Protein AF-A0A7S4WDK1-F1 (afdb_monomer)

Solvent-accessible surface area (backbone atoms only — not comparable to full-atom values): 28781 Å² total; per-residue (Å²): 135,86,87,83,86,87,83,84,79,85,83,79,90,79,88,78,83,82,81,79,88,83,85,75,53,19,49,78,69,32,72,6,46,63,54,26,29,35,65,50,86,79,34,41,11,24,28,34,54,90,85,44,14,33,13,32,74,74,69,70,66,40,63,47,84,86,40,58,83,96,60,51,53,58,24,63,39,46,67,35,30,96,88,45,71,84,42,18,46,76,73,30,66,8,68,52,44,14,32,34,66,46,87,76,32,42,11,27,28,36,54,100,89,43,18,28,17,34,75,75,74,59,64,73,39,67,48,84,88,43,56,84,96,62,52,52,54,22,63,40,48,73,40,66,45,87,68,78,88,77,80,83,81,83,89,78,88,84,88,80,89,82,94,84,74,97,76,69,68,76,79,61,61,83,78,65,88,78,73,89,72,64,88,67,70,82,91,55,80,70,42,73,70,38,39,33,40,47,30,34,37,36,42,42,36,48,8,50,59,79,47,30,58,73,81,47,72,37,38,51,38,48,39,49,60,44,23,30,37,54,27,73,83,50,88,44,49,69,85,70,30,60,35,38,34,26,21,20,32,3,44,63,36,15,69,74,55,34,62,46,32,95,58,26,37,43,27,86,89,48,63,27,12,10,49,29,24,31,41,33,33,29,79,55,26,78,43,46,84,47,32,30,38,38,29,27,34,25,67,27,52,55,90,43,91,72,15,73,40,56,20,39,34,32,35,29,47,22,26,16,32,73,93,76,53,88,61,64,44,26,59,38,84,73,38,53,92,52,75,46,37,57,68,44,19,34,72,26,32,90,41,32,36,51,72,46,67,46,84,72,41,60,57,91,45,69,50,20,36,41,29,27,49,7,22,47,54,55,28,68,43,17,30,69,42,60,64,42,53,28,36,34,29,83,43,85,62,49,65,57,57,46,64,47,54,15,58,78,50,19,33,37,43,84,19,59,50,66,66,70,66,66,52,59,64,55,62,76,68,58,73,79,79,80,81,79,78,82,82,84,79,85,84,78,82,87,84,91,86,79,92,88,82,88,87,84,89,85,84,88,85,89,86,87,88,79,92,81,91,88,87,86,89,91,82,90,86,86,89,89,82,88,86,88,84,82,89,86,92,134

Structure (mmCIF, N/CA/C/O backbone):
data_AF-A0A7S4WDK1-F1
#
_entry.id   AF-A0A7S4WDK1-F1
#
loop_
_atom_site.group_PDB
_atom_site.id
_atom_site.type_symbol
_atom_site.label_atom_id
_atom_site.label_alt_id
_atom_site.label_comp_id
_atom_site.label_asym_id
_atom_site.label_entity_id
_atom_site.label_seq_id
_atom_site.pdbx_PDB_ins_code
_atom_site.Cartn_x
_atom_site.Cartn_y
_atom_site.Cartn_z
_atom_site.occupancy
_atom_site.B_iso_or_equiv
_atom_site.auth_seq_id
_atom_site.auth_comp_id
_atom_site.auth_asym_id
_atom_site.auth_atom_id
_atom_site.pdbx_PDB_model_num
ATOM 1 N N . MET A 1 1 ? -26.449 -73.215 -19.155 1.00 40.06 1 MET A N 1
ATOM 2 C CA . MET A 1 1 ? -25.768 -73.475 -17.869 1.00 40.06 1 MET A CA 1
ATOM 3 C C . MET A 1 1 ? -24.553 -72.562 -17.774 1.00 40.06 1 MET A C 1
ATOM 5 O O . MET A 1 1 ? -23.873 -72.422 -18.779 1.00 40.06 1 MET A O 1
ATOM 9 N N . MET A 1 2 ? -24.332 -71.989 -16.582 1.00 35.25 2 MET A N 1
ATOM 10 C CA . MET A 1 2 ? -23.177 -71.181 -16.127 1.00 35.25 2 MET A CA 1
ATOM 11 C C . MET A 1 2 ? -23.101 -69.751 -16.711 1.00 35.25 2 MET A C 1
ATOM 13 O O . MET A 1 2 ? -22.690 -69.553 -17.844 1.00 35.25 2 MET A O 1
ATOM 17 N N . ALA A 1 3 ? -23.730 -68.743 -16.091 1.00 33.25 3 ALA A N 1
ATOM 18 C CA . ALA A 1 3 ? -23.362 -68.014 -14.859 1.00 33.25 3 ALA A CA 1
ATOM 19 C C . ALA A 1 3 ? -22.088 -67.152 -15.014 1.00 33.25 3 ALA A C 1
ATOM 21 O O . ALA A 1 3 ? -20.973 -67.661 -14.999 1.00 33.25 3 ALA A O 1
ATOM 22 N N . ARG A 1 4 ? -22.283 -65.830 -15.146 1.00 41.75 4 ARG A N 1
ATOM 23 C CA . ARG A 1 4 ? -21.254 -64.785 -14.993 1.00 41.75 4 ARG A CA 1
ATOM 24 C C . ARG A 1 4 ? -21.288 -64.258 -13.547 1.00 41.75 4 ARG A C 1
ATOM 26 O O . ARG A 1 4 ? -22.394 -64.115 -13.024 1.00 41.75 4 ARG A O 1
ATOM 33 N N . PRO A 1 5 ? -20.141 -63.965 -12.909 1.00 41.84 5 PRO A N 1
ATOM 34 C CA . PRO A 1 5 ? -20.104 -63.495 -11.530 1.00 41.84 5 PRO A CA 1
ATOM 35 C C . PRO A 1 5 ? -20.346 -61.984 -11.410 1.00 41.84 5 PRO A C 1
ATOM 37 O O . PRO A 1 5 ? -20.024 -61.199 -12.303 1.00 41.84 5 PRO A O 1
ATOM 40 N N . SER A 1 6 ? -20.918 -61.631 -10.261 1.00 43.69 6 SER A N 1
ATOM 41 C CA . SER A 1 6 ? -21.259 -60.305 -9.755 1.00 43.69 6 SER A CA 1
ATOM 42 C C . SER A 1 6 ? -20.077 -59.340 -9.639 1.00 43.69 6 SER A C 1
ATOM 44 O O . SER A 1 6 ? -19.020 -59.704 -9.131 1.00 43.69 6 SER A O 1
ATOM 46 N N . GLN A 1 7 ? -20.334 -58.063 -9.929 1.00 44.56 7 GLN A N 1
ATOM 47 C CA . GLN A 1 7 ? -19.783 -56.957 -9.145 1.00 44.56 7 GLN A CA 1
ATOM 48 C C . GLN A 1 7 ? -20.948 -56.073 -8.700 1.00 44.56 7 GLN A C 1
ATOM 50 O O . GLN A 1 7 ? -21.610 -55.422 -9.506 1.00 44.56 7 GLN A O 1
ATOM 55 N N . ALA A 1 8 ? -21.241 -56.150 -7.403 1.00 40.56 8 ALA A N 1
ATOM 56 C CA . ALA A 1 8 ? -22.179 -55.286 -6.714 1.00 40.56 8 ALA A CA 1
ATOM 57 C C . ALA A 1 8 ? -21.570 -53.881 -6.620 1.00 40.56 8 ALA A C 1
ATOM 59 O O . ALA A 1 8 ? -20.449 -53.717 -6.141 1.00 40.56 8 ALA A O 1
ATOM 60 N N . PHE A 1 9 ? -22.309 -52.882 -7.095 1.00 45.41 9 PHE A N 1
ATOM 61 C CA . PHE A 1 9 ? -21.997 -51.477 -6.869 1.00 45.41 9 PHE A CA 1
ATOM 62 C C . PHE A 1 9 ? -22.238 -51.137 -5.394 1.00 45.41 9 PHE A C 1
ATOM 64 O O . PHE A 1 9 ? -23.335 -51.344 -4.873 1.00 45.41 9 PHE A O 1
ATOM 71 N N . CYS A 1 10 ? -21.197 -50.610 -4.747 1.00 37.06 10 CYS A N 1
ATOM 72 C CA . CYS A 1 10 ? -21.245 -49.978 -3.436 1.00 37.06 10 CYS A CA 1
ATOM 73 C C . CYS A 1 10 ? -22.292 -48.859 -3.410 1.00 37.06 10 CYS A C 1
ATOM 75 O O . CYS A 1 10 ? -22.116 -47.820 -4.045 1.00 37.06 10 CYS A O 1
ATOM 77 N N . ALA A 1 11 ? -23.329 -49.040 -2.600 1.00 45.06 11 ALA A N 1
ATOM 78 C CA . ALA A 1 11 ? -23.905 -47.943 -1.846 1.00 45.06 11 ALA A CA 1
ATOM 79 C C . ALA A 1 11 ? -23.098 -47.819 -0.550 1.00 45.06 11 ALA A C 1
ATOM 81 O O . ALA A 1 11 ? -22.889 -48.834 0.106 1.00 45.06 11 ALA A O 1
ATOM 82 N N . LEU A 1 12 ? -22.652 -46.611 -0.202 1.00 39.41 12 LEU A N 1
ATOM 83 C CA . LEU A 1 12 ? -22.577 -46.112 1.174 1.00 39.41 12 LEU A CA 1
ATOM 84 C C . LEU A 1 12 ? -22.229 -44.619 1.145 1.00 39.41 12 LEU A C 1
ATOM 86 O O . LEU A 1 12 ? -21.342 -44.176 0.418 1.00 39.41 12 LEU A O 1
ATOM 90 N N . LEU A 1 13 ? -23.013 -43.863 1.911 1.00 49.88 13 LEU A N 1
ATOM 91 C CA . LEU A 1 13 ? -22.916 -42.429 2.121 1.00 49.88 13 LEU A CA 1
ATOM 92 C C . LEU A 1 13 ? -21.530 -42.036 2.649 1.00 49.88 13 LEU A C 1
ATOM 94 O O . LEU A 1 13 ? -21.031 -42.655 3.585 1.00 49.88 13 LEU A O 1
ATOM 98 N N . ALA A 1 14 ? -20.983 -40.935 2.139 1.00 41.62 14 ALA A N 1
ATOM 99 C CA . ALA A 1 14 ? -19.961 -40.163 2.834 1.00 41.62 14 ALA A CA 1
ATOM 100 C C . ALA A 1 14 ? -20.509 -38.750 3.067 1.00 41.62 14 ALA A C 1
ATOM 102 O O . ALA A 1 14 ? -20.503 -37.909 2.169 1.00 41.62 14 ALA A O 1
ATOM 103 N N . LEU A 1 15 ? -21.035 -38.517 4.274 1.00 48.38 15 LEU A N 1
ATOM 104 C CA . LEU A 1 15 ? -21.152 -37.172 4.827 1.00 48.38 15 LEU A CA 1
ATOM 105 C C . LEU A 1 15 ? -19.729 -36.633 5.017 1.00 48.38 15 LEU A C 1
ATOM 107 O O . LEU A 1 15 ? -18.954 -37.217 5.769 1.00 48.38 15 LEU A O 1
ATOM 111 N N . THR A 1 16 ? -19.385 -35.525 4.366 1.00 36.19 16 THR A N 1
ATOM 112 C CA . THR A 1 16 ? -18.160 -34.777 4.675 1.00 36.19 16 THR A CA 1
ATOM 113 C C . THR A 1 16 ? -18.517 -33.516 5.447 1.00 36.19 16 THR A C 1
ATOM 115 O O . THR A 1 16 ? -19.218 -32.638 4.944 1.00 36.19 16 THR A O 1
ATOM 118 N N . LEU A 1 17 ? -18.034 -33.485 6.687 1.00 35.56 17 LEU A N 1
ATOM 119 C CA . LEU A 1 17 ? -18.148 -32.430 7.687 1.00 35.56 17 LEU A CA 1
ATOM 120 C C . LEU A 1 17 ? -17.641 -31.080 7.156 1.00 35.56 17 LEU A C 1
ATOM 122 O O . LEU A 1 17 ? -16.508 -30.968 6.693 1.00 35.56 17 LEU A O 1
ATOM 126 N N . ALA A 1 18 ? -18.464 -30.040 7.288 1.00 36.91 18 ALA A N 1
ATOM 127 C CA . ALA A 1 18 ? -18.007 -28.658 7.223 1.00 36.91 18 ALA A CA 1
ATOM 128 C C . ALA A 1 18 ? -17.291 -28.299 8.543 1.00 36.91 18 ALA A C 1
ATOM 130 O O . ALA A 1 18 ? -17.872 -28.423 9.625 1.00 36.91 18 ALA A O 1
ATOM 131 N N . ALA A 1 19 ? -16.030 -27.862 8.477 1.00 34.28 19 ALA A N 1
ATOM 132 C CA . ALA A 1 19 ? -15.312 -27.285 9.619 1.00 34.28 19 ALA A CA 1
ATOM 133 C C . ALA A 1 19 ? -15.800 -25.840 9.902 1.00 34.28 19 ALA A C 1
ATOM 135 O O . ALA A 1 19 ? -16.203 -25.155 8.958 1.00 34.28 19 ALA A O 1
ATOM 136 N N . PRO A 1 20 ? -15.814 -25.362 11.164 1.00 36.09 20 PRO A N 1
ATOM 137 C CA . PRO A 1 20 ? -16.318 -24.044 11.539 1.00 36.09 20 PRO A CA 1
ATOM 138 C C . PRO A 1 20 ? -15.171 -23.012 11.535 1.00 36.09 20 PRO A C 1
ATOM 140 O O . PRO A 1 20 ? -13.999 -23.366 11.616 1.00 36.09 20 PRO A O 1
ATOM 143 N N . ALA A 1 21 ? -15.496 -21.723 11.458 1.00 37.31 21 ALA A N 1
ATOM 144 C CA . ALA A 1 21 ? -14.522 -20.644 11.620 1.00 37.31 21 ALA A CA 1
ATOM 145 C C . ALA A 1 21 ? -14.297 -20.348 13.117 1.00 37.31 21 ALA A C 1
ATOM 147 O O . ALA A 1 21 ? -15.228 -19.925 13.801 1.00 37.31 21 ALA A O 1
ATOM 148 N N . GLU A 1 22 ? -13.080 -20.549 13.625 1.00 44.81 22 GLU A N 1
ATOM 149 C CA . GLU A 1 22 ? -12.705 -20.224 15.010 1.00 44.81 22 GLU A CA 1
ATOM 150 C C . GLU A 1 22 ? -12.328 -18.736 15.156 1.00 44.81 22 GLU A C 1
ATOM 152 O O . GLU A 1 22 ? -11.539 -18.187 14.381 1.00 44.81 22 GLU A O 1
ATOM 157 N N . GLY A 1 23 ? -12.932 -18.060 16.140 1.00 53.47 23 GLY A N 1
ATOM 158 C CA . GLY A 1 23 ? -12.741 -16.635 16.429 1.00 53.47 23 GLY A CA 1
ATOM 159 C C . GLY A 1 23 ? -11.448 -16.366 17.199 1.00 53.47 23 GLY A C 1
ATOM 160 O O . GLY A 1 23 ? -11.169 -17.012 18.203 1.00 53.47 23 GLY A O 1
ATOM 161 N N . ARG A 1 24 ? -10.645 -15.396 16.744 1.00 76.94 24 ARG A N 1
ATOM 162 C CA . ARG A 1 24 ? -9.377 -15.007 17.391 1.00 76.94 24 ARG A CA 1
ATOM 163 C C . ARG A 1 24 ? -9.629 -13.982 18.506 1.00 76.94 24 ARG A C 1
ATO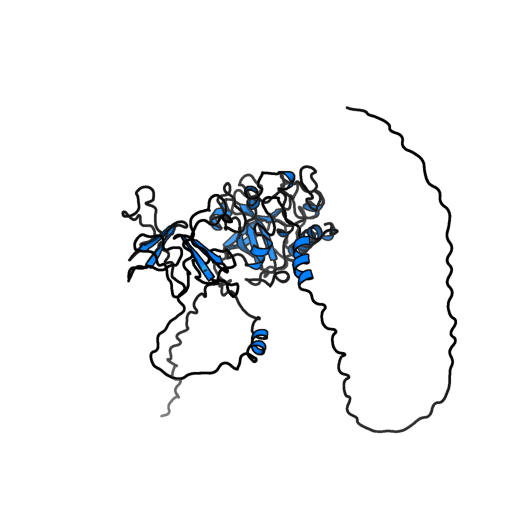M 165 O O . ARG A 1 24 ? -10.326 -13.010 18.253 1.00 76.94 24 ARG A O 1
ATOM 172 N N . CYS A 1 25 ? -9.022 -14.154 19.685 1.00 82.19 25 CYS A N 1
ATOM 173 C CA . CYS A 1 25 ? -9.106 -13.214 20.818 1.00 82.19 25 CYS A CA 1
ATOM 174 C C . CYS A 1 25 ? -8.439 -11.852 20.549 1.00 82.19 25 CYS A C 1
ATOM 176 O O . CYS A 1 25 ? -7.573 -11.746 19.681 1.00 82.19 25 CYS A O 1
ATOM 178 N N . ALA A 1 26 ? -8.831 -10.824 21.309 1.00 83.19 26 ALA A N 1
ATOM 179 C CA . ALA A 1 26 ? -8.330 -9.451 21.167 1.00 83.19 26 ALA A CA 1
ATOM 180 C C . ALA A 1 26 ? -7.037 -9.192 21.971 1.00 83.19 26 ALA A C 1
ATOM 182 O O . ALA A 1 26 ? -6.820 -9.790 23.033 1.00 83.19 26 ALA A O 1
ATOM 183 N N . TRP A 1 27 ? -6.176 -8.285 21.498 1.00 83.88 27 TRP A N 1
ATOM 184 C CA . TRP A 1 27 ? -4.984 -7.834 22.232 1.00 83.88 27 TRP A CA 1
ATOM 185 C C . TRP A 1 27 ? -5.314 -6.807 23.321 1.00 83.88 27 TRP A C 1
ATOM 187 O O . TRP A 1 27 ? -6.445 -6.354 23.472 1.00 83.88 27 TRP A O 1
ATOM 197 N N . GLN A 1 28 ? -4.317 -6.426 24.124 1.00 89.31 28 GLN A N 1
ATOM 198 C CA . GLN A 1 28 ? -4.496 -5.430 25.179 1.00 89.31 28 GLN A CA 1
ATOM 199 C C . GLN A 1 28 ? -5.053 -4.106 24.636 1.00 89.31 28 GLN A C 1
ATOM 201 O O . GLN A 1 28 ? -4.499 -3.532 23.704 1.00 89.31 28 GLN A O 1
ATOM 206 N N . HIS A 1 29 ? -6.101 -3.602 25.288 1.00 81.25 29 HIS A N 1
ATOM 207 C CA . HIS A 1 29 ? -6.847 -2.388 24.940 1.00 81.25 29 HIS A CA 1
ATOM 208 C C . HIS A 1 29 ? -7.580 -2.420 23.588 1.00 81.25 29 HIS A C 1
ATOM 210 O O . HIS A 1 29 ? -8.257 -1.443 23.268 1.00 81.25 29 HIS A O 1
ATOM 216 N N . GLU A 1 30 ? -7.509 -3.515 22.826 1.00 83.88 30 GLU A N 1
ATOM 217 C CA . GLU A 1 30 ? -8.370 -3.709 21.658 1.00 83.88 30 GLU A CA 1
ATOM 218 C C . GLU A 1 30 ? -9.809 -3.996 22.083 1.00 83.88 30 GLU A C 1
ATOM 220 O O . GLU A 1 30 ? -10.062 -4.439 23.216 1.00 83.88 30 GLU A O 1
ATOM 225 N N . ASP A 1 31 ? -10.740 -3.752 21.153 1.00 82.19 31 ASP A N 1
ATOM 226 C CA . ASP A 1 31 ? -12.129 -4.132 21.353 1.00 82.19 31 ASP A CA 1
ATOM 227 C C . ASP A 1 31 ? -12.243 -5.654 21.388 1.00 82.19 31 ASP A C 1
ATOM 229 O O . ASP A 1 31 ? -12.066 -6.353 20.392 1.00 82.19 31 ASP A O 1
ATOM 233 N N . CYS A 1 32 ? -12.519 -6.171 22.570 1.00 83.75 32 CYS A N 1
ATOM 234 C CA . CYS A 1 32 ? -12.663 -7.595 22.828 1.00 83.75 32 CYS A CA 1
ATOM 235 C C . CYS A 1 32 ? -14.119 -8.023 22.873 1.00 83.75 32 CYS A C 1
ATOM 237 O O . CYS A 1 32 ? -14.440 -9.153 23.225 1.00 83.75 32 CYS A O 1
ATOM 239 N N . SER A 1 33 ? -15.018 -7.112 22.547 1.00 77.56 33 SER A N 1
ATOM 240 C CA . SER A 1 33 ? -16.441 -7.332 22.616 1.00 77.56 33 SER A CA 1
ATOM 241 C C . SER A 1 33 ? -16.962 -8.486 21.781 1.00 77.56 33 SER A C 1
ATOM 243 O O . SER A 1 33 ? -17.699 -9.316 22.293 1.00 77.56 33 SER A O 1
ATOM 245 N N . HIS A 1 34 ? -16.517 -8.570 20.533 1.00 65.38 34 HIS A N 1
ATOM 246 C CA . HIS A 1 34 ? -16.904 -9.608 19.588 1.00 65.38 34 HIS A CA 1
ATOM 247 C C . HIS A 1 34 ? -16.354 -10.983 19.959 1.00 65.38 34 HIS A C 1
ATOM 249 O O . HIS A 1 34 ? -16.900 -12.004 19.545 1.00 65.38 34 HIS A O 1
ATOM 255 N N . THR A 1 35 ? -15.262 -11.016 20.720 1.00 70.25 35 THR A N 1
ATOM 256 C CA . THR A 1 35 ? -14.494 -12.233 20.994 1.00 70.25 35 THR A CA 1
ATOM 257 C C . THR A 1 35 ? -14.692 -12.719 22.426 1.00 70.25 35 THR A C 1
ATOM 259 O O . THR A 1 35 ? -14.524 -13.902 22.701 1.00 70.25 35 THR A O 1
ATOM 262 N N . GLY A 1 36 ? -15.052 -11.828 23.355 1.00 76.06 36 GLY A N 1
ATOM 263 C CA . GLY A 1 36 ? -15.190 -12.116 24.782 1.00 76.06 36 GLY A CA 1
ATOM 264 C C . GLY A 1 36 ? -13.905 -12.636 25.434 1.00 76.06 36 GLY A C 1
ATOM 265 O O . GLY A 1 36 ? -13.954 -13.158 26.547 1.00 76.06 36 GLY A O 1
ATOM 266 N N . CYS A 1 37 ? -12.761 -12.537 24.755 1.00 82.19 37 CYS A N 1
ATOM 267 C CA . CYS A 1 37 ? -11.514 -13.154 25.182 1.00 82.19 37 CYS A CA 1
ATOM 268 C C . CYS A 1 37 ? -10.301 -12.287 24.843 1.00 82.19 37 CYS A C 1
ATOM 270 O O . CYS A 1 37 ? -10.300 -11.515 23.881 1.00 82.19 37 CYS A O 1
ATOM 272 N N . CYS A 1 38 ? -9.257 -12.427 25.661 1.00 86.69 38 CYS A N 1
ATOM 273 C CA . CYS A 1 38 ? -8.014 -11.676 25.543 1.00 86.69 38 CYS A CA 1
ATOM 274 C C . CYS A 1 38 ? -6.848 -12.602 25.245 1.00 86.69 38 CYS A C 1
ATOM 276 O O . CYS A 1 38 ? -6.720 -13.655 25.859 1.00 86.69 38 CYS A O 1
ATOM 278 N N . GLN A 1 39 ? -5.977 -12.171 24.338 1.00 85.69 39 GLN A N 1
ATOM 279 C CA . GLN A 1 39 ? -4.798 -12.936 23.949 1.00 85.69 39 GLN A CA 1
ATOM 280 C C . GLN A 1 39 ? -3.705 -12.925 25.028 1.00 85.69 39 GLN A C 1
ATOM 282 O O . GLN A 1 39 ? -2.948 -13.883 25.152 1.00 85.69 39 GLN A O 1
ATOM 287 N N . ILE A 1 40 ? -3.614 -11.858 25.830 1.00 81.38 40 ILE A N 1
ATOM 288 C CA . ILE A 1 40 ? -2.627 -11.779 26.913 1.00 81.38 40 ILE A CA 1
ATOM 289 C C . ILE A 1 40 ? -3.141 -12.536 28.140 1.00 81.38 40 ILE A C 1
ATOM 291 O O . ILE A 1 40 ? -4.177 -12.184 28.709 1.00 81.38 40 ILE A O 1
ATOM 295 N N . ALA A 1 41 ? -2.378 -13.532 28.592 1.00 84.25 41 ALA A N 1
ATOM 296 C CA . ALA A 1 41 ? -2.670 -14.274 29.813 1.00 84.25 41 ALA A CA 1
ATOM 297 C C . ALA A 1 41 ? -2.851 -13.333 31.024 1.00 84.25 41 ALA A C 1
ATOM 299 O O . ALA A 1 41 ? -2.068 -12.408 31.260 1.00 84.25 41 ALA A O 1
ATOM 300 N N . GLY A 1 42 ? -3.917 -13.556 31.796 1.00 83.88 42 GLY A N 1
ATOM 301 C CA . GLY A 1 42 ? -4.289 -12.711 32.935 1.00 83.88 42 GLY A CA 1
ATOM 302 C C . GLY A 1 42 ? -5.026 -11.413 32.575 1.00 83.88 42 GLY A C 1
ATOM 303 O O . GLY A 1 42 ? -5.344 -10.641 33.479 1.00 83.88 42 GLY A O 1
ATOM 304 N N . HIS A 1 43 ? -5.317 -11.156 31.296 1.00 91.81 43 HIS A N 1
ATOM 305 C CA . HIS A 1 43 ? -6.241 -10.097 30.882 1.00 91.81 43 HIS A CA 1
ATOM 306 C C . HIS A 1 43 ? -7.663 -10.641 30.766 1.00 91.81 43 HIS A C 1
ATOM 308 O O . HIS A 1 43 ? -7.884 -11.813 30.465 1.00 91.81 43 HIS A O 1
ATOM 314 N N . ARG A 1 44 ? -8.639 -9.767 31.003 1.00 90.81 44 ARG A N 1
ATOM 315 C CA . ARG A 1 44 ? -10.063 -10.043 30.830 1.00 90.81 44 ARG A CA 1
ATOM 316 C C . ARG A 1 44 ? -10.690 -8.963 29.968 1.00 90.81 44 ARG A C 1
ATOM 318 O O . ARG A 1 44 ? -10.243 -7.814 29.967 1.00 90.81 44 ARG A O 1
ATOM 325 N N . CYS A 1 45 ? -11.721 -9.347 29.230 1.00 89.88 45 CYS A N 1
ATOM 326 C CA . CYS A 1 45 ? -12.494 -8.398 28.461 1.00 89.88 45 CYS A CA 1
ATOM 327 C C . CYS A 1 45 ? -13.445 -7.666 29.408 1.00 89.88 45 CYS A C 1
ATOM 329 O O . CYS A 1 45 ? -14.199 -8.311 30.132 1.00 89.88 45 CYS A O 1
ATOM 331 N N . PHE A 1 46 ? -13.391 -6.338 29.450 1.00 90.56 46 PHE A N 1
ATOM 332 C CA . PHE A 1 46 ? -14.231 -5.533 30.336 1.00 90.56 46 PHE A CA 1
ATOM 333 C C . PHE A 1 46 ? -15.089 -4.568 29.535 1.00 90.56 46 PHE A C 1
ATOM 335 O O . PHE A 1 46 ? -14.582 -3.826 28.698 1.00 90.56 46 PHE A O 1
ATOM 342 N N . ARG A 1 47 ? -16.391 -4.535 29.814 1.00 87.00 47 ARG A N 1
ATOM 343 C CA . ARG A 1 47 ? -17.334 -3.661 29.124 1.00 87.00 47 ARG A CA 1
ATOM 344 C C . ARG A 1 47 ? -17.080 -2.208 29.501 1.00 87.00 47 ARG A C 1
ATOM 346 O O . ARG A 1 47 ? -17.078 -1.846 30.679 1.00 87.00 47 ARG A O 1
ATOM 353 N N . LYS A 1 48 ? -16.960 -1.349 28.494 1.00 85.12 48 LYS A N 1
ATOM 354 C CA . LYS A 1 48 ? -17.071 0.096 28.678 1.00 85.12 48 LYS A CA 1
ATOM 355 C C . LYS A 1 48 ? -18.537 0.499 28.645 1.00 85.12 48 LYS A C 1
ATOM 357 O O . LYS A 1 48 ? -19.064 1.007 29.627 1.00 85.12 48 LYS A O 1
ATOM 362 N N . ASN A 1 49 ? -19.190 0.213 27.523 1.00 79.75 49 ASN A N 1
ATOM 363 C CA . ASN A 1 49 ? -20.584 0.537 27.228 1.00 79.75 49 ASN A CA 1
ATOM 364 C C . ASN A 1 49 ? -21.151 -0.459 26.193 1.00 79.75 49 ASN A C 1
ATOM 366 O O . ASN A 1 49 ? -20.464 -1.402 25.812 1.00 79.75 49 ASN A O 1
ATOM 370 N N . ALA A 1 50 ? -22.379 -0.231 25.714 1.00 69.00 50 ALA A N 1
ATOM 371 C CA . ALA A 1 50 ? -23.075 -1.106 24.757 1.00 69.00 50 ALA A CA 1
ATOM 372 C C . ALA A 1 50 ? -22.397 -1.249 23.375 1.00 69.00 50 ALA A C 1
ATOM 374 O O . ALA A 1 50 ? -22.888 -1.987 22.528 1.00 69.00 50 ALA A O 1
ATOM 375 N N . ARG A 1 51 ? -21.318 -0.502 23.107 1.00 73.00 51 ARG A N 1
ATOM 376 C CA . ARG A 1 51 ? -20.597 -0.513 21.826 1.00 73.00 51 ARG A CA 1
ATOM 377 C C . ARG A 1 51 ? -19.120 -0.872 21.958 1.00 73.00 51 ARG A C 1
ATOM 379 O O . ARG A 1 51 ? -18.442 -0.915 20.943 1.00 73.00 51 ARG A O 1
ATOM 386 N N . TRP A 1 52 ? -18.598 -1.066 23.171 1.00 81.12 52 TRP A N 1
ATOM 387 C CA . TRP A 1 52 ? -17.161 -1.269 23.367 1.00 81.12 52 TRP A CA 1
ATOM 388 C C . TRP A 1 52 ? -16.841 -2.086 24.617 1.00 81.12 52 TRP A C 1
ATOM 390 O O . TRP A 1 52 ? -17.391 -1.828 25.696 1.00 81.12 52 TRP A O 1
ATOM 400 N N . ALA A 1 53 ? -15.884 -3.005 24.498 1.00 88.19 53 ALA A N 1
ATOM 401 C CA . ALA A 1 53 ? -15.256 -3.690 25.620 1.00 88.19 53 ALA A CA 1
ATOM 402 C C . ALA A 1 53 ? -13.736 -3.765 25.413 1.00 88.19 53 ALA A C 1
ATOM 404 O O . ALA A 1 53 ? -13.277 -4.042 24.325 1.00 88.19 53 ALA A O 1
ATOM 405 N N . GLY A 1 54 ? -12.925 -3.520 26.440 1.00 89.56 54 GLY A N 1
ATOM 406 C CA . GLY A 1 54 ? -11.462 -3.498 26.312 1.00 89.56 54 GLY A CA 1
ATOM 407 C C . GLY A 1 54 ? -10.783 -4.678 26.996 1.00 89.56 54 GLY A C 1
ATOM 408 O O . GLY A 1 54 ? -11.145 -5.032 28.120 1.00 89.56 54 GLY A O 1
ATOM 409 N N . CYS A 1 55 ? -9.757 -5.246 26.360 1.00 92.94 55 CYS A N 1
ATOM 410 C CA . CYS A 1 55 ? -8.923 -6.281 26.974 1.00 92.94 55 CYS A CA 1
ATOM 411 C C . CYS A 1 55 ? -7.906 -5.686 27.952 1.00 92.94 55 CYS A C 1
ATOM 413 O O . CYS A 1 55 ? -6.895 -5.104 27.554 1.00 92.94 55 CYS A O 1
ATOM 415 N N . MET A 1 56 ? -8.140 -5.842 29.254 1.00 91.25 56 MET A N 1
ATOM 416 C CA . MET A 1 56 ? -7.326 -5.210 30.297 1.00 91.25 56 MET A CA 1
ATOM 417 C C . MET A 1 56 ? -7.040 -6.179 31.440 1.00 91.25 56 MET A C 1
ATOM 419 O O . MET A 1 56 ? -7.797 -7.112 31.694 1.00 91.25 56 MET A O 1
ATOM 423 N N . ARG A 1 57 ? -5.940 -5.953 32.162 1.00 93.12 57 ARG A N 1
ATOM 424 C CA . ARG A 1 57 ? -5.618 -6.729 33.369 1.00 93.12 57 ARG A CA 1
ATOM 425 C C . ARG A 1 57 ? -6.583 -6.414 34.520 1.00 93.12 57 ARG A C 1
ATOM 427 O O . ARG A 1 57 ? -6.918 -7.294 35.304 1.00 93.12 57 ARG A O 1
ATOM 434 N N . SER A 1 58 ? -7.036 -5.168 34.621 1.00 92.50 58 SER A N 1
ATOM 435 C CA . SER A 1 58 ? -7.988 -4.704 35.631 1.00 92.50 58 SER A CA 1
ATOM 436 C C . SER A 1 58 ? -8.863 -3.581 35.070 1.00 92.50 58 SER A C 1
ATOM 438 O O . SER A 1 58 ? -8.471 -2.891 34.132 1.00 92.50 58 SER A O 1
ATOM 440 N N . CYS A 1 59 ? -10.055 -3.403 35.641 1.00 94.25 59 CYS A N 1
ATOM 441 C CA . CYS A 1 59 ? -10.986 -2.335 35.280 1.00 94.25 59 CYS A CA 1
ATOM 442 C C . CYS A 1 59 ? -11.695 -1.833 36.542 1.00 94.25 59 CYS A C 1
ATOM 444 O O . CYS A 1 59 ? -12.056 -2.629 37.413 1.00 94.25 59 CYS A O 1
ATOM 446 N N . HIS A 1 60 ? -11.866 -0.516 36.670 1.00 94.06 60 HIS A N 1
ATOM 447 C CA . HIS A 1 60 ? -12.600 0.117 37.772 1.00 94.06 60 HIS A CA 1
ATOM 448 C C . HIS A 1 60 ? -13.751 0.962 37.214 1.00 94.06 60 HIS A C 1
ATOM 450 O O . HIS A 1 60 ? -13.487 1.777 36.328 1.00 94.06 60 HIS A O 1
ATOM 456 N N . PRO A 1 61 ? -15.007 0.783 37.672 1.00 94.88 61 PRO A N 1
ATOM 457 C CA . PRO A 1 61 ? -16.135 1.541 37.139 1.00 94.88 61 PRO A CA 1
ATOM 458 C C . PRO A 1 61 ? -15.922 3.057 37.219 1.00 94.88 61 PRO A C 1
ATOM 460 O O . PRO A 1 61 ? -15.388 3.564 38.206 1.00 94.88 61 PRO A O 1
ATOM 463 N N . GLY A 1 62 ? -16.374 3.781 36.194 1.00 92.50 62 GLY A N 1
ATOM 464 C CA . GLY A 1 62 ? -16.256 5.240 36.113 1.00 92.50 62 GLY A CA 1
ATOM 465 C C . GLY A 1 62 ? -15.427 5.734 34.928 1.00 92.50 62 GLY A C 1
ATOM 466 O O . GLY A 1 62 ? -15.095 4.984 34.015 1.00 92.50 62 GLY A O 1
ATOM 467 N N . VAL A 1 63 ? -15.148 7.038 34.899 1.00 90.75 63 VAL A N 1
ATOM 468 C CA . VAL A 1 63 ? -14.430 7.676 33.786 1.00 90.75 63 VAL A CA 1
ATOM 469 C C . VAL A 1 63 ? -12.932 7.428 33.921 1.00 90.75 63 VAL A C 1
ATOM 471 O O . VAL A 1 63 ? -12.321 7.793 34.923 1.00 90.75 63 VAL A O 1
ATOM 474 N N . HIS A 1 64 ? -12.325 6.843 32.891 1.00 87.62 64 HIS A N 1
ATOM 475 C CA . HIS A 1 64 ? -10.881 6.624 32.845 1.00 87.62 64 HIS A CA 1
ATOM 476 C C . HIS A 1 64 ? -10.215 7.823 32.170 1.00 87.62 64 HIS A C 1
ATOM 478 O O . HIS A 1 64 ? -10.426 8.082 30.989 1.00 87.62 64 HIS A O 1
ATOM 484 N N . HIS A 1 65 ? -9.389 8.577 32.899 1.00 86.38 65 HIS A N 1
ATOM 485 C CA . HIS A 1 65 ? -8.730 9.779 32.359 1.00 86.38 65 HIS A CA 1
ATOM 486 C C . HIS A 1 65 ? -7.675 9.483 31.280 1.00 86.38 65 HIS A C 1
ATOM 488 O O . HIS A 1 65 ? -7.284 10.390 30.540 1.00 86.38 65 HIS A O 1
ATOM 494 N N . HIS A 1 66 ? -7.230 8.231 31.182 1.00 81.19 66 HIS A N 1
ATOM 495 C CA . HIS A 1 66 ? -6.324 7.766 30.135 1.00 81.19 66 HIS A CA 1
ATOM 496 C C . HIS A 1 66 ? -7.031 7.520 28.798 1.00 81.19 66 HIS A C 1
ATOM 498 O O . HIS A 1 66 ? -6.354 7.445 27.776 1.00 81.19 66 HIS A O 1
ATOM 504 N N . ASP A 1 67 ? -8.367 7.472 28.779 1.00 82.31 67 ASP A N 1
ATOM 505 C CA . ASP A 1 67 ? -9.103 7.460 27.521 1.00 82.31 67 ASP A CA 1
ATOM 506 C C . ASP A 1 67 ? -8.884 8.785 26.770 1.00 82.31 67 ASP A C 1
ATOM 508 O O . ASP A 1 67 ? -8.781 9.852 27.405 1.00 82.31 67 ASP A O 1
ATOM 512 N N . PRO A 1 68 ? -8.863 8.752 25.422 1.00 82.06 68 PRO A N 1
ATOM 513 C CA . PRO A 1 68 ? -8.854 9.960 24.607 1.00 82.06 68 PRO A CA 1
ATOM 514 C C . PRO A 1 68 ? -9.957 10.923 25.063 1.00 82.06 68 PRO A C 1
ATOM 516 O O . PRO A 1 68 ? -11.052 10.451 25.378 1.00 82.06 68 PRO A O 1
ATOM 519 N N . PRO A 1 69 ? -9.725 12.250 25.107 1.00 81.56 69 PRO A N 1
ATOM 520 C CA . PRO A 1 69 ? -10.677 13.211 25.671 1.00 81.56 69 PRO A CA 1
ATOM 521 C C . PRO A 1 69 ? -12.119 13.052 25.170 1.00 81.56 69 PRO A C 1
ATOM 523 O O . PRO A 1 69 ? -13.054 13.116 25.963 1.00 81.56 69 PRO A O 1
ATOM 526 N N . GLN A 1 70 ? -12.291 12.761 23.880 1.00 77.75 70 GLN A N 1
ATOM 527 C CA . GLN A 1 70 ? -13.583 12.534 23.227 1.00 77.75 70 GLN A CA 1
ATOM 528 C C . GLN A 1 70 ? -14.274 11.211 23.616 1.00 77.75 70 GLN A C 1
ATOM 530 O O . GLN A 1 70 ? -15.460 11.025 23.360 1.00 77.75 70 GLN A O 1
ATOM 535 N N . HIS A 1 71 ? -13.545 10.286 24.239 1.00 81.50 71 HIS A N 1
ATOM 536 C CA . HIS A 1 71 ? -14.009 8.961 24.644 1.00 81.50 71 HIS A CA 1
ATOM 537 C C . HIS A 1 71 ? -13.956 8.746 26.157 1.00 81.50 71 HIS A C 1
ATOM 539 O O . HIS A 1 71 ? -14.161 7.617 26.594 1.00 81.50 71 HIS A O 1
ATOM 545 N N . ARG A 1 72 ? -13.728 9.787 26.968 1.00 88.94 72 ARG A N 1
ATOM 546 C CA . ARG A 1 72 ? -13.769 9.729 28.443 1.00 88.94 72 ARG A CA 1
ATOM 547 C C . ARG A 1 72 ? -15.200 9.574 28.973 1.00 88.94 72 ARG A C 1
ATOM 549 O O . ARG A 1 72 ? -15.706 10.413 29.714 1.00 88.94 72 ARG A O 1
ATOM 556 N N . THR A 1 73 ? -15.866 8.501 28.567 1.00 88.06 73 THR A N 1
ATOM 557 C CA . THR A 1 73 ? -17.179 8.086 29.057 1.00 88.06 73 THR A CA 1
ATOM 558 C C . THR A 1 73 ? -17.025 7.031 30.155 1.00 88.06 73 THR A C 1
ATOM 560 O O . THR A 1 73 ? -15.977 6.384 30.239 1.00 88.06 73 THR A O 1
ATOM 563 N N . PRO A 1 74 ? -18.027 6.867 31.038 1.00 91.25 74 PRO A N 1
ATOM 564 C CA . PRO A 1 74 ? -17.942 5.894 32.119 1.00 91.25 74 PRO A CA 1
ATOM 565 C C . PRO A 1 74 ? -17.773 4.464 31.594 1.00 91.25 74 PRO A C 1
ATOM 567 O O . PRO A 1 74 ? -18.494 4.045 30.690 1.00 91.25 74 PRO A O 1
ATOM 570 N N . TRP A 1 75 ? -16.853 3.715 32.197 1.00 92.88 75 TRP A N 1
ATOM 571 C CA . TRP A 1 75 ? -16.744 2.272 32.038 1.00 92.88 75 TRP A CA 1
ATOM 572 C C . TRP A 1 75 ? -17.669 1.562 33.023 1.00 92.88 75 TRP A C 1
ATOM 574 O O . TRP A 1 75 ? -17.660 1.875 34.215 1.00 92.88 75 TRP A O 1
ATOM 584 N N . ALA A 1 76 ? -18.422 0.575 32.537 1.00 89.75 76 ALA A N 1
ATOM 585 C CA . ALA A 1 76 ? -19.162 -0.352 33.393 1.00 89.75 76 ALA A CA 1
ATOM 586 C C . ALA A 1 76 ? -18.219 -1.326 34.126 1.00 89.75 76 ALA A C 1
ATOM 588 O O . ALA A 1 76 ? -18.480 -1.699 35.264 1.00 89.75 76 ALA A O 1
ATOM 589 N N . CYS A 1 77 ? -17.108 -1.711 33.486 1.00 91.62 77 CYS A N 1
ATOM 590 C CA . CYS A 1 77 ? -16.127 -2.683 33.981 1.00 91.62 77 CYS A CA 1
ATOM 591 C C . CYS A 1 77 ? -16.700 -4.063 34.332 1.00 91.62 77 CYS A C 1
ATOM 593 O O . CYS A 1 77 ? -16.092 -4.829 35.078 1.00 91.62 77 CYS A O 1
ATOM 595 N N . GLU A 1 78 ? -17.847 -4.404 33.755 1.00 87.31 78 GLU A N 1
ATOM 596 C CA . GLU A 1 78 ? -18.418 -5.744 33.814 1.00 87.31 78 GLU A CA 1
ATOM 597 C C . GLU A 1 78 ? -17.595 -6.673 32.907 1.00 87.31 78 GLU A C 1
ATOM 599 O O . GLU A 1 78 ? -17.303 -6.295 31.769 1.00 87.31 78 GLU A O 1
ATOM 604 N N . PRO A 1 79 ? -17.175 -7.861 33.370 1.00 84.75 79 PRO A N 1
ATOM 605 C CA . PRO A 1 79 ? -16.454 -8.796 32.522 1.00 84.75 79 PRO A CA 1
ATOM 606 C C . PRO A 1 79 ? -17.354 -9.289 31.380 1.00 84.75 79 PRO A C 1
ATOM 608 O O . PRO A 1 79 ? -18.498 -9.685 31.600 1.00 84.75 79 PRO A O 1
ATOM 611 N N . VAL A 1 80 ? -16.814 -9.288 30.166 1.00 79.81 80 VAL A N 1
ATOM 612 C CA . VAL A 1 80 ? -17.410 -9.898 28.976 1.00 79.81 80 VAL A CA 1
ATOM 613 C C . VAL A 1 80 ? -16.695 -11.222 28.753 1.00 79.81 80 VAL A C 1
ATOM 615 O O . VAL A 1 80 ? -15.468 -11.288 28.771 1.00 79.81 80 VAL A O 1
ATOM 618 N N . GLY A 1 81 ? -17.458 -12.292 28.588 1.00 70.56 81 GLY A N 1
ATOM 619 C CA . GLY A 1 81 ? -16.903 -13.617 28.353 1.00 70.56 81 GLY A CA 1
ATOM 620 C C . GLY A 1 81 ? -17.982 -14.620 27.964 1.00 70.56 81 GLY A C 1
ATOM 621 O O . GLY A 1 81 ? -19.165 -14.264 27.953 1.00 70.56 81 GLY A O 1
ATOM 622 N N . PRO A 1 82 ? -17.603 -15.882 27.702 1.00 58.56 82 PRO A N 1
ATOM 623 C CA . PRO A 1 82 ? -18.513 -16.923 27.208 1.00 58.56 82 PRO A CA 1
ATOM 624 C C . PRO A 1 82 ? -19.778 -17.117 28.066 1.00 58.56 82 PRO A C 1
ATOM 626 O O . PRO A 1 82 ? -20.838 -17.485 27.556 1.00 58.56 82 PRO A O 1
ATOM 629 N N . HIS A 1 83 ? -19.678 -16.818 29.367 1.00 52.88 83 HIS A N 1
ATOM 630 C CA . HIS A 1 83 ? -20.732 -17.022 30.366 1.00 52.88 83 HIS A CA 1
ATOM 631 C C . HIS A 1 83 ? -21.468 -15.743 30.800 1.00 52.88 83 HIS A C 1
ATOM 633 O O . HIS A 1 83 ? -22.447 -15.835 31.535 1.00 52.88 83 HIS A O 1
ATOM 639 N N . HIS A 1 84 ? -21.037 -14.554 30.364 1.00 56.75 84 HIS A N 1
ATOM 640 C CA . HIS A 1 84 ? -21.681 -13.282 30.717 1.00 56.75 84 HIS A CA 1
ATOM 641 C C . HIS A 1 84 ? -21.977 -12.488 29.444 1.00 56.75 84 HIS A C 1
ATOM 643 O O . HIS A 1 84 ? -21.340 -11.482 29.122 1.00 56.75 84 HIS A O 1
ATOM 649 N N . ARG A 1 85 ? -22.919 -13.034 28.672 1.00 58.12 85 ARG A N 1
ATOM 650 C CA . ARG A 1 85 ? -23.307 -12.537 27.355 1.00 58.12 85 ARG A CA 1
ATOM 651 C C . ARG A 1 85 ? -24.249 -11.362 27.544 1.00 58.12 85 ARG A C 1
ATOM 653 O O . ARG A 1 85 ? -25.431 -11.537 27.834 1.00 58.12 85 ARG A O 1
ATOM 660 N N . ASP A 1 86 ? -23.725 -10.159 27.391 1.00 66.50 86 ASP A N 1
ATOM 661 C CA . ASP A 1 86 ? -24.521 -8.936 27.362 1.00 66.50 86 ASP A CA 1
ATOM 662 C C . ASP A 1 86 ? -25.295 -8.823 26.037 1.00 66.50 86 ASP A C 1
ATOM 664 O O . ASP A 1 86 ? -25.098 -7.910 25.242 1.00 66.50 86 ASP A O 1
ATOM 668 N N . CYS A 1 87 ? -26.144 -9.813 25.746 1.00 77.06 87 CYS A N 1
ATOM 669 C CA . CYS A 1 87 ? -26.877 -9.857 24.492 1.00 77.06 87 CYS A CA 1
ATOM 670 C C . CYS A 1 87 ? -27.793 -8.637 24.359 1.00 77.06 87 CYS A C 1
ATOM 672 O O . CYS A 1 87 ? -28.373 -8.145 25.335 1.00 77.06 87 CYS A O 1
ATOM 674 N N . ALA A 1 88 ? -27.957 -8.160 23.132 1.00 84.50 88 ALA A N 1
ATOM 675 C CA . ALA A 1 88 ? -28.808 -7.015 22.855 1.00 84.50 88 ALA A CA 1
ATOM 676 C C . ALA A 1 88 ? -30.286 -7.388 23.044 1.00 84.50 88 ALA A C 1
ATOM 678 O O . ALA A 1 88 ? -30.705 -8.513 22.746 1.00 84.50 88 ALA A O 1
ATOM 679 N N . ALA A 1 89 ? -31.097 -6.462 23.559 1.00 85.81 89 ALA A N 1
ATOM 680 C CA . ALA A 1 89 ? -32.543 -6.626 23.515 1.00 85.81 89 ALA A CA 1
ATOM 681 C C . ALA A 1 89 ? -33.075 -6.406 22.084 1.00 85.81 89 ALA A C 1
ATOM 683 O O . ALA A 1 89 ? -32.366 -5.969 21.178 1.00 85.81 89 ALA A O 1
ATOM 684 N N . LYS A 1 90 ? -34.357 -6.704 21.867 1.00 90.06 90 LYS A N 1
ATOM 685 C CA . LYS A 1 90 ? -35.051 -6.502 20.597 1.00 90.06 90 LYS A CA 1
ATOM 686 C C . LYS A 1 90 ? -34.903 -5.044 20.172 1.00 90.06 90 LYS A C 1
ATOM 688 O O . LYS A 1 90 ? -35.237 -4.149 20.942 1.00 90.06 90 LYS A O 1
ATOM 693 N N . GLY A 1 91 ? -34.461 -4.819 18.939 1.00 83.44 91 GLY A N 1
ATOM 694 C CA . GLY A 1 91 ? -34.280 -3.467 18.407 1.00 83.44 91 GLY A CA 1
ATOM 695 C C . GLY A 1 91 ? -32.994 -2.763 18.860 1.00 83.44 91 GLY A C 1
ATOM 696 O O . GLY A 1 91 ? -32.645 -1.736 18.284 1.00 83.44 91 GLY A O 1
ATOM 697 N N . GLU A 1 92 ? -32.250 -3.307 19.827 1.00 86.25 92 GLU A N 1
ATOM 698 C CA . GLU A 1 92 ? -30.962 -2.745 20.243 1.00 86.25 92 GLU A CA 1
ATOM 699 C C . GLU A 1 92 ? -29.834 -3.163 19.299 1.00 86.25 92 GLU A C 1
ATOM 701 O O . GLU A 1 92 ? -29.979 -4.096 18.499 1.00 86.25 92 GLU A O 1
ATOM 706 N N . PHE A 1 93 ? -28.709 -2.449 19.392 1.00 84.56 93 PHE A N 1
ATOM 707 C CA . PHE A 1 93 ? -27.527 -2.739 18.597 1.00 84.56 93 PHE A CA 1
ATOM 708 C C . PHE A 1 93 ? -26.897 -4.059 19.042 1.00 84.56 93 PHE A C 1
ATOM 710 O O . PHE A 1 93 ? -26.392 -4.162 20.156 1.00 84.56 93 PHE A O 1
ATOM 717 N N . CYS A 1 94 ? -26.916 -5.059 18.167 1.00 85.38 94 CYS A N 1
ATOM 718 C CA . CYS A 1 94 ? -26.413 -6.403 18.463 1.00 85.38 94 CYS A CA 1
ATOM 719 C C . CYS A 1 94 ? -25.102 -6.737 17.747 1.00 85.38 94 CYS A C 1
ATOM 721 O O . CYS A 1 94 ? -24.553 -7.817 17.971 1.00 85.38 94 CYS A O 1
ATOM 723 N N . GLY A 1 95 ? -24.607 -5.829 16.892 1.00 76.88 95 GLY A N 1
ATOM 724 C CA . GLY A 1 95 ? -23.443 -6.073 16.036 1.00 76.88 95 GLY A CA 1
ATOM 725 C C . GLY A 1 95 ? -22.220 -6.520 16.826 1.00 76.88 95 GLY A C 1
ATOM 726 O O . GLY A 1 95 ? -21.492 -7.381 16.362 1.00 76.88 95 GLY A O 1
ATOM 727 N N . HIS A 1 96 ? -22.105 -6.019 18.056 1.00 67.56 96 HIS A N 1
ATOM 728 C CA . HIS A 1 96 ? -21.053 -6.267 19.039 1.00 67.56 96 HIS A CA 1
ATOM 729 C C . HIS A 1 96 ? -20.832 -7.733 19.425 1.00 67.56 96 HIS A C 1
ATOM 731 O O . HIS A 1 96 ? -19.697 -8.162 19.534 1.00 67.56 96 HIS A O 1
ATOM 737 N N . LEU A 1 97 ? -21.901 -8.502 19.652 1.00 68.69 97 LEU A N 1
ATOM 738 C CA . LEU A 1 97 ? -21.820 -9.865 20.207 1.00 68.69 97 LEU A CA 1
ATOM 739 C C . LEU A 1 97 ? -22.501 -10.914 19.326 1.00 68.69 97 LEU A C 1
ATOM 741 O O . LEU A 1 97 ? -22.355 -12.108 19.573 1.00 68.69 97 LEU A O 1
ATOM 745 N N . GLY A 1 98 ? -23.293 -10.495 18.334 1.00 77.19 98 GLY A N 1
ATOM 746 C CA . GLY A 1 98 ? -24.047 -11.417 17.485 1.00 77.19 98 GLY A CA 1
ATOM 747 C C . GLY A 1 98 ? -25.107 -12.239 18.230 1.00 77.19 98 GLY A C 1
ATOM 748 O O . GLY A 1 98 ? -25.565 -13.250 17.704 1.00 77.19 98 GLY A O 1
ATOM 749 N N . CYS A 1 99 ? -25.504 -11.836 19.445 1.00 82.56 99 CYS A N 1
ATOM 750 C CA . CYS A 1 99 ? -26.518 -12.528 20.244 1.00 82.56 99 CYS A CA 1
ATOM 751 C C . CYS A 1 99 ? -27.643 -11.605 20.718 1.00 82.56 99 CYS A C 1
ATOM 753 O O . CYS A 1 99 ? -27.468 -10.395 20.886 1.00 82.56 99 CYS A O 1
ATOM 755 N N . CYS A 1 100 ? -28.807 -12.210 20.960 1.00 86.69 100 CYS A N 1
ATOM 756 C CA . CYS A 1 100 ? -30.045 -11.529 21.323 1.00 86.69 100 CYS A CA 1
ATOM 757 C C . CYS A 1 100 ? -30.637 -12.103 22.611 1.00 86.69 100 CYS A C 1
ATOM 759 O O . CYS A 1 100 ? -30.652 -13.316 22.797 1.00 86.69 100 CYS A O 1
ATOM 761 N N . LYS A 1 101 ? -31.161 -11.235 23.488 1.00 86.12 101 LYS A N 1
ATOM 762 C CA . LYS A 1 101 ? -31.839 -11.640 24.737 1.00 8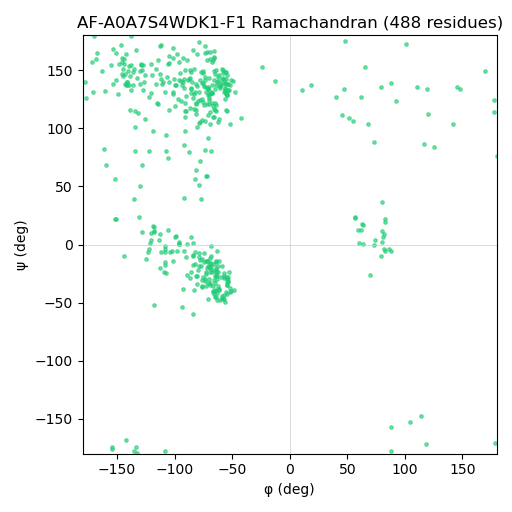6.12 101 LYS A CA 1
ATOM 763 C C . LYS A 1 101 ? -33.132 -12.414 24.468 1.00 86.12 101 LYS A C 1
ATOM 765 O O . LYS A 1 101 ? -33.522 -13.271 25.253 1.00 86.12 101 LYS A O 1
ATOM 770 N N . GLN A 1 102 ? -33.836 -12.076 23.390 1.00 88.50 102 GLN A N 1
ATOM 771 C CA . GLN A 1 102 ? -35.123 -12.668 23.039 1.00 88.50 102 GLN A CA 1
ATOM 772 C C . GLN A 1 102 ? -34.923 -13.980 22.282 1.00 88.50 102 GLN A C 1
ATOM 774 O O . GLN A 1 102 ? -34.295 -14.004 21.223 1.00 88.50 102 GLN A O 1
ATOM 779 N N . ALA A 1 103 ? -35.544 -15.051 22.776 1.00 85.31 103 ALA A N 1
ATOM 780 C CA . ALA A 1 103 ? -35.589 -16.327 22.073 1.00 85.31 103 ALA A CA 1
ATOM 781 C C . ALA A 1 103 ? -36.131 -16.154 20.639 1.00 85.31 103 ALA A C 1
ATOM 783 O O . ALA A 1 103 ? -37.068 -15.387 20.390 1.00 85.31 103 ALA A O 1
ATOM 784 N N . GLY A 1 104 ? -35.505 -16.843 19.683 1.00 85.69 104 GLY A N 1
ATOM 785 C CA . GLY A 1 104 ? -35.856 -16.773 18.262 1.00 85.69 104 GLY A CA 1
ATOM 786 C C . GLY A 1 104 ? -35.460 -15.474 17.547 1.00 85.69 104 GLY A C 1
ATOM 787 O O . GLY A 1 104 ? -35.709 -15.360 16.350 1.00 85.69 104 GLY A O 1
ATOM 788 N N . HIS A 1 105 ? -34.848 -14.500 18.232 1.00 91.25 105 HIS A N 1
ATOM 789 C CA . HIS A 1 105 ? -34.245 -13.346 17.564 1.00 91.25 105 HIS A CA 1
ATOM 790 C C . HIS A 1 105 ? -32.818 -13.670 17.144 1.00 91.25 105 HIS A C 1
ATOM 792 O O . HIS A 1 105 ? -32.079 -14.338 17.866 1.00 91.25 105 HIS A O 1
ATOM 798 N N . LYS A 1 106 ? -32.429 -13.146 15.985 1.00 92.00 106 LYS A N 1
ATOM 799 C CA . LYS A 1 106 ? -31.049 -13.173 15.514 1.00 92.00 106 LYS A CA 1
ATOM 800 C C . LYS A 1 106 ? -30.551 -11.757 15.312 1.00 92.00 106 LYS A C 1
ATOM 802 O O . LYS A 1 106 ? -31.347 -10.835 15.102 1.00 92.00 106 LYS A O 1
ATOM 807 N N . CYS A 1 107 ? -29.238 -11.594 15.379 1.00 90.88 107 CYS A N 1
ATOM 808 C CA . CYS A 1 107 ? -28.626 -10.321 15.075 1.00 90.88 107 CYS A CA 1
ATOM 809 C C . CYS A 1 107 ? -28.500 -10.179 13.560 1.00 90.88 107 CYS A C 1
ATOM 811 O O . CYS A 1 107 ? -27.757 -10.926 12.931 1.00 90.88 107 CYS A O 1
ATOM 813 N N . TYR A 1 108 ? -29.243 -9.248 12.970 1.00 91.81 108 TYR A N 1
ATOM 814 C CA . TYR A 1 108 ? -29.157 -8.969 11.541 1.00 91.81 108 TYR A CA 1
ATOM 815 C C . TYR A 1 108 ? -28.481 -7.628 11.320 1.00 91.81 108 TYR A C 1
ATOM 817 O O . TYR A 1 108 ? -28.846 -6.628 11.936 1.00 91.81 108 TYR A O 1
ATOM 825 N N . GLU A 1 109 ? -27.501 -7.612 10.433 1.00 89.75 109 GLU A N 1
ATOM 826 C CA . GLU A 1 109 ? -26.872 -6.398 9.953 1.00 89.75 109 GLU A CA 1
ATOM 827 C C . GLU A 1 109 ? -27.840 -5.628 9.056 1.00 89.75 109 GLU A C 1
ATOM 829 O O . GLU A 1 109 ? -28.526 -6.193 8.199 1.00 89.75 109 GLU A O 1
ATOM 834 N N . LYS A 1 110 ? -27.888 -4.321 9.271 1.00 83.56 110 LYS A N 1
ATOM 835 C CA . LYS A 1 110 ? -28.514 -3.381 8.355 1.00 83.56 110 LYS A CA 1
ATOM 836 C C . LYS A 1 110 ? -27.477 -2.817 7.403 1.00 83.56 110 LYS A C 1
ATOM 838 O O . LYS A 1 110 ? -27.660 -2.877 6.195 1.00 83.56 110 LYS A O 1
ATOM 843 N N . ASP A 1 111 ? -26.418 -2.271 7.983 1.00 79.88 111 ASP A N 1
ATOM 844 C CA . ASP A 1 111 ? -25.290 -1.629 7.330 1.00 79.88 111 ASP A CA 1
ATOM 845 C C . ASP A 1 111 ? -24.063 -1.719 8.254 1.00 79.88 111 ASP A C 1
ATOM 847 O O . ASP A 1 111 ? -24.112 -2.332 9.321 1.00 79.88 111 ASP A O 1
ATOM 851 N N . VAL A 1 112 ? -22.954 -1.098 7.852 1.00 74.44 112 VAL A N 1
ATOM 852 C CA . VAL A 1 112 ? -21.688 -1.127 8.603 1.00 74.44 112 VAL A CA 1
ATOM 853 C C . VAL A 1 112 ? -21.762 -0.457 9.982 1.00 74.44 112 VAL A C 1
ATOM 855 O O . VAL A 1 112 ? -20.867 -0.649 10.800 1.00 74.44 112 VAL A O 1
ATOM 858 N N . HIS A 1 113 ? -22.799 0.339 10.259 1.00 75.69 113 HIS A N 1
ATOM 859 C CA . HIS A 1 113 ? -22.958 1.087 11.506 1.00 75.69 113 HIS A CA 1
ATOM 860 C C . HIS A 1 113 ? -24.060 0.525 12.407 1.00 75.69 113 HIS A C 1
ATOM 862 O O . HIS A 1 113 ? -24.096 0.845 13.599 1.00 75.69 113 HIS A O 1
ATOM 868 N N . TRP A 1 114 ? -24.967 -0.293 11.867 1.00 84.56 114 TRP A N 1
ATOM 869 C CA . TRP A 1 114 ? -26.107 -0.807 12.609 1.00 84.56 114 TRP A CA 1
ATOM 870 C C . TRP A 1 114 ? -26.386 -2.282 12.332 1.00 84.56 114 TRP A C 1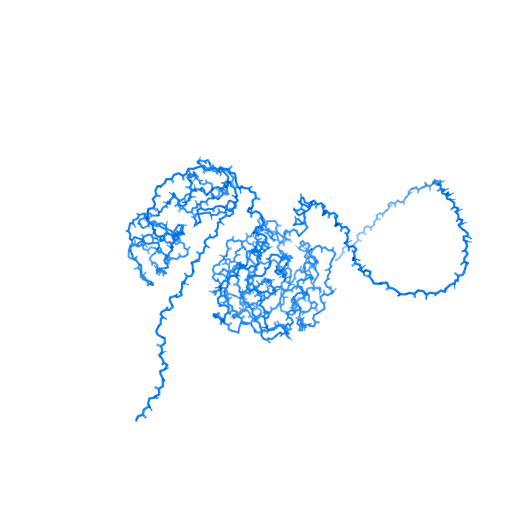
ATOM 872 O O . TRP A 1 114 ? -26.511 -2.731 11.195 1.00 84.56 114 TRP A O 1
ATOM 882 N N . ALA A 1 115 ? -26.595 -3.030 13.409 1.00 90.19 115 ALA A N 1
ATOM 883 C CA . ALA A 1 115 ? -27.167 -4.365 13.385 1.00 90.19 115 ALA A CA 1
ATOM 884 C C . ALA A 1 115 ? -28.146 -4.485 14.544 1.00 90.19 115 ALA A C 1
ATOM 886 O O . ALA A 1 115 ? -27.899 -3.913 15.605 1.00 90.19 115 ALA A O 1
ATOM 887 N N . SER A 1 116 ? -29.247 -5.213 14.373 1.00 90.56 116 SER A N 1
ATOM 888 C CA . SER A 1 116 ? -30.260 -5.312 15.421 1.00 90.56 116 SER A CA 1
ATOM 889 C C . SER A 1 116 ? -30.871 -6.693 15.595 1.00 90.56 116 SER A C 1
ATOM 891 O O . SER A 1 116 ? -31.019 -7.461 14.643 1.00 90.56 116 SER A O 1
ATOM 893 N N . CYS A 1 117 ? -31.258 -6.980 16.838 1.00 92.12 117 CYS A N 1
ATOM 894 C CA . CYS A 1 117 ? -31.968 -8.189 17.214 1.00 92.12 117 CYS A CA 1
ATOM 895 C C . CYS A 1 117 ? -33.400 -8.167 16.696 1.00 92.12 117 CYS A C 1
ATOM 897 O O . CYS A 1 117 ? -34.241 -7.403 17.185 1.00 92.12 117 CYS A O 1
ATOM 899 N N . ARG A 1 118 ? -33.687 -9.041 15.727 1.00 91.12 118 ARG A N 1
ATOM 900 C CA . ARG A 1 118 ? -35.006 -9.170 15.091 1.00 91.12 118 ARG A CA 1
ATOM 901 C C . ARG A 1 118 ? -35.356 -10.648 14.869 1.00 91.12 118 ARG A C 1
ATOM 903 O O . ARG A 1 118 ? -34.453 -11.472 14.736 1.00 91.12 118 ARG A O 1
ATOM 910 N N . PRO A 1 119 ? -36.649 -11.010 14.810 1.00 92.31 119 PRO A N 1
ATOM 911 C CA . PRO A 1 119 ? -37.064 -12.388 14.532 1.00 92.31 119 PRO A CA 1
ATOM 912 C C . PRO A 1 119 ? -36.839 -12.788 13.062 1.00 92.31 119 PRO A C 1
ATOM 914 O O . PRO A 1 119 ? -36.656 -13.960 12.752 1.00 92.31 119 PRO A O 1
ATOM 917 N N . SER A 1 120 ? -36.824 -11.817 12.146 1.00 90.62 120 SER A N 1
ATOM 918 C CA . SER A 1 120 ? -36.634 -12.022 10.707 1.00 90.62 120 SER A CA 1
ATOM 919 C C . SER A 1 120 ? -36.064 -10.765 10.052 1.00 90.62 120 SER A C 1
ATOM 921 O O . SER A 1 120 ? -36.319 -9.659 10.532 1.00 90.62 120 SER A O 1
ATOM 923 N N . CYS A 1 121 ? -35.366 -10.927 8.929 1.00 89.69 121 CYS A N 1
ATOM 924 C CA . CYS A 1 121 ? -34.852 -9.830 8.111 1.00 89.69 121 CYS A CA 1
ATOM 925 C C . CYS A 1 121 ? -35.001 -10.189 6.625 1.00 89.69 121 CYS A C 1
ATOM 927 O O . CYS A 1 121 ? -34.754 -11.338 6.255 1.00 89.69 121 CYS A O 1
ATOM 929 N N . GLN A 1 122 ? -35.437 -9.240 5.792 1.00 88.38 122 GLN A N 1
ATOM 930 C CA . GLN A 1 122 ? -35.504 -9.407 4.336 1.00 88.38 122 GLN A CA 1
ATOM 931 C C . GLN A 1 122 ? -34.535 -8.433 3.650 1.00 88.38 122 GLN A C 1
ATOM 933 O O . GLN A 1 122 ? -34.674 -7.227 3.868 1.00 88.38 122 GLN A O 1
ATOM 938 N N . PRO A 1 123 ? -33.572 -8.927 2.846 1.00 86.50 123 PRO A N 1
ATOM 939 C CA . PRO A 1 123 ? -32.617 -8.069 2.153 1.00 86.50 123 PRO A CA 1
ATOM 940 C C . PRO A 1 123 ? -33.308 -7.021 1.280 1.00 86.50 123 PRO A C 1
ATOM 942 O O . PRO A 1 123 ? -34.383 -7.268 0.729 1.00 86.50 123 PRO A O 1
ATOM 945 N N . ASP A 1 124 ? -32.670 -5.861 1.154 1.00 75.69 124 ASP A N 1
ATOM 946 C CA . ASP A 1 124 ? -33.081 -4.761 0.274 1.00 75.69 124 ASP A CA 1
ATOM 947 C C . ASP A 1 124 ? -34.465 -4.148 0.585 1.00 75.69 124 ASP A C 1
ATOM 949 O O . ASP A 1 124 ? -34.994 -3.353 -0.194 1.00 75.69 124 ASP A O 1
ATOM 953 N N . GLN A 1 125 ? -35.059 -4.471 1.740 1.00 77.44 125 GLN A N 1
ATOM 954 C CA . GLN A 1 125 ? -36.332 -3.904 2.188 1.00 77.44 125 GLN A CA 1
ATOM 955 C C . GLN A 1 125 ? -36.129 -2.721 3.139 1.00 77.44 125 GLN A C 1
ATOM 957 O O . GLN A 1 125 ? -35.267 -2.729 4.021 1.00 77.44 125 GLN A O 1
ATOM 962 N N . LEU A 1 126 ? -36.984 -1.705 2.988 1.00 77.38 126 LEU A N 1
ATOM 963 C CA . LEU A 1 126 ? -37.098 -0.608 3.944 1.00 77.38 126 LEU A CA 1
ATOM 964 C C . LEU A 1 126 ? -37.974 -1.048 5.118 1.00 77.38 126 LEU A C 1
ATOM 966 O O . LEU A 1 126 ? -39.151 -1.373 4.947 1.00 77.38 126 LEU A O 1
ATOM 970 N N . HIS A 1 127 ? -37.428 -1.011 6.328 1.00 70.44 127 HIS A N 1
ATOM 971 C CA . HIS A 1 127 ? -38.188 -1.339 7.527 1.00 70.44 127 HIS A CA 1
ATOM 972 C C . HIS A 1 127 ? -38.924 -0.104 8.057 1.00 70.44 127 HIS A C 1
ATOM 974 O O . HIS A 1 127 ? -38.318 0.878 8.468 1.00 70.44 127 HIS A O 1
ATOM 980 N N . HIS A 1 128 ? -40.256 -0.157 8.080 1.00 76.56 128 HIS A N 1
ATOM 981 C CA . HIS A 1 128 ? -41.109 0.937 8.562 1.00 76.56 128 HIS A CA 1
ATOM 982 C C . HIS A 1 128 ? -40.929 1.246 10.060 1.00 76.56 128 HIS A C 1
ATOM 984 O O . HIS A 1 128 ? -41.232 2.358 10.492 1.00 76.56 128 HIS A O 1
ATOM 990 N N . GLU A 1 129 ? -40.429 0.280 10.835 1.00 74.88 129 GLU A N 1
ATOM 991 C CA . GLU A 1 129 ? -40.072 0.443 12.250 1.00 74.88 129 GLU A CA 1
ATOM 992 C C . GLU A 1 129 ? -38.815 1.304 12.450 1.00 74.88 129 GLU A C 1
ATOM 994 O O . GLU A 1 129 ? -38.607 1.830 13.541 1.00 74.88 129 GLU A O 1
ATOM 999 N N . ASP A 1 130 ? -37.992 1.484 11.412 1.00 79.50 130 ASP A N 1
ATOM 1000 C CA . ASP A 1 130 ? -36.814 2.339 11.501 1.00 79.50 130 ASP A CA 1
ATOM 1001 C C . ASP A 1 130 ? -37.251 3.823 11.499 1.00 79.50 130 ASP A C 1
ATOM 1003 O O . ASP A 1 130 ? -38.209 4.188 10.792 1.00 79.50 130 ASP A O 1
ATOM 1007 N N . PRO A 1 131 ? -36.561 4.706 12.252 1.00 81.69 131 PRO A N 1
ATOM 1008 C CA . PRO A 1 131 ? -36.782 6.149 12.187 1.00 81.69 131 PRO A CA 1
ATOM 1009 C C . PRO A 1 131 ? -36.728 6.650 10.743 1.00 81.69 131 PRO A C 1
ATOM 1011 O O . PRO A 1 131 ? -35.898 6.184 9.967 1.00 81.69 131 PRO A O 1
ATOM 1014 N N . LEU A 1 132 ? -37.597 7.599 10.377 1.00 80.44 132 LEU A N 1
ATOM 1015 C CA . LEU A 1 132 ? -37.736 8.095 8.996 1.00 80.44 132 LEU A CA 1
ATOM 1016 C C . LEU A 1 132 ? -36.396 8.502 8.361 1.00 80.44 132 LEU A C 1
ATOM 1018 O O . LEU A 1 132 ? -36.155 8.183 7.203 1.00 80.44 132 LEU A O 1
ATOM 1022 N N . GLU A 1 133 ? -35.521 9.143 9.134 1.00 80.00 133 GLU A N 1
ATOM 1023 C CA . GLU A 1 133 ? -34.174 9.572 8.725 1.00 80.00 133 GLU A CA 1
ATOM 1024 C C . GLU A 1 133 ? -33.191 8.417 8.473 1.00 80.00 133 GLU A C 1
ATOM 1026 O O . GLU A 1 133 ? -32.179 8.583 7.798 1.00 80.00 133 GLU A O 1
ATOM 1031 N N . HIS A 1 134 ? -33.503 7.231 8.986 1.00 78.12 134 HIS A N 1
ATOM 1032 C CA . HIS A 1 134 ? -32.684 6.036 8.884 1.00 78.12 134 HIS A CA 1
ATOM 1033 C C . HIS A 1 134 ? -33.392 4.917 8.123 1.00 78.12 134 HIS A C 1
ATOM 1035 O O . HIS A 1 134 ? -32.911 3.797 8.153 1.00 78.12 134 HIS A O 1
ATOM 1041 N N . ARG A 1 135 ? -34.514 5.142 7.429 1.00 85.50 135 ARG A N 1
ATOM 1042 C CA . ARG A 1 135 ? -35.152 4.088 6.617 1.00 85.50 135 ARG A CA 1
ATOM 1043 C C . ARG A 1 135 ? -34.348 3.822 5.347 1.00 85.50 135 ARG A C 1
ATOM 1045 O O . ARG A 1 135 ? -34.684 4.309 4.272 1.00 85.50 135 ARG A O 1
ATOM 1052 N N . THR A 1 136 ? -33.293 3.032 5.489 1.00 84.31 136 THR A N 1
ATOM 1053 C CA . THR A 1 136 ? -32.435 2.537 4.412 1.00 84.31 136 THR A CA 1
ATOM 1054 C C . THR A 1 136 ? -32.566 1.016 4.281 1.00 84.31 136 THR A C 1
ATOM 1056 O O . THR A 1 136 ? -33.036 0.359 5.219 1.00 84.31 136 THR A O 1
ATOM 1059 N N . PRO A 1 137 ? -32.210 0.445 3.117 1.00 85.69 137 PRO A N 1
ATOM 1060 C CA . PRO A 1 137 ? -32.273 -0.997 2.909 1.00 85.69 137 PRO A CA 1
ATOM 1061 C C . PRO A 1 137 ? -31.335 -1.747 3.861 1.00 85.69 137 PRO A C 1
ATOM 1063 O O . PRO A 1 137 ? -30.246 -1.265 4.163 1.00 85.69 137 PRO A O 1
ATOM 1066 N N . TRP A 1 138 ? -31.757 -2.924 4.323 1.00 89.69 138 TRP A N 1
ATOM 1067 C CA . TRP A 1 138 ? -30.950 -3.792 5.184 1.00 89.69 138 TRP A CA 1
ATOM 1068 C C . TRP A 1 138 ? -30.159 -4.816 4.359 1.00 89.69 138 TRP A C 1
ATOM 1070 O O . TRP A 1 138 ? -30.712 -5.420 3.438 1.00 89.69 138 TRP A O 1
ATOM 1080 N N . THR A 1 139 ? -28.899 -5.082 4.730 1.00 88.19 139 THR A N 1
ATOM 1081 C CA . THR A 1 139 ? -28.125 -6.213 4.174 1.00 88.19 139 THR A CA 1
ATOM 1082 C C . THR A 1 139 ? -28.661 -7.561 4.655 1.00 88.19 139 THR A C 1
ATOM 1084 O O . THR A 1 139 ? -28.548 -8.564 3.953 1.00 88.19 139 THR A O 1
ATOM 1087 N N . CYS A 1 140 ? -29.248 -7.595 5.855 1.00 91.25 140 CYS A N 1
ATOM 1088 C CA . CYS A 1 140 ? -29.767 -8.787 6.521 1.00 91.25 140 CYS A CA 1
ATOM 1089 C C . CYS A 1 140 ? -28.744 -9.910 6.714 1.00 91.25 140 CYS A C 1
ATOM 1091 O O . CYS A 1 140 ? -29.115 -11.074 6.888 1.00 91.25 140 CYS A O 1
ATOM 1093 N N . ARG A 1 141 ? -27.452 -9.572 6.737 1.00 90.69 141 ARG A N 1
ATOM 1094 C CA . ARG A 1 141 ? -26.399 -10.524 7.085 1.00 90.69 141 ARG A CA 1
ATOM 1095 C C . ARG A 1 141 ? -26.538 -10.907 8.559 1.00 90.69 141 ARG A C 1
ATOM 1097 O O . ARG A 1 141 ? -26.518 -10.046 9.430 1.00 90.69 141 ARG A O 1
ATOM 1104 N N . GLU A 1 142 ? -26.710 -12.194 8.843 1.00 90.50 142 GLU A N 1
ATOM 1105 C CA . GLU A 1 142 ? -26.805 -12.701 10.216 1.00 90.50 142 GLU A CA 1
ATOM 1106 C C . GLU A 1 142 ? -25.423 -12.649 10.889 1.00 90.50 142 GLU A C 1
ATOM 1108 O O . GLU A 1 142 ? -24.474 -13.275 10.416 1.00 90.50 142 GLU A O 1
ATOM 1113 N N . ILE A 1 143 ? -25.315 -11.914 11.993 1.00 81.81 143 ILE A N 1
ATOM 1114 C CA . ILE A 1 143 ? -24.144 -11.882 12.871 1.00 81.81 143 ILE A CA 1
ATOM 1115 C C . ILE A 1 143 ? -24.408 -12.898 13.983 1.00 81.81 143 ILE A C 1
ATOM 1117 O O . ILE A 1 143 ? -25.428 -12.823 14.663 1.00 81.81 143 ILE A O 1
ATOM 1121 N N . ARG A 1 144 ? -23.516 -13.873 14.153 1.00 81.12 144 ARG A N 1
ATOM 1122 C CA . ARG A 1 144 ? -23.654 -14.938 15.156 1.00 81.12 144 ARG A CA 1
ATOM 1123 C C . ARG A 1 144 ? -22.678 -14.712 16.298 1.00 81.12 144 ARG A C 1
ATOM 1125 O O . ARG A 1 144 ? -21.556 -14.277 16.053 1.00 81.12 144 ARG A O 1
ATOM 1132 N N . SER A 1 145 ? -23.085 -15.041 17.521 1.00 64.75 145 SER A N 1
ATOM 1133 C CA . SER A 1 145 ? -22.146 -15.167 18.633 1.00 64.75 145 SER A CA 1
ATOM 1134 C C . SER A 1 145 ? -21.194 -16.332 18.392 1.00 64.75 145 SER A C 1
ATOM 1136 O O . SER A 1 145 ? -21.614 -17.383 17.905 1.00 64.75 145 SER A O 1
ATOM 1138 N N . HIS A 1 146 ? -19.925 -16.160 18.762 1.00 55.56 146 HIS A N 1
ATOM 1139 C CA . HIS A 1 146 ? -18.959 -17.253 18.841 1.00 55.56 146 HIS A CA 1
ATOM 1140 C C . HIS A 1 146 ? -19.337 -18.190 19.999 1.00 55.56 146 HIS A C 1
ATOM 1142 O O . HIS A 1 146 ? -18.799 -18.098 21.097 1.00 55.56 146 HIS A O 1
ATOM 1148 N N . GLU A 1 147 ? -20.295 -19.081 19.763 1.00 51.41 147 GLU A N 1
ATOM 1149 C CA . GLU A 1 147 ? -20.401 -20.322 20.521 1.00 51.41 147 GLU A CA 1
ATOM 1150 C C . GLU A 1 147 ? -19.604 -21.396 19.789 1.00 51.41 147 GLU A C 1
ATOM 1152 O O . GLU A 1 147 ? -19.857 -21.701 18.619 1.00 51.41 147 GLU A O 1
ATOM 1157 N N . ASN A 1 148 ? -18.630 -21.961 20.503 1.00 39.59 148 ASN A N 1
ATOM 1158 C CA . ASN A 1 148 ? -18.161 -23.303 20.219 1.00 39.59 148 ASN A CA 1
ATOM 1159 C C . ASN A 1 148 ? -19.352 -24.260 20.234 1.00 39.59 148 ASN A C 1
ATOM 1161 O O . ASN A 1 148 ? -20.313 -24.095 20.982 1.00 39.59 148 ASN A O 1
ATOM 1165 N N . ARG A 1 149 ? -19.242 -25.250 19.359 1.00 41.06 149 ARG A N 1
ATOM 1166 C CA . ARG A 1 149 ? -20.108 -26.411 19.236 1.00 41.06 149 ARG A CA 1
ATOM 1167 C C . ARG A 1 149 ? -20.253 -27.111 20.589 1.00 41.06 149 ARG A C 1
ATOM 1169 O O . ARG A 1 149 ? -19.355 -27.845 20.978 1.00 41.06 149 ARG A O 1
ATOM 1176 N N . ASP A 1 150 ? -21.389 -26.917 21.241 1.00 39.12 150 ASP A N 1
ATOM 1177 C CA . ASP A 1 150 ? -21.970 -27.933 22.113 1.00 39.12 150 ASP A CA 1
ATOM 1178 C C . ASP A 1 150 ? -22.934 -28.753 21.245 1.00 39.12 150 ASP A C 1
ATOM 1180 O O . ASP A 1 150 ? -24.126 -28.455 21.148 1.00 39.12 150 ASP A O 1
ATOM 1184 N N . ASP A 1 151 ? -22.398 -29.765 20.557 1.00 40.88 151 ASP A N 1
ATOM 1185 C CA . ASP A 1 151 ? -23.198 -30.955 20.278 1.00 40.88 151 ASP A CA 1
ATOM 1186 C C . ASP A 1 151 ? -23.288 -31.686 21.618 1.00 40.88 151 ASP A C 1
ATOM 1188 O O . ASP A 1 151 ? -22.291 -32.177 22.147 1.00 40.88 151 ASP A O 1
ATOM 1192 N N . GLY A 1 152 ? -24.470 -31.618 22.223 1.00 35.69 152 GLY A N 1
ATOM 1193 C CA . GLY A 1 152 ? -24.728 -32.222 23.515 1.00 35.69 152 GLY A CA 1
ATOM 1194 C C . GLY A 1 152 ? -24.598 -33.734 23.451 1.00 35.69 152 GLY A C 1
ATOM 1195 O O . GLY A 1 152 ? -25.146 -34.352 22.547 1.00 35.69 152 GLY A O 1
ATOM 1196 N N . ASP A 1 153 ? -23.960 -34.298 24.469 1.00 34.25 153 ASP A N 1
ATOM 1197 C CA . ASP A 1 153 ? -24.287 -35.621 24.968 1.00 34.25 153 ASP A CA 1
ATOM 1198 C C . ASP A 1 153 ? -24.184 -35.622 26.498 1.00 34.25 153 ASP A C 1
ATOM 1200 O O . ASP A 1 153 ? -23.362 -34.960 27.132 1.00 34.25 153 ASP A O 1
ATOM 1204 N N . GLU A 1 154 ? -25.152 -36.321 27.055 1.00 33.47 154 GLU A N 1
ATOM 1205 C CA . GLU A 1 154 ? -25.612 -36.394 28.429 1.00 33.47 154 GLU A CA 1
ATOM 1206 C C . GLU A 1 154 ? -24.845 -37.491 29.207 1.00 33.47 154 GLU A C 1
ATOM 1208 O O . GLU A 1 154 ? -24.387 -38.458 28.600 1.00 33.47 154 GLU A O 1
ATOM 1213 N N . TRP A 1 155 ? -24.834 -37.385 30.549 1.00 27.25 155 TRP A N 1
ATOM 1214 C CA . TRP A 1 155 ? -24.327 -38.338 31.574 1.00 27.25 155 TRP A CA 1
ATOM 1215 C C . TRP A 1 155 ? -22.800 -38.343 31.808 1.00 27.25 155 TRP A C 1
ATOM 1217 O O . TRP A 1 155 ? -22.018 -38.400 30.875 1.00 27.25 155 TRP A O 1
ATOM 1227 N N . SER A 1 156 ? -22.253 -38.360 33.025 1.00 29.77 156 SER A N 1
ATOM 1228 C CA . SER A 1 156 ? -22.774 -38.334 34.396 1.00 29.77 156 SER A CA 1
ATOM 1229 C C . SER A 1 156 ? -21.587 -38.179 35.361 1.00 29.77 156 SER A C 1
ATOM 1231 O O . SER A 1 156 ? -20.464 -38.531 35.024 1.00 29.77 156 SER A O 1
ATOM 1233 N N . GLU A 1 157 ? -21.898 -37.667 36.546 1.00 32.31 157 GLU A N 1
ATOM 1234 C CA . GLU A 1 157 ? -21.163 -37.620 37.819 1.00 32.31 157 GLU A CA 1
ATOM 1235 C C . GLU A 1 157 ? -19.902 -38.506 38.010 1.00 32.31 157 GLU A C 1
ATOM 1237 O O . GLU A 1 157 ? -19.912 -39.701 37.727 1.00 32.31 157 GLU A O 1
ATOM 1242 N N . ASP A 1 158 ? -18.907 -37.903 38.686 1.00 34.41 158 ASP A N 1
ATOM 1243 C CA . ASP A 1 158 ? -18.194 -38.426 39.878 1.00 34.41 158 ASP A CA 1
ATOM 1244 C C . ASP A 1 158 ? -16.658 -38.659 39.794 1.00 34.41 158 ASP A C 1
ATOM 1246 O O . ASP A 1 158 ? -16.144 -39.286 38.874 1.00 34.41 158 ASP A O 1
ATOM 1250 N N . TYR A 1 159 ? -15.980 -38.174 40.854 1.00 33.72 159 TYR A N 1
ATOM 1251 C CA . TYR A 1 159 ? -14.551 -38.206 41.253 1.00 33.72 159 TYR A CA 1
ATOM 1252 C C . TYR A 1 159 ? -13.523 -37.524 40.312 1.00 33.72 159 TYR A C 1
ATOM 1254 O O . TYR A 1 159 ? -13.444 -37.831 39.137 1.00 33.72 159 TYR A O 1
ATOM 1262 N N . GLY A 1 160 ? -12.636 -36.593 40.693 1.00 31.41 160 GLY A N 1
ATOM 1263 C CA . GLY A 1 160 ? -12.050 -36.218 41.980 1.00 31.41 160 GLY A CA 1
ATOM 1264 C C . GLY A 1 160 ? -10.516 -36.383 41.927 1.00 31.41 160 GLY A C 1
ATOM 1265 O O . GLY A 1 160 ? -10.078 -37.524 41.932 1.00 31.41 160 GLY A O 1
ATOM 1266 N N . ARG A 1 161 ? -9.746 -35.268 41.994 1.00 37.25 161 ARG A N 1
ATOM 1267 C CA . ARG A 1 161 ? -8.277 -35.173 42.276 1.00 37.25 161 ARG A CA 1
ATOM 1268 C C . ARG A 1 161 ? -7.313 -35.799 41.232 1.00 37.25 161 ARG A C 1
ATOM 1270 O O . ARG A 1 161 ? -7.709 -36.708 40.530 1.00 37.25 161 ARG A O 1
ATOM 1277 N N . ASP A 1 162 ? -6.058 -35.390 41.017 1.00 32.03 162 ASP A N 1
ATOM 1278 C CA . ASP A 1 162 ? -5.062 -34.558 41.719 1.00 32.03 162 ASP A CA 1
ATOM 1279 C C . ASP A 1 162 ? -4.178 -33.796 40.692 1.00 32.03 162 ASP A C 1
ATOM 1281 O O . ASP A 1 162 ? -4.296 -33.988 39.483 1.00 32.03 162 ASP A O 1
ATOM 1285 N N . ALA A 1 163 ? -3.349 -32.878 41.192 1.00 44.06 163 ALA A N 1
ATOM 1286 C CA . ALA A 1 163 ? -2.622 -31.842 40.468 1.00 44.06 163 ALA A CA 1
ATOM 1287 C C . ALA A 1 163 ? -1.127 -32.173 40.339 1.00 44.06 163 ALA A C 1
ATOM 1289 O O . ALA A 1 163 ? -0.304 -31.580 41.034 1.00 44.06 163 ALA A O 1
ATOM 1290 N N . ASP A 1 164 ? -0.766 -33.110 39.464 1.00 44.28 164 ASP A N 1
ATOM 1291 C CA . ASP A 1 164 ? 0.640 -33.462 39.266 1.00 44.28 164 ASP A CA 1
ATOM 1292 C C . ASP A 1 164 ? 0.881 -34.163 37.918 1.00 44.28 164 ASP A C 1
ATOM 1294 O O . ASP A 1 164 ? 1.215 -35.332 37.895 1.00 44.28 164 ASP A O 1
ATOM 1298 N N . ASP A 1 165 ? 0.732 -33.446 36.792 1.00 41.06 165 ASP A N 1
ATOM 1299 C CA . ASP A 1 165 ? 1.228 -33.893 35.466 1.00 41.06 165 ASP A CA 1
ATOM 1300 C C . ASP A 1 165 ? 1.602 -32.724 34.512 1.00 41.06 165 ASP A C 1
ATOM 1302 O O . ASP A 1 165 ? 1.706 -32.873 33.294 1.00 41.06 165 ASP A O 1
ATOM 1306 N N . GLU A 1 166 ? 1.886 -31.535 35.057 1.00 51.00 166 GLU A N 1
ATOM 1307 C CA . GLU A 1 166 ? 2.301 -30.340 34.296 1.00 51.00 166 GLU A CA 1
ATOM 1308 C C . GLU A 1 166 ? 3.810 -30.351 33.974 1.00 51.00 166 GLU A C 1
ATOM 1310 O O . GLU A 1 166 ? 4.571 -29.460 34.358 1.00 51.00 166 GLU A O 1
ATOM 1315 N N . ALA A 1 167 ? 4.278 -31.411 33.308 1.00 46.69 167 ALA A N 1
ATOM 1316 C CA . ALA A 1 167 ? 5.671 -31.506 32.855 1.00 46.69 167 ALA A CA 1
ATOM 1317 C C . ALA A 1 167 ? 5.884 -32.209 31.500 1.00 46.69 167 ALA A C 1
ATOM 1319 O O . ALA A 1 167 ? 6.983 -32.106 30.952 1.00 46.69 167 ALA A O 1
ATOM 1320 N N . ASP A 1 168 ? 4.865 -32.854 30.921 1.00 43.06 168 ASP A N 1
ATOM 1321 C CA . ASP A 1 168 ? 5.000 -33.583 29.646 1.00 43.06 168 ASP A CA 1
ATOM 1322 C C . ASP A 1 168 ? 4.319 -32.907 28.435 1.00 43.06 168 ASP A C 1
ATOM 1324 O O . ASP A 1 168 ? 4.467 -33.374 27.302 1.00 43.06 168 ASP A O 1
ATOM 1328 N N . GLU A 1 169 ? 3.658 -31.759 28.621 1.00 48.91 169 GLU A N 1
ATOM 1329 C CA . GLU A 1 169 ? 2.949 -31.038 27.545 1.00 48.91 169 GLU A CA 1
ATOM 1330 C C . GLU A 1 169 ? 3.889 -30.202 26.641 1.00 48.91 169 GLU A C 1
ATOM 1332 O O . GLU A 1 169 ? 3.630 -30.022 25.455 1.00 48.91 169 GLU A O 1
ATOM 1337 N N . ILE A 1 170 ? 5.083 -29.831 27.124 1.00 46.59 170 ILE A N 1
ATOM 1338 C CA . ILE A 1 170 ? 6.033 -28.962 26.390 1.00 46.59 170 ILE A CA 1
ATOM 1339 C C . ILE A 1 170 ? 6.758 -29.689 25.233 1.00 46.59 170 ILE A C 1
ATOM 1341 O O . ILE A 1 170 ? 7.334 -29.057 24.352 1.00 46.59 170 ILE A O 1
ATOM 1345 N N . LYS A 1 171 ? 6.734 -31.028 25.171 1.00 40.91 171 LYS A N 1
ATOM 1346 C CA . LYS A 1 171 ? 7.462 -31.791 24.129 1.00 40.91 171 LYS A CA 1
ATOM 1347 C C . LYS A 1 171 ? 6.627 -32.207 22.919 1.00 40.91 171 LYS A C 1
ATOM 1349 O O . LYS A 1 171 ? 7.169 -32.848 22.018 1.00 40.91 171 LYS A O 1
ATOM 1354 N N . ARG A 1 172 ? 5.337 -31.862 22.870 1.00 41.31 172 ARG A N 1
ATOM 1355 C CA . ARG A 1 172 ? 4.487 -32.100 21.687 1.00 41.31 172 ARG A CA 1
ATOM 1356 C C . ARG A 1 172 ? 4.120 -30.824 20.926 1.00 41.31 172 ARG A C 1
ATOM 1358 O O . ARG A 1 172 ? 3.765 -30.927 19.758 1.00 41.31 172 ARG A O 1
ATOM 1365 N N . GLU A 1 173 ? 4.316 -29.648 21.519 1.00 39.06 173 GLU A N 1
ATOM 1366 C CA . GLU A 1 173 ? 3.981 -28.357 20.897 1.00 39.06 173 GLU A CA 1
ATOM 1367 C C . GLU A 1 173 ? 5.014 -27.861 19.863 1.00 39.06 173 GLU A C 1
ATOM 1369 O O . GLU A 1 173 ? 4.671 -27.083 18.980 1.00 39.06 173 GLU A O 1
ATOM 1374 N N . GLU A 1 174 ? 6.250 -28.375 19.853 1.00 39.47 174 GLU A N 1
ATOM 1375 C CA . GLU A 1 174 ? 7.262 -27.997 18.842 1.00 39.47 174 GLU A CA 1
ATOM 1376 C C . GLU A 1 174 ? 7.163 -28.790 17.517 1.00 39.47 174 GLU A C 1
ATOM 1378 O O . GLU A 1 174 ? 7.958 -28.572 16.601 1.00 39.47 174 GLU A O 1
ATOM 1383 N N . ALA A 1 175 ? 6.197 -29.709 17.377 1.00 36.38 175 ALA A N 1
ATOM 1384 C CA . ALA A 1 175 ? 6.029 -30.527 16.167 1.00 36.38 175 ALA A CA 1
ATOM 1385 C C . ALA A 1 175 ? 4.807 -30.158 15.298 1.00 36.38 175 ALA A C 1
ATOM 1387 O O . ALA A 1 175 ? 4.690 -30.685 14.190 1.00 36.38 175 ALA A O 1
ATOM 1388 N N . GLU A 1 176 ? 3.934 -29.241 15.738 1.00 37.50 176 GLU A N 1
ATOM 1389 C CA . GLU A 1 176 ? 2.706 -28.860 15.009 1.00 37.50 176 GLU A CA 1
ATOM 1390 C C . GLU A 1 176 ? 2.601 -27.367 14.618 1.00 37.50 176 GLU A C 1
ATOM 1392 O O . GLU A 1 176 ? 1.644 -26.980 13.949 1.00 37.50 176 GLU A O 1
ATOM 1397 N N . GLU A 1 177 ? 3.611 -26.522 14.866 1.00 36.00 177 GLU A N 1
ATOM 1398 C CA . GLU A 1 177 ? 3.684 -25.140 14.327 1.00 36.00 177 GLU A CA 1
ATOM 1399 C C . GLU A 1 177 ? 4.112 -25.079 12.840 1.00 36.00 177 GLU A C 1
ATOM 1401 O O . GLU A 1 177 ? 4.882 -24.224 12.402 1.00 36.00 177 GLU A O 1
ATOM 1406 N N . GLY A 1 178 ? 3.627 -26.017 12.024 1.00 34.81 178 GLY A N 1
ATOM 1407 C CA . GLY A 1 178 ? 4.007 -26.135 10.616 1.00 34.81 178 GLY A CA 1
ATOM 1408 C C . GLY A 1 178 ? 2.935 -25.747 9.599 1.00 34.81 178 GLY A C 1
ATOM 1409 O O . GLY A 1 178 ? 3.285 -25.468 8.453 1.00 34.81 178 GLY A O 1
ATOM 1410 N N . GLN A 1 179 ? 1.638 -25.788 9.934 1.00 33.28 179 GLN A N 1
ATOM 1411 C CA . GLN A 1 179 ? 0.583 -25.796 8.902 1.00 33.28 179 GLN A CA 1
ATOM 1412 C C . GLN A 1 179 ? -0.759 -25.184 9.352 1.00 33.28 179 GLN A C 1
ATOM 1414 O O . GLN A 1 179 ? -1.813 -25.797 9.225 1.00 33.28 179 GLN A O 1
ATOM 1419 N N . GLY A 1 180 ? -0.766 -23.932 9.814 1.00 30.12 180 GLY A N 1
ATOM 1420 C CA . GLY A 1 180 ? -2.002 -23.148 9.966 1.00 30.12 180 GLY A CA 1
ATOM 1421 C C . GLY A 1 180 ? -2.459 -22.520 8.642 1.00 30.12 180 GLY A C 1
ATOM 1422 O O . GLY A 1 180 ? -2.422 -21.301 8.491 1.00 30.12 180 GLY A O 1
ATOM 1423 N N . GLY A 1 181 ? -2.823 -23.335 7.647 1.00 37.84 181 GLY A N 1
ATOM 1424 C CA . GLY A 1 181 ? -3.252 -22.855 6.330 1.00 37.84 181 GLY A CA 1
ATOM 1425 C C . GLY A 1 181 ? -4.577 -22.087 6.391 1.00 37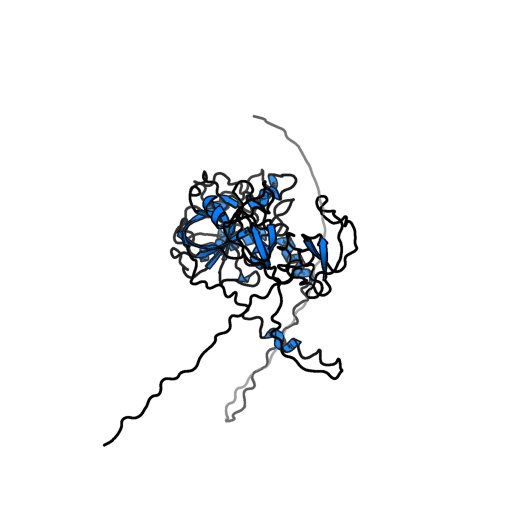.84 181 GLY A C 1
ATOM 1426 O O . GLY A 1 181 ? -5.612 -22.648 6.743 1.00 37.84 181 GLY A O 1
ATOM 1427 N N . HIS A 1 182 ? -4.578 -20.811 5.995 1.00 48.34 182 HIS A N 1
ATOM 1428 C CA . HIS A 1 182 ? -5.814 -20.100 5.665 1.00 48.34 182 HIS A CA 1
ATOM 1429 C C . HIS A 1 182 ? -6.489 -20.812 4.480 1.00 48.34 182 HIS A C 1
ATOM 1431 O O . HIS A 1 182 ? -6.012 -20.735 3.350 1.00 48.34 182 HIS A O 1
ATOM 1437 N N . SER A 1 183 ? -7.603 -21.507 4.730 1.00 52.94 183 SER A N 1
ATOM 1438 C CA . SER A 1 183 ? -8.372 -22.241 3.711 1.00 52.94 183 SER A CA 1
ATOM 1439 C C . SER A 1 183 ? -9.255 -21.306 2.865 1.00 52.94 183 SER A C 1
ATOM 1441 O O . SER A 1 183 ? -10.457 -21.515 2.707 1.00 52.94 183 SER A O 1
ATOM 1443 N N . GLU A 1 184 ? -8.667 -20.242 2.325 1.00 67.31 184 GLU A N 1
ATOM 1444 C CA . GLU A 1 184 ? -9.257 -19.477 1.229 1.00 67.31 184 GLU A CA 1
ATOM 1445 C C . GLU A 1 184 ? -9.060 -20.275 -0.070 1.00 67.31 184 GLU A C 1
ATOM 1447 O O . GLU A 1 184 ? -7.937 -20.635 -0.420 1.00 67.31 184 GLU A O 1
ATOM 1452 N N . ASP A 1 185 ? -10.137 -20.564 -0.806 1.00 82.31 185 ASP A N 1
ATOM 1453 C CA . ASP A 1 185 ? -10.027 -21.210 -2.119 1.00 82.31 185 ASP A CA 1
ATOM 1454 C C . ASP A 1 185 ? -9.432 -20.215 -3.129 1.00 82.31 185 ASP A C 1
ATOM 1456 O O . ASP A 1 185 ? -10.136 -19.430 -3.779 1.00 82.31 185 ASP A O 1
ATOM 1460 N N . LEU A 1 186 ? -8.102 -20.239 -3.250 1.00 86.75 186 LEU A N 1
ATOM 1461 C CA . LEU A 1 186 ? -7.332 -19.377 -4.146 1.00 86.75 186 LEU A CA 1
ATOM 1462 C C . LEU A 1 186 ? -7.554 -19.696 -5.633 1.00 86.75 186 LEU A C 1
ATOM 1464 O O . LEU A 1 186 ? -7.001 -18.998 -6.481 1.00 86.75 186 LEU A O 1
ATOM 1468 N N . SER A 1 187 ? -8.369 -20.695 -5.989 1.00 84.06 187 SER A N 1
ATOM 1469 C CA . SER A 1 187 ? -8.738 -20.954 -7.387 1.00 84.06 187 SER A CA 1
ATOM 1470 C C . SER A 1 187 ? -9.885 -20.063 -7.890 1.00 84.06 187 SER A C 1
ATOM 1472 O O . SER A 1 187 ? -10.055 -19.907 -9.100 1.00 84.06 187 SER A O 1
ATOM 1474 N N . LYS A 1 188 ? -10.650 -19.430 -6.989 1.00 87.25 188 LYS A N 1
ATOM 1475 C CA . LYS A 1 188 ? -11.872 -18.671 -7.314 1.00 87.25 188 LYS A CA 1
ATOM 1476 C C . LYS A 1 188 ? -11.718 -17.160 -7.103 1.00 87.25 188 LYS A C 1
ATOM 1478 O O . LYS A 1 188 ? -10.725 -16.686 -6.558 1.00 87.25 188 LYS A O 1
ATOM 1483 N N . ASN A 1 189 ? -12.732 -16.404 -7.537 1.00 88.50 189 ASN A N 1
ATOM 1484 C CA . ASN A 1 189 ? -12.928 -14.966 -7.277 1.00 88.50 189 ASN A CA 1
ATOM 1485 C C . ASN A 1 189 ? -11.851 -14.011 -7.821 1.00 88.50 189 ASN A C 1
ATOM 1487 O O . ASN A 1 189 ? -11.801 -12.849 -7.418 1.00 88.50 189 ASN A O 1
ATOM 1491 N N . TRP A 1 190 ? -11.029 -14.470 -8.763 1.00 94.25 190 TRP A N 1
ATOM 1492 C CA . TRP A 1 190 ? -10.084 -13.620 -9.481 1.00 94.25 190 TRP A CA 1
ATOM 1493 C C . TRP A 1 190 ? -10.792 -12.749 -10.516 1.00 94.25 190 TRP A C 1
ATOM 1495 O O . TRP A 1 190 ? -11.646 -13.213 -11.272 1.00 94.25 190 TRP A O 1
ATOM 1505 N N . ARG A 1 191 ? -10.392 -11.483 -10.571 1.00 94.94 191 ARG A N 1
ATOM 1506 C CA . ARG A 1 191 ? -10.751 -10.522 -11.613 1.00 94.94 191 ARG A CA 1
ATOM 1507 C C . ARG A 1 191 ? -9.497 -10.222 -12.419 1.00 94.94 191 ARG A C 1
ATOM 1509 O O . ARG A 1 191 ? -8.434 -10.063 -11.833 1.00 94.94 191 ARG A O 1
ATOM 1516 N N . GLY A 1 192 ? -9.612 -10.150 -13.739 1.00 93.06 192 GLY A N 1
ATOM 1517 C CA . GLY A 1 192 ? -8.492 -9.801 -14.611 1.00 93.06 192 GLY A CA 1
ATOM 1518 C C . GLY A 1 192 ? -8.504 -8.333 -15.017 1.00 93.06 192 GLY A C 1
ATOM 1519 O O . GLY A 1 192 ? -9.529 -7.655 -14.932 1.00 93.06 192 GLY A O 1
ATOM 1520 N N . GLY A 1 193 ? -7.368 -7.861 -15.527 1.00 89.56 193 GLY A N 1
ATOM 1521 C CA . GLY A 1 193 ? -7.282 -6.576 -16.221 1.00 89.56 193 GLY A CA 1
ATOM 1522 C C . GLY A 1 193 ? -7.138 -5.350 -15.322 1.00 89.56 193 GLY A C 1
ATOM 1523 O O . GLY A 1 193 ? -7.381 -4.243 -15.799 1.00 89.56 193 GLY A O 1
ATOM 1524 N N . LEU A 1 194 ? -6.718 -5.518 -14.063 1.00 96.19 194 LEU A N 1
ATOM 1525 C CA . LEU A 1 194 ? -6.285 -4.387 -13.243 1.00 96.19 194 LEU A CA 1
ATOM 1526 C C . LEU A 1 194 ? -5.015 -3.795 -13.855 1.00 96.19 194 LEU A C 1
ATOM 1528 O O . LEU A 1 194 ? -3.994 -4.476 -13.935 1.00 96.19 194 LEU A O 1
ATOM 1532 N N . GLN A 1 195 ? -5.080 -2.540 -14.296 1.00 96.50 195 GLN A N 1
ATOM 1533 C CA . GLN A 1 195 ? -3.890 -1.837 -14.757 1.00 96.50 195 GLN A CA 1
ATOM 1534 C C . GLN A 1 195 ? -3.009 -1.523 -13.549 1.00 96.50 195 GLN A C 1
ATOM 1536 O O . GLN A 1 195 ? -3.492 -0.954 -12.569 1.00 96.50 195 GLN A O 1
ATOM 1541 N N . ALA A 1 196 ? -1.729 -1.878 -13.631 1.00 97.00 196 ALA A N 1
ATOM 1542 C CA . ALA A 1 196 ? -0.753 -1.473 -12.635 1.00 97.00 196 ALA A CA 1
ATOM 1543 C C . ALA A 1 196 ? 0.327 -0.568 -13.226 1.00 97.00 196 ALA A C 1
ATOM 1545 O O . ALA A 1 196 ? 0.634 -0.659 -14.417 1.00 97.00 196 ALA A O 1
ATOM 1546 N N . THR A 1 197 ? 0.875 0.298 -12.380 1.00 96.31 197 THR A N 1
ATOM 1547 C CA . THR A 1 197 ? 2.114 1.070 -12.582 1.00 96.31 197 THR A CA 1
ATOM 1548 C C . THR A 1 197 ? 2.962 0.976 -11.316 1.00 96.31 197 THR A C 1
ATOM 1550 O O . THR A 1 197 ? 2.634 0.223 -10.395 1.00 96.31 197 THR A O 1
ATOM 1553 N N . HIS A 1 198 ? 4.062 1.719 -11.275 1.00 96.12 198 HIS A N 1
ATOM 1554 C CA . HIS A 1 198 ? 4.910 1.848 -10.106 1.00 96.12 198 HIS A CA 1
ATOM 1555 C C . HIS A 1 198 ? 5.323 3.308 -9.871 1.00 96.12 198 HIS A C 1
ATOM 1557 O O . HIS A 1 198 ? 5.548 4.060 -10.825 1.00 96.12 198 HIS A O 1
ATOM 1563 N N . PHE A 1 199 ? 5.512 3.675 -8.604 1.00 96.31 199 PHE A N 1
ATOM 1564 C CA . PHE A 1 199 ? 5.989 4.996 -8.197 1.00 96.31 199 PHE A CA 1
ATOM 1565 C C . PHE A 1 199 ? 6.866 4.919 -6.945 1.00 96.31 199 PHE A C 1
ATOM 1567 O O . PHE A 1 199 ? 6.797 3.960 -6.176 1.00 96.31 199 PHE A O 1
ATOM 1574 N N . TRP A 1 200 ? 7.669 5.959 -6.719 1.00 97.12 200 TRP A N 1
ATOM 1575 C CA . TRP A 1 200 ? 8.260 6.252 -5.411 1.00 97.12 200 TRP A CA 1
ATOM 1576 C C . TRP A 1 200 ? 8.726 7.704 -5.379 1.00 97.12 200 TRP A C 1
ATOM 1578 O O . TRP A 1 200 ? 9.894 8.018 -5.601 1.00 97.12 200 TRP A O 1
ATOM 1588 N N . ASP A 1 201 ? 7.794 8.604 -5.117 1.00 94.50 201 ASP A N 1
ATOM 1589 C CA . ASP A 1 201 ? 8.004 10.051 -5.163 1.00 94.50 201 ASP A CA 1
ATOM 1590 C C . ASP A 1 201 ? 8.475 10.630 -3.806 1.00 94.50 201 ASP A C 1
ATOM 1592 O O . ASP A 1 201 ? 8.724 11.829 -3.678 1.00 94.50 201 ASP A O 1
ATOM 1596 N N . CYS A 1 202 ? 8.635 9.769 -2.792 1.00 96.75 202 CYS A N 1
ATOM 1597 C CA . CYS A 1 202 ? 8.933 10.089 -1.390 1.00 96.75 202 CYS A CA 1
ATOM 1598 C C . CYS A 1 202 ? 7.893 10.968 -0.681 1.00 96.75 202 CYS A C 1
ATOM 1600 O O . CYS A 1 202 ? 8.081 11.293 0.497 1.00 96.75 202 CYS A O 1
ATOM 1602 N N . ASN A 1 203 ? 6.804 11.345 -1.346 1.00 93.75 203 ASN A N 1
ATOM 1603 C CA . ASN A 1 203 ? 5.746 12.135 -0.742 1.00 93.75 203 ASN A CA 1
ATOM 1604 C C . ASN A 1 203 ? 4.908 11.248 0.181 1.00 93.75 203 ASN A C 1
ATOM 1606 O O . ASN A 1 203 ? 4.805 10.045 -0.040 1.00 93.75 203 ASN A O 1
ATOM 1610 N N . GLY A 1 204 ? 4.345 11.812 1.250 1.00 90.00 204 GLY A N 1
ATOM 1611 C CA . GLY A 1 204 ? 3.531 11.045 2.193 1.00 90.00 204 GLY A CA 1
ATOM 1612 C C . GLY A 1 204 ? 2.373 10.316 1.506 1.00 90.00 204 GLY A C 1
ATOM 1613 O O . GLY A 1 204 ? 1.830 10.783 0.501 1.00 90.00 204 GLY A O 1
ATOM 1614 N N . GLY A 1 205 ? 2.002 9.153 2.045 1.00 92.25 205 GLY A N 1
ATOM 1615 C CA . GLY A 1 205 ? 0.825 8.426 1.583 1.00 92.25 205 GLY A CA 1
ATOM 1616 C C . GLY A 1 205 ? -0.444 9.125 2.058 1.00 92.25 205 GLY A C 1
ATOM 1617 O O . GLY A 1 205 ? -0.533 9.493 3.226 1.00 92.25 205 GLY A O 1
ATOM 1618 N N . GLY A 1 206 ? -1.438 9.274 1.180 1.00 92.81 206 GLY A N 1
ATOM 1619 C CA . GLY A 1 206 ? -2.703 9.938 1.507 1.00 92.81 206 GLY A CA 1
ATOM 1620 C C . GLY A 1 206 ? -3.396 9.367 2.746 1.00 92.81 206 GLY A C 1
ATOM 1621 O O . GLY A 1 206 ? -3.967 10.131 3.512 1.00 92.81 206 GLY A O 1
ATOM 1622 N N . CYS A 1 207 ? -3.249 8.061 3.006 1.00 95.69 207 CYS A N 1
ATOM 1623 C CA . CYS A 1 207 ? -3.802 7.431 4.207 1.00 95.69 207 CYS A CA 1
ATOM 1624 C C . CYS A 1 207 ? -3.189 7.970 5.511 1.00 95.69 207 CYS A C 1
ATOM 1626 O O . CYS A 1 207 ? -3.836 7.942 6.548 1.00 95.69 207 CYS A O 1
ATOM 1628 N N . ASP A 1 208 ? -1.953 8.467 5.479 1.00 94.62 208 ASP A N 1
ATOM 1629 C CA . ASP A 1 208 ? -1.252 8.982 6.660 1.00 94.62 208 ASP A CA 1
ATOM 1630 C C . ASP A 1 208 ? -1.491 10.481 6.891 1.00 94.62 208 ASP A C 1
ATOM 1632 O O . ASP A 1 208 ? -1.127 11.019 7.938 1.00 94.62 208 ASP A O 1
ATOM 1636 N N . ALA A 1 209 ? -2.096 11.183 5.926 1.00 91.25 209 ALA A N 1
ATOM 1637 C CA . ALA A 1 209 ? -2.240 12.635 5.975 1.00 91.25 209 ALA A CA 1
ATOM 1638 C C . ALA A 1 209 ? -3.061 13.097 7.189 1.00 91.25 209 ALA A C 1
ATOM 1640 O O . ALA A 1 209 ? -2.715 14.094 7.823 1.00 91.25 209 ALA A O 1
ATOM 1641 N N . SER A 1 210 ? -4.114 12.349 7.540 1.00 90.31 210 SER A N 1
ATOM 1642 C CA . SER A 1 210 ? -4.969 12.624 8.700 1.00 90.31 210 SER A CA 1
ATOM 1643 C C . SER A 1 210 ? -4.291 12.373 10.040 1.00 90.31 210 SER A C 1
ATOM 1645 O O . SER A 1 210 ? -4.779 12.877 11.056 1.00 90.31 210 SER A O 1
ATOM 1647 N N . GLU A 1 211 ? -3.214 11.589 10.060 1.00 92.00 211 GLU A N 1
ATOM 1648 C CA . GLU A 1 211 ? -2.526 11.197 11.288 1.00 92.00 211 GLU A CA 1
ATOM 1649 C C . GLU A 1 211 ? -1.590 12.293 11.769 1.00 92.00 211 GLU A C 1
ATOM 1651 O O . GLU A 1 211 ? -1.481 12.515 12.971 1.00 92.00 211 GLU A O 1
ATOM 1656 N N . LEU A 1 212 ? -0.981 13.035 10.844 1.00 92.25 212 LEU A N 1
ATOM 1657 C CA . LEU A 1 212 ? 0.008 14.058 11.154 1.00 92.25 212 LEU A CA 1
ATOM 1658 C C . LEU A 1 212 ? -0.624 15.267 11.860 1.00 92.25 212 LEU A C 1
ATOM 1660 O O . LEU A 1 212 ? -1.300 16.097 11.242 1.00 92.25 212 LEU A O 1
ATOM 1664 N N . ARG A 1 213 ? -0.417 15.364 13.177 1.00 92.50 213 ARG A N 1
ATOM 1665 C CA . ARG A 1 213 ? -1.109 16.322 14.049 1.00 92.50 213 ARG A CA 1
ATOM 1666 C C . ARG A 1 213 ? -0.142 16.940 15.070 1.00 92.50 213 ARG A C 1
ATOM 1668 O O . ARG A 1 213 ? 0.311 16.235 15.969 1.00 92.50 213 ARG A O 1
ATOM 1675 N N . PRO A 1 214 ? 0.111 18.265 15.009 1.00 93.94 214 PRO A N 1
ATOM 1676 C CA . PRO A 1 214 ? -0.369 19.206 13.990 1.00 93.94 214 PRO A CA 1
ATOM 1677 C C . PRO A 1 214 ? 0.226 18.906 12.606 1.00 93.94 214 PRO A C 1
ATOM 1679 O O . PRO A 1 214 ? 1.269 18.266 12.499 1.00 93.94 214 PRO A O 1
ATOM 1682 N N . TRP A 1 215 ? -0.420 19.407 11.548 1.00 93.06 215 TRP A N 1
ATOM 1683 C CA . TRP A 1 215 ? 0.105 19.258 10.191 1.00 93.06 215 TRP A CA 1
ATOM 1684 C C . TRP A 1 215 ? 1.523 19.826 10.094 1.00 93.06 215 TRP A C 1
ATOM 1686 O O . TRP A 1 215 ? 1.760 21.000 10.391 1.00 93.06 215 TRP A O 1
ATOM 1696 N N . ASN A 1 216 ? 2.457 18.997 9.635 1.00 93.12 216 ASN A N 1
ATOM 1697 C CA . ASN A 1 216 ? 3.843 19.379 9.422 1.00 93.12 216 ASN A CA 1
ATOM 1698 C C . ASN A 1 216 ? 4.328 18.858 8.070 1.00 93.12 216 ASN A C 1
ATOM 1700 O O . ASN A 1 216 ? 4.723 17.704 7.936 1.00 93.12 216 ASN A O 1
ATOM 1704 N N . LEU A 1 217 ? 4.378 19.733 7.065 1.00 92.69 217 LEU A N 1
ATOM 1705 C CA . LEU A 1 217 ? 4.810 19.342 5.723 1.00 92.69 217 LEU A CA 1
ATOM 1706 C C . LEU A 1 217 ? 6.191 18.660 5.716 1.00 92.69 217 LEU A C 1
ATOM 1708 O O . LEU A 1 217 ? 6.421 17.781 4.890 1.00 92.69 217 LEU A O 1
ATOM 1712 N N . ARG A 1 218 ? 7.091 18.990 6.655 1.00 95.62 218 ARG A N 1
ATOM 1713 C CA . ARG A 1 218 ? 8.416 18.357 6.711 1.00 95.62 218 ARG A CA 1
ATOM 1714 C C . ARG A 1 218 ? 8.342 16.853 6.958 1.00 95.62 218 ARG A C 1
ATOM 1716 O O . ARG A 1 218 ? 9.141 16.119 6.390 1.00 95.62 218 ARG A O 1
ATOM 1723 N N . GLU A 1 219 ? 7.379 16.409 7.757 1.00 96.25 219 GLU A N 1
ATOM 1724 C CA . GLU A 1 219 ? 7.257 15.015 8.192 1.00 96.25 219 GLU A CA 1
ATOM 1725 C C . GLU A 1 219 ? 6.258 14.200 7.360 1.00 96.25 219 GLU A C 1
ATOM 1727 O O . GLU A 1 219 ? 6.186 12.978 7.491 1.00 96.25 219 GLU A O 1
ATOM 1732 N N . TYR A 1 220 ? 5.536 14.846 6.439 1.00 95.31 220 TYR A N 1
ATOM 1733 C CA . TYR A 1 220 ? 4.656 14.172 5.484 1.00 95.31 220 TYR A CA 1
ATOM 1734 C C . TYR A 1 220 ? 5.446 13.536 4.324 1.00 95.31 220 TYR A C 1
ATOM 1736 O O . TYR A 1 220 ? 5.444 14.022 3.192 1.00 95.31 220 TYR A O 1
ATOM 1744 N N . LYS A 1 221 ? 6.159 12.448 4.609 1.00 95.31 221 LYS A N 1
ATOM 1745 C CA . LYS A 1 221 ? 7.014 11.717 3.659 1.00 95.31 221 LYS A CA 1
ATOM 1746 C C . LYS A 1 221 ? 6.701 10.221 3.674 1.00 95.31 221 LYS A C 1
ATOM 1748 O O . LYS A 1 221 ? 6.195 9.704 4.667 1.00 95.31 221 LYS A O 1
ATOM 1753 N N . TYR A 1 222 ? 6.989 9.524 2.578 1.00 95.12 222 TYR A N 1
ATOM 1754 C CA . TYR A 1 222 ? 6.682 8.096 2.461 1.00 95.12 222 TYR A CA 1
ATOM 1755 C C . TYR A 1 222 ? 7.558 7.258 3.405 1.00 95.12 222 TYR A C 1
ATOM 1757 O O . TYR A 1 222 ? 8.780 7.427 3.447 1.00 95.12 222 TYR A O 1
ATOM 1765 N N . ALA A 1 223 ? 6.950 6.349 4.172 1.00 97.12 223 ALA A N 1
ATOM 1766 C CA . ALA A 1 223 ? 7.673 5.543 5.150 1.00 97.12 223 ALA A CA 1
ATOM 1767 C C . ALA A 1 223 ? 8.482 4.414 4.473 1.00 97.12 223 ALA A C 1
ATOM 1769 O O . ALA A 1 223 ? 7.951 3.715 3.610 1.00 97.12 223 ALA A O 1
ATOM 1770 N N . PRO A 1 224 ? 9.725 4.126 4.910 1.00 97.38 224 PRO A N 1
ATOM 1771 C CA . PRO A 1 224 ? 10.501 2.977 4.427 1.00 97.38 224 PRO A CA 1
ATOM 1772 C C . PRO A 1 224 ? 9.797 1.627 4.617 1.00 97.38 224 PRO A C 1
ATOM 1774 O O . PRO A 1 224 ? 9.998 0.716 3.820 1.00 97.38 224 PRO A O 1
ATOM 1777 N N . HIS A 1 225 ? 8.940 1.509 5.637 1.00 97.31 225 HIS A N 1
ATOM 1778 C CA . HIS A 1 225 ? 8.087 0.341 5.886 1.00 97.31 225 HIS A CA 1
ATOM 1779 C C . HIS A 1 225 ? 7.201 -0.021 4.685 1.00 97.31 225 HIS A C 1
ATOM 1781 O O . HIS A 1 225 ? 6.850 -1.180 4.498 1.00 97.31 225 HIS A O 1
ATOM 1787 N N . TYR A 1 226 ? 6.852 0.960 3.855 1.00 98.06 226 TYR A N 1
ATOM 1788 C CA . TYR A 1 226 ? 5.980 0.775 2.700 1.00 98.06 226 TYR A CA 1
ATOM 1789 C C . TYR A 1 226 ? 6.717 0.238 1.466 1.00 98.06 226 TYR A C 1
ATOM 1791 O O . TYR A 1 226 ? 6.089 -0.090 0.465 1.00 98.06 226 TYR A O 1
ATOM 1799 N N . ALA A 1 227 ? 8.048 0.121 1.517 1.00 98.38 227 ALA A N 1
ATOM 1800 C CA . ALA A 1 227 ? 8.795 -0.560 0.467 1.00 98.38 227 ALA A CA 1
ATOM 1801 C C . ALA A 1 227 ? 8.412 -2.055 0.413 1.00 98.38 227 ALA A C 1
ATOM 1803 O O . ALA A 1 227 ? 8.110 -2.642 1.461 1.00 98.3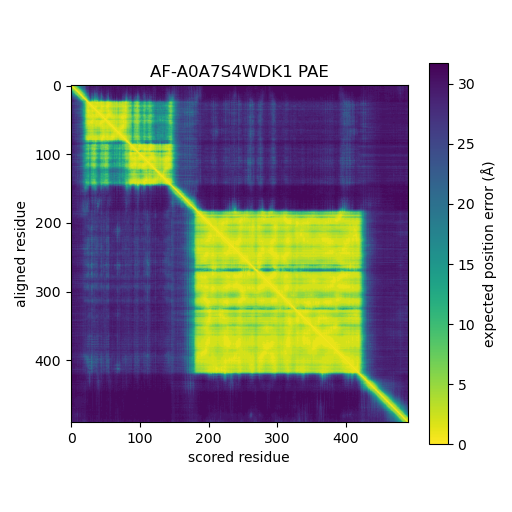8 227 ALA A O 1
ATOM 1804 N N . PRO A 1 228 ? 8.476 -2.696 -0.773 1.00 98.69 228 PRO A N 1
ATOM 1805 C CA . PRO A 1 228 ? 8.210 -4.122 -0.916 1.00 98.69 228 PRO A CA 1
ATOM 1806 C C . PRO A 1 228 ? 8.946 -4.947 0.135 1.00 98.69 228 PRO A C 1
ATOM 1808 O O . PRO A 1 228 ? 10.141 -4.762 0.364 1.00 98.69 228 PRO A O 1
ATOM 1811 N N . THR A 1 229 ? 8.227 -5.845 0.794 1.00 97.88 229 THR A N 1
ATOM 1812 C CA . THR A 1 229 ? 8.736 -6.576 1.953 1.00 97.88 229 THR A CA 1
ATOM 1813 C C . THR A 1 229 ? 8.496 -8.068 1.777 1.00 97.88 229 THR A C 1
ATOM 1815 O O . THR A 1 229 ? 7.444 -8.483 1.300 1.00 97.88 229 THR A O 1
ATOM 1818 N N . ASP A 1 230 ? 9.497 -8.871 2.136 1.00 97.31 230 ASP A N 1
ATOM 1819 C CA . ASP A 1 230 ? 9.443 -10.330 2.054 1.00 97.31 230 ASP A CA 1
ATOM 1820 C C . ASP A 1 230 ? 8.698 -10.882 3.282 1.00 97.31 230 ASP A C 1
ATOM 1822 O O . ASP A 1 230 ? 9.213 -10.737 4.397 1.00 97.31 230 ASP A O 1
ATOM 1826 N N . PRO A 1 231 ? 7.533 -11.535 3.112 1.00 96.50 231 PRO A N 1
ATOM 1827 C CA . PRO A 1 231 ? 6.764 -12.107 4.217 1.00 96.50 231 PRO A CA 1
ATOM 1828 C C . PRO A 1 231 ? 7.583 -13.050 5.109 1.00 96.50 231 PRO A C 1
ATOM 1830 O O . PRO A 1 231 ? 7.350 -13.116 6.316 1.00 96.50 231 PRO A O 1
ATOM 1833 N N . ALA A 1 232 ? 8.589 -13.747 4.563 1.00 92.50 232 ALA A N 1
ATOM 1834 C CA . ALA A 1 232 ? 9.440 -14.660 5.328 1.00 92.50 232 ALA A CA 1
ATOM 1835 C C . ALA A 1 232 ? 10.247 -13.951 6.432 1.00 92.50 232 ALA A C 1
ATOM 1837 O O . ALA A 1 232 ? 10.603 -14.571 7.432 1.00 92.50 232 ALA A O 1
ATOM 1838 N N . LYS A 1 233 ? 10.491 -12.639 6.299 1.00 89.75 233 LYS A N 1
ATOM 1839 C CA . LYS A 1 233 ? 11.139 -11.819 7.338 1.00 89.75 233 LYS A CA 1
ATOM 1840 C C . LYS A 1 233 ? 10.181 -11.409 8.466 1.00 89.75 233 LYS A C 1
ATOM 1842 O O . LYS A 1 233 ? 10.621 -10.830 9.455 1.00 89.75 233 LYS A O 1
ATOM 1847 N N . HIS A 1 234 ? 8.889 -11.701 8.319 1.00 90.75 234 HIS A N 1
ATOM 1848 C CA . HIS A 1 234 ? 7.809 -11.223 9.179 1.00 90.75 234 HIS A CA 1
ATOM 1849 C C . HIS A 1 234 ? 6.834 -12.353 9.545 1.00 90.75 234 HIS A C 1
ATOM 1851 O O . HIS A 1 234 ? 5.625 -12.153 9.576 1.00 90.75 234 HIS A O 1
ATOM 1857 N N . GLY A 1 235 ? 7.344 -13.558 9.809 1.00 87.62 235 GLY A N 1
ATOM 1858 C CA . GLY A 1 235 ? 6.527 -14.692 10.262 1.00 87.62 235 GLY A CA 1
ATOM 1859 C C . GLY A 1 235 ? 5.800 -15.462 9.154 1.00 87.62 235 GLY A C 1
ATOM 1860 O O . GLY A 1 235 ? 4.992 -16.329 9.461 1.00 87.62 235 GLY A O 1
ATOM 1861 N N . GLY A 1 236 ? 6.100 -15.186 7.884 1.00 90.69 236 GLY A N 1
ATOM 1862 C CA . GLY A 1 236 ? 5.633 -15.978 6.749 1.00 90.69 236 GLY A CA 1
ATOM 1863 C C . GLY A 1 236 ? 4.451 -15.376 5.992 1.00 90.69 236 GLY A C 1
ATOM 1864 O O . GLY A 1 236 ? 3.875 -14.354 6.361 1.00 90.69 236 GLY A O 1
ATOM 1865 N N . ALA A 1 237 ? 4.133 -16.023 4.873 1.00 93.44 237 ALA A N 1
ATOM 1866 C CA . ALA A 1 237 ? 3.075 -15.623 3.955 1.00 93.44 237 ALA A CA 1
ATOM 1867 C C . ALA A 1 237 ? 1.724 -16.216 4.367 1.00 93.44 237 ALA A C 1
ATOM 1869 O O . ALA A 1 237 ? 1.661 -17.376 4.772 1.00 93.44 237 ALA A O 1
ATOM 1870 N N . LEU A 1 238 ? 0.641 -15.451 4.202 1.00 93.12 238 LEU A N 1
ATOM 1871 C CA . LEU A 1 238 ? -0.707 -15.912 4.555 1.00 93.12 238 LEU A CA 1
ATOM 1872 C C . LEU A 1 238 ? -1.355 -16.757 3.452 1.00 93.12 238 LEU A C 1
ATOM 1874 O O . LEU A 1 238 ? -2.039 -17.739 3.724 1.00 93.12 238 LEU A O 1
ATOM 1878 N N . TYR A 1 239 ? -1.131 -16.360 2.204 1.00 94.81 239 TYR A N 1
ATOM 1879 C CA . TYR A 1 239 ? -1.690 -16.940 0.983 1.00 94.81 239 TYR A CA 1
ATOM 1880 C C . TYR A 1 239 ? -0.614 -17.615 0.122 1.00 94.81 239 TYR A C 1
ATOM 1882 O O . TYR A 1 239 ? -0.871 -17.973 -1.025 1.00 94.81 239 TYR A O 1
ATOM 1890 N N . GLY A 1 240 ? 0.607 -17.757 0.646 1.00 95.00 240 GLY A N 1
ATOM 1891 C CA . GLY A 1 240 ? 1.777 -18.195 -0.121 1.00 95.00 240 GLY A CA 1
ATOM 1892 C C . GLY A 1 240 ? 2.418 -17.086 -0.965 1.00 95.00 240 GLY A C 1
ATOM 1893 O O . GLY A 1 240 ? 3.271 -17.377 -1.807 1.00 95.00 240 GLY A O 1
ATOM 1894 N N . GLU A 1 241 ? 2.031 -15.826 -0.749 1.00 98.00 241 GLU A N 1
ATOM 1895 C CA . GLU A 1 241 ? 2.630 -14.659 -1.387 1.00 98.00 241 GLU A CA 1
ATOM 1896 C C . GLU A 1 241 ? 4.130 -14.524 -1.119 1.00 98.00 241 GLU A C 1
ATOM 1898 O O . GLU A 1 241 ? 4.654 -14.938 -0.088 1.00 98.00 241 GLU A O 1
ATOM 1903 N N . LYS A 1 242 ? 4.839 -13.939 -2.083 1.00 98.12 242 LYS A N 1
ATOM 1904 C CA . LYS A 1 242 ? 6.284 -13.680 -2.003 1.00 98.12 242 LYS A CA 1
ATOM 1905 C C . LYS A 1 242 ? 6.602 -12.229 -1.670 1.00 98.12 242 LYS A C 1
ATOM 1907 O O . LYS A 1 242 ? 7.737 -11.918 -1.328 1.00 98.12 242 LYS A O 1
ATOM 1912 N N . LEU A 1 243 ? 5.609 -11.347 -1.778 1.00 98.06 243 LEU A N 1
ATOM 1913 C CA . LEU A 1 243 ? 5.762 -9.918 -1.556 1.00 98.06 243 LEU A CA 1
ATOM 1914 C C . LEU A 1 243 ? 4.556 -9.366 -0.808 1.00 98.06 243 LEU A C 1
ATOM 1916 O O . LEU A 1 243 ? 3.406 -9.639 -1.161 1.00 98.06 243 LEU A O 1
ATOM 1920 N N . TRP A 1 244 ? 4.843 -8.503 0.152 1.00 98.75 244 TRP A N 1
ATOM 1921 C CA . TRP A 1 244 ? 3.916 -7.494 0.627 1.00 98.75 244 TRP A CA 1
ATOM 1922 C C . TRP A 1 244 ? 4.286 -6.148 0.023 1.00 98.75 244 TRP A C 1
ATOM 1924 O O . TRP A 1 244 ? 5.450 -5.750 0.024 1.00 98.75 244 TRP A O 1
ATOM 1934 N N . LEU A 1 245 ? 3.290 -5.470 -0.524 1.00 98.75 245 LEU A N 1
ATOM 1935 C CA . LEU A 1 245 ? 3.416 -4.245 -1.297 1.00 98.75 245 LEU A CA 1
ATOM 1936 C C . LEU A 1 245 ? 2.425 -3.219 -0.756 1.00 98.75 245 LEU A C 1
ATOM 1938 O O . LEU A 1 245 ? 1.332 -3.573 -0.320 1.00 98.75 245 LEU A O 1
ATOM 1942 N N . THR A 1 246 ? 2.755 -1.939 -0.837 1.00 98.69 246 THR A N 1
ATOM 1943 C CA . THR A 1 246 ? 1.767 -0.869 -0.681 1.00 98.69 246 THR A CA 1
ATOM 1944 C C . THR A 1 246 ? 1.578 -0.142 -2.008 1.00 98.69 246 THR A C 1
ATOM 1946 O O . THR A 1 246 ? 2.315 -0.359 -2.971 1.00 98.69 246 THR A O 1
ATOM 1949 N N . GLY A 1 247 ? 0.586 0.741 -2.089 1.00 97.69 247 GLY A N 1
ATOM 1950 C CA . GLY A 1 247 ? 0.488 1.644 -3.230 1.00 97.69 247 GLY A CA 1
ATOM 1951 C C . GLY A 1 247 ? -0.716 2.571 -3.202 1.00 97.69 247 GLY A C 1
ATOM 1952 O O . GLY A 1 247 ? -1.431 2.665 -2.196 1.00 97.69 247 GLY A O 1
ATOM 1953 N N . ALA A 1 248 ? -0.915 3.247 -4.330 1.00 97.00 248 ALA A N 1
ATOM 1954 C CA . ALA A 1 248 ? -2.004 4.168 -4.579 1.00 97.00 248 ALA A CA 1
ATOM 1955 C C . ALA A 1 248 ? -3.116 3.499 -5.395 1.00 97.00 248 ALA A C 1
ATOM 1957 O O . ALA A 1 248 ? -2.901 3.075 -6.530 1.00 97.00 248 ALA A O 1
ATOM 1958 N N . ALA A 1 249 ? -4.317 3.417 -4.830 1.00 97.38 249 ALA A N 1
ATOM 1959 C CA . ALA A 1 249 ? -5.474 2.886 -5.545 1.00 97.38 249 ALA A CA 1
ATOM 1960 C C . ALA A 1 249 ? -6.258 4.023 -6.206 1.00 97.38 249 ALA A C 1
ATOM 1962 O O . ALA A 1 249 ? -6.487 5.063 -5.585 1.00 97.38 249 ALA A O 1
ATOM 1963 N N . SER A 1 250 ? -6.693 3.809 -7.447 1.00 95.75 250 SER A N 1
ATOM 1964 C CA . SER A 1 250 ? -7.681 4.682 -8.096 1.00 95.75 250 SER A CA 1
ATOM 1965 C C . SER A 1 250 ? -8.994 4.740 -7.320 1.00 95.75 250 SER A C 1
ATOM 1967 O O . SER A 1 250 ? -9.398 3.739 -6.733 1.00 95.75 250 SER A O 1
ATOM 1969 N N . ASP A 1 251 ? -9.730 5.848 -7.411 1.00 91.81 251 ASP A N 1
ATOM 1970 C CA . ASP A 1 251 ? -11.071 5.966 -6.810 1.00 91.81 251 ASP A CA 1
ATOM 1971 C C . ASP A 1 251 ? -12.011 4.834 -7.280 1.00 91.81 251 ASP A C 1
ATOM 1973 O O . ASP A 1 251 ? -12.836 4.310 -6.528 1.00 91.81 251 ASP A O 1
ATOM 1977 N N . SER A 1 252 ? -11.857 4.401 -8.537 1.00 91.44 252 SER A N 1
ATOM 1978 C CA . SER A 1 252 ? -12.603 3.271 -9.099 1.00 91.44 252 SER A CA 1
ATOM 1979 C C . SER A 1 252 ? -12.248 1.931 -8.458 1.00 91.44 252 SER A C 1
ATOM 1981 O O . SER A 1 252 ? -13.134 1.091 -8.293 1.00 91.44 252 SER A O 1
ATOM 1983 N N . LEU A 1 253 ? -10.983 1.728 -8.086 1.00 94.31 253 LEU A N 1
ATOM 1984 C CA . LEU A 1 253 ? -10.551 0.552 -7.338 1.00 94.31 253 LEU A CA 1
ATOM 1985 C C . LEU A 1 253 ? -10.943 0.650 -5.858 1.00 94.31 253 LEU A C 1
ATOM 1987 O O . LEU A 1 253 ? -11.365 -0.353 -5.290 1.00 94.31 253 LEU A O 1
ATOM 1991 N N . THR A 1 254 ? -10.889 1.837 -5.251 1.00 92.62 254 THR A N 1
ATOM 1992 C CA . THR A 1 254 ? -11.310 2.071 -3.860 1.00 92.62 254 THR A CA 1
ATOM 1993 C C . THR A 1 254 ? -12.750 1.627 -3.616 1.00 92.62 254 THR A C 1
ATOM 1995 O O . THR A 1 254 ? -13.016 0.935 -2.638 1.00 92.62 254 THR A O 1
ATOM 1998 N N . ARG A 1 255 ? -13.672 1.890 -4.555 1.00 88.00 255 ARG A N 1
ATOM 1999 C CA . ARG A 1 255 ? -15.060 1.389 -4.468 1.00 88.00 255 ARG A CA 1
ATOM 2000 C C . ARG A 1 255 ? -15.167 -0.139 -4.363 1.00 88.00 255 ARG A C 1
ATOM 2002 O O . ARG A 1 255 ? -16.174 -0.636 -3.874 1.00 88.00 255 ARG A O 1
ATOM 2009 N N . LEU A 1 256 ? -14.164 -0.882 -4.838 1.00 88.06 256 LEU A N 1
ATOM 2010 C CA . LEU A 1 256 ? -14.087 -2.340 -4.695 1.00 88.06 256 LEU A CA 1
ATOM 2011 C C . LEU A 1 256 ? -13.441 -2.775 -3.376 1.00 88.06 256 LEU A C 1
ATOM 2013 O O . LEU A 1 256 ? -13.737 -3.868 -2.902 1.00 88.06 256 LEU A O 1
ATOM 2017 N N . LEU A 1 257 ? -12.542 -1.954 -2.830 1.00 90.44 257 LEU A N 1
ATOM 2018 C CA . LEU A 1 257 ? -11.861 -2.199 -1.559 1.00 90.44 257 LEU A CA 1
ATOM 2019 C C . LEU A 1 257 ? -12.773 -1.921 -0.358 1.00 90.44 257 LEU A C 1
ATOM 2021 O O . LEU A 1 257 ? -12.646 -2.591 0.661 1.00 90.44 257 LEU A O 1
ATOM 2025 N N . GLY A 1 258 ? -13.713 -0.986 -0.497 1.00 90.31 258 GLY A N 1
ATOM 2026 C CA . GLY A 1 258 ? -14.646 -0.617 0.564 1.00 90.31 258 GLY A CA 1
ATOM 2027 C C . GLY A 1 258 ? -14.086 0.473 1.487 1.00 90.31 258 GLY A C 1
ATOM 2028 O O . GLY A 1 258 ? -13.236 1.253 1.056 1.00 90.31 258 GLY A O 1
ATOM 2029 N N . PRO A 1 259 ? -14.590 0.581 2.729 1.00 91.06 259 PRO A N 1
ATOM 2030 C CA . PRO A 1 259 ? -14.198 1.639 3.655 1.00 91.06 259 PRO A CA 1
ATOM 2031 C C . PRO A 1 259 ? -12.750 1.489 4.140 1.00 91.06 259 PRO A C 1
ATOM 2033 O O . PRO A 1 259 ? -12.108 0.449 3.965 1.00 91.06 259 PRO A O 1
ATOM 2036 N N . ASP A 1 260 ? -12.232 2.555 4.748 1.00 92.69 260 ASP A N 1
ATOM 2037 C CA . ASP A 1 260 ? -10.951 2.511 5.453 1.00 92.69 260 ASP A CA 1
ATOM 2038 C C . ASP A 1 260 ? -10.972 1.453 6.566 1.00 92.69 260 ASP A C 1
ATOM 2040 O O . ASP A 1 260 ? -12.005 1.176 7.174 1.00 92.69 260 ASP A O 1
ATOM 2044 N N . SER A 1 261 ? -9.815 0.848 6.807 1.00 89.81 261 SER A N 1
ATOM 2045 C CA . SER A 1 261 ? -9.544 0.001 7.962 1.00 89.81 261 SER A CA 1
ATOM 2046 C C . SER A 1 261 ? -9.031 0.856 9.118 1.00 89.81 261 SER A C 1
ATOM 2048 O O . SER A 1 261 ? -8.189 1.733 8.918 1.00 89.81 261 SER A O 1
ATOM 2050 N N . ASP A 1 262 ? -9.452 0.542 10.342 1.00 83.50 262 ASP A N 1
ATOM 2051 C CA . ASP A 1 262 ? -9.159 1.339 11.541 1.00 83.50 262 ASP A CA 1
ATOM 2052 C C . ASP A 1 262 ? -7.657 1.448 11.882 1.00 83.50 262 ASP A C 1
ATOM 2054 O O . ASP A 1 262 ? -7.242 2.331 12.629 1.00 83.50 262 ASP A O 1
ATOM 2058 N N . CYS A 1 263 ? -6.811 0.557 11.353 1.00 84.19 263 CYS A N 1
ATOM 2059 C CA . CYS A 1 263 ? -5.391 0.470 11.721 1.00 84.19 263 CYS A CA 1
ATOM 2060 C C . CYS A 1 263 ? -4.459 1.402 10.949 1.00 84.19 263 CYS A C 1
ATOM 2062 O O . CYS A 1 263 ? -3.314 1.623 11.351 1.00 84.19 263 CYS A O 1
ATOM 2064 N N . CYS A 1 264 ? -4.870 1.810 9.755 1.00 91.75 264 CYS A N 1
ATOM 2065 C CA . CYS A 1 264 ? -3.915 2.016 8.672 1.00 91.75 264 CYS A CA 1
ATOM 2066 C C . CYS A 1 264 ? -4.099 3.363 7.970 1.00 91.75 264 CYS A C 1
ATOM 2068 O O . CYS A 1 264 ? -3.629 3.548 6.839 1.00 91.75 264 CYS A O 1
ATOM 2070 N N . GLY A 1 265 ? -4.700 4.306 8.694 1.00 89.31 265 GLY A N 1
ATOM 2071 C CA . GLY A 1 265 ? -4.960 5.664 8.248 1.00 89.31 265 GLY A CA 1
ATOM 2072 C C . GLY A 1 265 ? -6.293 5.800 7.517 1.00 89.31 265 GLY A C 1
ATOM 2073 O O . GLY A 1 265 ? -7.035 4.828 7.385 1.00 89.31 265 GLY A O 1
ATOM 2074 N N . SER A 1 266 ? -6.589 7.005 7.034 1.00 90.06 266 SER A N 1
ATOM 2075 C CA . SER A 1 266 ? -7.875 7.322 6.401 1.00 90.06 266 SER A CA 1
ATOM 2076 C C . SER A 1 266 ? -7.723 8.127 5.114 1.00 90.06 266 SER A C 1
ATOM 2078 O O . SER A 1 266 ? -6.772 8.889 4.954 1.00 90.06 266 SER A O 1
ATOM 2080 N N . ASP A 1 267 ? -8.670 7.965 4.193 1.00 81.69 267 ASP A N 1
ATOM 2081 C CA . ASP A 1 267 ? -8.743 8.717 2.938 1.00 81.69 267 ASP A CA 1
ATOM 2082 C C . ASP A 1 267 ? -10.177 9.196 2.696 1.00 81.69 267 ASP A C 1
ATOM 2084 O O . ASP A 1 267 ? -10.954 8.609 1.933 1.00 81.69 267 ASP A O 1
ATOM 2088 N N . GLY A 1 268 ? -10.516 10.299 3.368 1.00 70.69 268 GLY A N 1
ATOM 2089 C CA . GLY A 1 268 ? -11.834 10.927 3.273 1.00 70.69 268 GLY A CA 1
ATOM 2090 C C . GLY A 1 268 ? -12.164 11.469 1.879 1.00 70.69 268 GLY A C 1
ATOM 2091 O O . GLY A 1 268 ? -13.334 11.499 1.505 1.00 70.69 268 GLY A O 1
ATOM 2092 N N . ASP A 1 269 ? -11.156 11.837 1.082 1.00 69.88 269 ASP A N 1
ATOM 2093 C CA . ASP A 1 269 ? -11.364 12.433 -0.242 1.00 69.88 269 ASP A CA 1
ATOM 2094 C C . ASP A 1 269 ? -11.462 11.379 -1.362 1.00 69.88 269 ASP A C 1
ATOM 2096 O O . ASP A 1 269 ? -12.056 11.647 -2.411 1.00 69.88 269 ASP A O 1
ATOM 2100 N N . GLY A 1 270 ? -10.852 10.202 -1.179 1.00 64.94 270 GLY A N 1
ATOM 2101 C CA . GLY A 1 270 ? -10.828 9.088 -2.140 1.00 64.94 270 GLY A CA 1
ATOM 2102 C C . GLY A 1 270 ? -11.885 8.009 -1.922 1.00 64.94 270 GLY A C 1
ATOM 2103 O O . GLY A 1 270 ? -11.946 7.055 -2.700 1.00 64.94 270 GLY A O 1
ATOM 2104 N N . GLY A 1 271 ? -12.732 8.160 -0.899 1.00 75.62 271 GLY A N 1
ATOM 2105 C CA . GLY A 1 271 ? -13.855 7.259 -0.631 1.00 75.62 271 GLY A CA 1
ATOM 2106 C C . GLY A 1 271 ? -13.490 5.990 0.144 1.00 75.62 271 GLY A C 1
ATOM 2107 O O . GLY A 1 271 ? -14.235 5.014 0.062 1.00 75.62 271 GLY A O 1
ATOM 2108 N N . GLY A 1 272 ? -12.375 5.998 0.882 1.00 90.44 272 GLY A N 1
ATOM 2109 C CA . GLY A 1 272 ? -11.983 4.921 1.791 1.00 90.44 272 GLY A CA 1
ATOM 2110 C C . GLY A 1 272 ? -10.854 4.010 1.288 1.00 90.44 272 GLY A C 1
ATOM 2111 O O . GLY A 1 272 ? -10.005 4.395 0.481 1.00 90.44 272 GLY A O 1
ATOM 2112 N N . GLY A 1 273 ? -10.839 2.765 1.761 1.00 94.19 273 GLY A N 1
ATOM 2113 C CA . GLY A 1 273 ? -9.954 1.690 1.322 1.00 94.19 273 GLY A CA 1
ATOM 2114 C C . GLY A 1 273 ? -8.557 1.674 1.947 1.00 94.19 273 GLY A C 1
ATOM 2115 O O . GLY A 1 273 ? -7.803 0.744 1.669 1.00 94.19 273 GLY A O 1
ATOM 2116 N N . CYS A 1 274 ? -8.160 2.665 2.747 1.00 96.81 274 CYS A N 1
ATOM 2117 C CA . CYS A 1 274 ? -6.881 2.644 3.455 1.00 96.81 274 CYS A CA 1
ATOM 2118 C C . CYS A 1 274 ? -6.764 1.391 4.318 1.00 96.81 274 CYS A C 1
ATOM 2120 O O . CYS A 1 274 ? -7.693 1.020 5.026 1.00 96.81 274 CYS A O 1
ATOM 2122 N N . GLY A 1 275 ? -5.632 0.696 4.227 1.00 96.50 275 GLY A N 1
ATOM 2123 C CA . GLY A 1 275 ? -5.444 -0.561 4.950 1.00 96.50 275 GLY A CA 1
ATOM 2124 C C . GLY A 1 275 ? -6.197 -1.766 4.390 1.00 96.50 275 GLY A C 1
ATOM 2125 O O . GLY A 1 275 ? -6.118 -2.826 4.999 1.00 96.50 275 GLY A O 1
ATOM 2126 N N . GLN A 1 276 ? -6.903 -1.641 3.262 1.00 97.69 276 GLN A N 1
ATOM 2127 C CA . GLN A 1 276 ? -7.499 -2.782 2.561 1.00 97.69 276 GLN A CA 1
ATOM 2128 C C . GLN A 1 276 ? -6.485 -3.425 1.612 1.00 97.69 276 GLN A C 1
ATOM 2130 O O . GLN A 1 276 ? -5.630 -2.730 1.049 1.00 97.69 276 GLN A O 1
ATOM 2135 N N . CYS A 1 277 ? -6.597 -4.743 1.412 1.00 98.12 277 CYS A N 1
ATOM 2136 C CA . CYS A 1 277 ? -5.642 -5.525 0.630 1.00 98.12 277 CYS A CA 1
ATOM 2137 C C . CYS A 1 277 ? -6.249 -6.226 -0.588 1.00 98.12 277 CYS A C 1
ATOM 2139 O O . CYS A 1 277 ? -7.370 -6.740 -0.568 1.00 98.12 277 CYS A O 1
ATOM 2141 N N . LEU A 1 278 ? -5.437 -6.322 -1.640 1.00 98.00 278 LEU A N 1
ATOM 2142 C CA . LEU A 1 278 ? -5.642 -7.234 -2.761 1.00 98.00 278 LEU A CA 1
ATOM 2143 C C . LEU A 1 278 ? -4.566 -8.309 -2.762 1.00 98.00 278 LEU A C 1
ATOM 2145 O O . LEU A 1 278 ? -3.396 -8.009 -2.546 1.00 98.00 278 LEU A O 1
ATOM 2149 N N . LEU A 1 279 ? -4.947 -9.532 -3.109 1.00 98.25 279 LEU A N 1
ATOM 2150 C CA . LEU A 1 279 ? -4.014 -10.542 -3.586 1.00 98.25 279 LEU A CA 1
ATOM 2151 C C . LEU A 1 279 ? -3.920 -10.410 -5.105 1.00 98.25 279 LEU A C 1
ATOM 2153 O O . LEU A 1 279 ? -4.952 -10.401 -5.781 1.00 98.25 279 LEU A O 1
ATOM 2157 N N . VAL A 1 280 ? -2.706 -10.296 -5.635 1.00 98.50 280 VAL A N 1
ATOM 2158 C CA . VAL A 1 280 ? -2.452 -10.059 -7.059 1.00 98.50 280 VAL A CA 1
ATOM 2159 C C . VAL A 1 280 ? -1.448 -11.049 -7.637 1.00 98.50 280 VAL A C 1
ATOM 2161 O O . VAL A 1 280 ? -0.593 -11.577 -6.926 1.00 98.50 280 VAL A O 1
ATOM 2164 N N . LYS A 1 281 ? -1.541 -11.266 -8.949 1.00 97.38 281 LYS A N 1
ATOM 2165 C CA . LYS A 1 281 ? -0.555 -11.982 -9.770 1.00 97.38 281 LYS A CA 1
ATOM 2166 C C . LYS A 1 281 ? -0.574 -11.446 -11.196 1.00 97.38 281 LYS A C 1
ATOM 2168 O O . LYS A 1 281 ? -1.528 -10.784 -11.601 1.00 97.38 281 LYS A O 1
ATOM 2173 N N . THR A 1 282 ? 0.450 -11.748 -11.982 1.00 97.31 282 THR A N 1
ATOM 2174 C CA . THR A 1 282 ? 0.476 -11.390 -13.403 1.00 97.31 282 THR A CA 1
ATOM 2175 C C . THR A 1 282 ? 1.191 -12.451 -14.213 1.00 97.31 282 THR A C 1
ATOM 2177 O O . THR A 1 282 ? 2.127 -13.068 -13.728 1.00 97.31 282 THR A O 1
ATOM 2180 N N . ARG A 1 283 ? 0.754 -12.665 -15.457 1.00 97.00 283 ARG A N 1
ATOM 2181 C CA . ARG A 1 283 ? 1.478 -13.508 -16.421 1.00 97.00 283 ARG A CA 1
ATOM 2182 C C . ARG A 1 283 ? 2.592 -12.746 -17.141 1.00 97.00 283 ARG A C 1
ATOM 2184 O O . ARG A 1 283 ? 3.365 -13.345 -17.879 1.00 97.00 283 ARG A O 1
ATOM 2191 N N . GLU A 1 284 ? 2.651 -11.430 -16.959 1.00 97.50 284 GLU A N 1
ATOM 2192 C CA . GLU A 1 284 ? 3.604 -10.521 -17.597 1.00 97.50 284 GLU A CA 1
ATOM 2193 C C . GLU A 1 284 ? 4.860 -10.344 -16.719 1.00 97.50 284 GLU A C 1
ATOM 2195 O O . GLU A 1 284 ? 5.394 -9.242 -16.575 1.00 97.50 284 GLU A O 1
ATOM 2200 N N . SER A 1 285 ? 5.325 -11.440 -16.112 1.00 97.62 285 SER A N 1
ATOM 2201 C CA . SER A 1 285 ? 6.509 -11.495 -15.256 1.00 97.62 285 SER A CA 1
ATOM 2202 C C . SER A 1 285 ? 7.286 -12.803 -15.418 1.00 97.62 285 SER A C 1
ATOM 2204 O O . SER A 1 285 ? 6.732 -13.817 -15.851 1.00 97.62 285 SER A O 1
ATOM 2206 N N . ASP A 1 286 ? 8.561 -12.784 -15.019 1.00 97.75 286 ASP A N 1
ATOM 2207 C CA . ASP A 1 286 ? 9.430 -13.969 -15.013 1.00 97.75 286 ASP A CA 1
ATOM 2208 C C . ASP A 1 286 ? 8.920 -15.041 -14.020 1.00 97.75 286 ASP A C 1
ATOM 2210 O O . ASP A 1 286 ? 9.168 -16.234 -14.203 1.00 97.75 286 ASP A O 1
ATOM 2214 N N . HIS A 1 287 ? 8.154 -14.624 -13.001 1.00 97.31 287 HIS A N 1
ATOM 2215 C CA . HIS A 1 287 ? 7.509 -15.490 -12.012 1.00 97.31 287 HIS A CA 1
ATOM 2216 C C . HIS A 1 287 ? 5.982 -15.297 -11.989 1.00 97.31 287 HIS A C 1
ATOM 2218 O O . HIS A 1 287 ? 5.454 -14.566 -11.139 1.00 97.31 287 HIS A O 1
ATOM 2224 N N . PRO A 1 288 ? 5.245 -15.921 -12.927 1.00 95.62 288 PRO A N 1
ATOM 2225 C CA . PRO A 1 288 ? 3.801 -15.736 -13.055 1.00 95.62 288 PRO A CA 1
ATOM 2226 C C . PRO A 1 288 ? 2.974 -16.491 -12.001 1.00 95.62 288 PRO A C 1
ATOM 2228 O O . PRO A 1 288 ? 1.771 -16.263 -11.860 1.00 95.62 288 PRO A O 1
ATOM 2231 N N . ASP A 1 289 ? 3.609 -17.409 -11.276 1.00 93.81 289 ASP A N 1
ATOM 2232 C CA . ASP A 1 289 ? 3.064 -18.157 -10.143 1.00 93.81 289 ASP A CA 1
ATOM 2233 C C . ASP A 1 289 ? 3.157 -17.384 -8.819 1.00 93.81 289 ASP A C 1
ATOM 2235 O O . ASP A 1 289 ? 2.452 -17.715 -7.864 1.00 93.81 289 ASP A O 1
ATOM 2239 N N . TRP A 1 290 ? 3.993 -16.343 -8.753 1.00 97.88 290 TRP A N 1
ATOM 2240 C CA . TRP A 1 290 ? 4.129 -15.532 -7.550 1.00 97.88 290 TRP A CA 1
ATOM 2241 C C . TRP A 1 290 ? 2.854 -14.744 -7.269 1.00 97.88 290 TRP A C 1
ATOM 2243 O O . TRP A 1 290 ? 2.326 -14.023 -8.120 1.00 97.88 290 TRP A O 1
ATOM 2253 N N . LEU A 1 291 ? 2.408 -14.851 -6.021 1.00 98.31 291 LEU A N 1
ATOM 2254 C CA . LEU A 1 291 ? 1.369 -14.010 -5.455 1.00 98.31 291 LEU A CA 1
ATOM 2255 C C . LEU A 1 291 ? 2.019 -12.843 -4.706 1.00 98.31 291 LEU A C 1
ATOM 2257 O O . LEU A 1 291 ? 3.083 -12.999 -4.100 1.00 98.31 291 LEU A O 1
ATOM 2261 N N . ALA A 1 292 ? 1.359 -11.692 -4.709 1.00 98.69 292 ALA A N 1
ATOM 2262 C CA . ALA A 1 292 ? 1.715 -10.548 -3.879 1.00 98.69 292 ALA A CA 1
ATOM 2263 C C . ALA A 1 292 ? 0.467 -9.999 -3.188 1.00 98.69 292 ALA A C 1
ATOM 2265 O O . ALA A 1 292 ? -0.608 -9.968 -3.787 1.00 98.69 292 ALA A O 1
ATOM 2266 N N . VAL A 1 293 ? 0.600 -9.550 -1.942 1.00 98.81 293 VAL A N 1
ATOM 2267 C CA . VAL A 1 293 ? -0.458 -8.794 -1.264 1.00 98.81 293 VAL A CA 1
ATOM 2268 C C . VAL A 1 293 ? -0.146 -7.310 -1.390 1.00 98.81 293 VAL A C 1
ATOM 2270 O O . VAL A 1 293 ? 0.938 -6.885 -1.005 1.00 98.81 293 VAL A O 1
ATOM 2273 N N . VAL A 1 294 ? -1.088 -6.522 -1.909 1.00 98.69 294 VAL A N 1
ATOM 2274 C CA . VAL A 1 294 ? -0.953 -5.067 -2.056 1.00 98.69 294 VAL A CA 1
ATOM 2275 C C . VAL A 1 294 ? -1.957 -4.360 -1.155 1.00 98.69 294 VAL A C 1
ATOM 2277 O O . VAL A 1 294 ? -3.158 -4.570 -1.310 1.00 98.69 294 VAL A O 1
ATOM 2280 N N . MET A 1 295 ? -1.475 -3.528 -0.232 1.00 98.50 295 MET A N 1
ATOM 2281 C CA . MET A 1 295 ? -2.295 -2.700 0.655 1.00 98.50 295 MET A CA 1
ATOM 2282 C C . MET A 1 295 ? -2.412 -1.267 0.131 1.00 98.50 295 MET A C 1
ATOM 2284 O O . MET A 1 295 ? -1.427 -0.661 -0.308 1.00 98.50 295 MET A O 1
ATOM 2288 N N . LYS A 1 296 ? -3.609 -0.677 0.180 1.00 97.88 296 LYS A N 1
ATOM 2289 C CA . LYS A 1 296 ? -3.774 0.741 -0.165 1.00 97.88 296 LYS A CA 1
ATOM 2290 C C . LYS A 1 296 ? -3.230 1.606 0.973 1.00 97.88 296 LYS A C 1
ATOM 2292 O O . LYS A 1 296 ? -3.723 1.552 2.099 1.00 97.88 296 LYS A O 1
ATOM 2297 N N . LYS A 1 297 ? -2.230 2.431 0.651 1.00 96.94 297 LYS A N 1
ATOM 2298 C CA . LYS A 1 297 ? -1.660 3.466 1.538 1.00 96.94 297 LYS A CA 1
ATOM 2299 C C . LYS A 1 297 ? -1.701 4.867 0.933 1.00 96.94 297 LYS A C 1
ATOM 2301 O O . LYS A 1 297 ? -1.360 5.838 1.603 1.00 96.94 297 LYS A O 1
ATOM 2306 N N . ASN A 1 298 ? -2.109 4.985 -0.325 1.00 95.81 298 ASN A N 1
ATOM 2307 C CA . ASN A 1 298 ? -2.236 6.260 -1.006 1.00 95.81 298 ASN A CA 1
ATOM 2308 C C . ASN A 1 298 ? -3.469 6.268 -1.925 1.00 95.81 298 ASN A C 1
ATOM 2310 O O . ASN A 1 298 ? -4.026 5.217 -2.259 1.00 95.81 298 ASN A O 1
ATOM 2314 N N . ARG A 1 299 ? -3.888 7.459 -2.340 1.00 93.62 299 ARG A N 1
ATOM 2315 C CA . ARG A 1 299 ? -4.933 7.658 -3.342 1.00 93.62 299 ARG A CA 1
ATOM 2316 C C . ARG A 1 299 ? -4.295 7.947 -4.692 1.00 93.62 299 ARG A C 1
ATOM 2318 O O . ARG A 1 299 ? -3.367 8.747 -4.765 1.00 93.62 299 ARG A O 1
ATOM 2325 N N . CYS A 1 300 ? -4.820 7.348 -5.756 1.00 92.94 300 CYS A N 1
ATOM 2326 C CA . CYS A 1 300 ? -4.520 7.766 -7.118 1.00 92.94 300 CYS A CA 1
ATOM 2327 C C . CYS A 1 300 ? -5.744 8.471 -7.723 1.00 92.94 300 CYS A C 1
ATOM 2329 O O . CYS A 1 300 ? -6.662 7.809 -8.203 1.00 92.94 300 CYS A O 1
ATOM 2331 N N . PRO A 1 301 ? -5.828 9.806 -7.662 1.00 87.44 301 PRO A N 1
ATOM 2332 C CA . PRO A 1 301 ? -7.012 10.512 -8.133 1.00 87.44 301 PRO A CA 1
ATOM 2333 C C . PRO A 1 301 ? -7.147 10.444 -9.667 1.00 87.44 301 PRO A C 1
ATOM 2335 O O . PRO A 1 301 ? -6.155 10.241 -10.366 1.00 87.44 301 PRO A O 1
ATOM 2338 N N . PRO A 1 302 ? -8.349 10.667 -10.227 1.00 86.38 302 PRO A N 1
ATOM 2339 C CA . PRO A 1 302 ? -8.624 10.468 -11.654 1.00 86.38 302 PRO A CA 1
ATOM 2340 C C . PRO A 1 302 ? -7.871 11.411 -12.603 1.00 86.38 302 PRO A C 1
ATOM 2342 O O . PRO A 1 302 ? -7.788 11.131 -13.793 1.00 86.38 302 PRO A O 1
ATOM 2345 N N . TRP A 1 303 ? -7.317 12.519 -12.103 1.00 84.75 303 TRP A N 1
ATOM 2346 C CA . TRP A 1 303 ? -6.447 13.404 -12.887 1.00 84.75 303 TRP A CA 1
ATOM 2347 C C . TRP A 1 303 ? -4.981 12.947 -12.921 1.00 84.75 303 TRP A C 1
ATOM 2349 O O . TRP A 1 303 ? -4.194 13.496 -13.691 1.00 84.75 303 TRP A O 1
ATOM 2359 N N . SER A 1 304 ? -4.600 11.960 -12.105 1.00 86.62 304 SER A N 1
ATOM 2360 C CA . SER A 1 304 ? -3.287 11.320 -12.184 1.00 86.62 304 SER A CA 1
ATOM 2361 C C . SER A 1 304 ? -3.237 10.336 -13.352 1.00 86.62 304 SER A C 1
ATOM 2363 O O . SER A 1 304 ? -4.231 9.703 -13.712 1.00 86.62 304 SER A O 1
ATOM 2365 N N . ASN A 1 305 ? -2.052 10.188 -13.942 1.00 84.25 305 ASN A N 1
ATOM 2366 C CA . ASN A 1 305 ? -1.842 9.356 -15.122 1.00 84.25 305 ASN A CA 1
ATOM 2367 C C . ASN A 1 305 ? -2.311 7.903 -14.902 1.00 84.25 305 ASN A C 1
ATOM 2369 O O . ASN A 1 305 ? -1.740 7.176 -14.095 1.00 84.25 305 ASN A O 1
ATOM 2373 N N . GLY A 1 306 ? -3.324 7.474 -15.662 1.00 85.50 306 GLY A N 1
ATOM 2374 C CA . GLY A 1 306 ? -3.855 6.106 -15.644 1.00 85.50 306 GLY A CA 1
ATOM 2375 C C . GLY A 1 306 ? -4.929 5.821 -14.590 1.00 85.50 306 GLY A C 1
ATOM 2376 O O . GLY A 1 306 ? -5.484 4.723 -14.602 1.00 85.50 306 GLY A O 1
ATOM 2377 N N . CYS A 1 307 ? -5.260 6.783 -13.723 1.00 90.31 307 CYS A N 1
ATOM 2378 C CA . CYS A 1 307 ? -6.144 6.578 -12.570 1.00 90.31 307 CYS A CA 1
ATOM 2379 C C . CYS A 1 307 ? -7.601 7.014 -12.778 1.00 90.31 307 CYS A C 1
ATOM 2381 O O . CYS A 1 307 ? -8.419 6.937 -11.861 1.00 90.31 307 CYS A O 1
ATOM 2383 N N . ASP A 1 308 ? -7.955 7.394 -14.005 1.00 87.50 308 ASP A N 1
ATOM 2384 C CA . ASP A 1 308 ? -9.325 7.616 -14.482 1.00 87.50 308 ASP A CA 1
ATOM 2385 C C . ASP A 1 308 ? -10.150 6.313 -14.586 1.00 87.50 308 ASP A C 1
ATOM 2387 O O . ASP A 1 308 ? -11.372 6.332 -14.739 1.00 87.50 308 ASP A O 1
ATOM 2391 N N . LYS A 1 309 ? -9.486 5.164 -14.446 1.00 90.19 309 LYS A N 1
ATOM 2392 C CA . LYS A 1 309 ? -10.034 3.803 -14.510 1.00 90.19 309 LYS A CA 1
ATOM 2393 C C . LYS A 1 309 ? -9.536 2.958 -13.336 1.00 90.19 309 LYS A C 1
ATOM 2395 O O . LYS A 1 309 ? -8.794 3.436 -12.488 1.00 90.19 309 LYS A O 1
ATOM 2400 N N . VAL A 1 310 ? -9.957 1.693 -13.276 1.00 92.94 310 VAL A N 1
ATOM 2401 C CA . VAL A 1 310 ? -9.483 0.736 -12.263 1.00 92.94 310 VAL A CA 1
ATOM 2402 C C . VAL A 1 310 ? -7.974 0.528 -12.422 1.00 92.94 310 VAL A C 1
ATOM 2404 O O . VAL A 1 310 ? -7.514 -0.134 -13.353 1.00 92.94 310 VAL A O 1
ATOM 2407 N N . HIS A 1 311 ? -7.227 1.128 -11.503 1.00 96.12 311 HIS A N 1
ATOM 2408 C CA . HIS A 1 311 ? -5.773 1.233 -11.533 1.00 96.12 311 HIS A CA 1
ATOM 2409 C C . HIS A 1 311 ? -5.170 1.103 -10.134 1.00 96.12 311 HIS A C 1
ATOM 2411 O O . HIS A 1 311 ? -5.775 1.561 -9.154 1.00 96.12 311 HIS A O 1
ATOM 2417 N N . TYR A 1 312 ? -3.978 0.509 -10.064 1.00 97.62 312 TYR A N 1
ATOM 2418 C CA . TYR A 1 312 ? -3.161 0.410 -8.856 1.00 97.62 312 TYR A CA 1
ATOM 2419 C C . TYR A 1 312 ? -1.718 0.830 -9.153 1.00 97.62 312 TYR A C 1
ATOM 2421 O O . TYR A 1 312 ? -0.993 0.147 -9.872 1.00 97.62 312 TYR A O 1
ATOM 2429 N N . ASP A 1 313 ? -1.283 1.942 -8.575 1.00 97.06 313 ASP A N 1
ATOM 2430 C CA . ASP A 1 313 ? 0.097 2.404 -8.672 1.00 97.06 313 ASP A CA 1
ATOM 2431 C C . ASP A 1 313 ? 0.911 1.844 -7.497 1.00 97.06 313 ASP A C 1
ATOM 2433 O O . ASP A 1 313 ? 0.657 2.194 -6.345 1.00 97.06 313 ASP A O 1
ATOM 2437 N N . ILE A 1 314 ? 1.822 0.903 -7.744 1.00 98.00 314 ILE A N 1
ATOM 2438 C CA . ILE A 1 314 ? 2.539 0.175 -6.686 1.00 98.00 314 ILE A CA 1
ATOM 2439 C C . ILE A 1 314 ? 3.726 1.005 -6.189 1.00 98.00 314 ILE A C 1
ATOM 2441 O O . ILE A 1 314 ? 4.545 1.474 -6.976 1.00 98.00 314 ILE A O 1
ATOM 2445 N N . ALA A 1 315 ? 3.862 1.154 -4.874 1.00 98.00 315 ALA A N 1
ATOM 2446 C CA . ALA A 1 315 ? 4.988 1.871 -4.295 1.00 98.00 315 ALA A CA 1
ATOM 2447 C C . ALA A 1 315 ? 6.254 1.002 -4.345 1.00 98.00 315 ALA A C 1
ATOM 2449 O O . ALA A 1 315 ? 6.395 0.040 -3.588 1.00 98.00 315 ALA A O 1
ATOM 2450 N N . VAL A 1 316 ? 7.189 1.335 -5.236 1.00 98.31 316 VAL A N 1
ATOM 2451 C CA . VAL A 1 316 ? 8.446 0.599 -5.408 1.00 98.31 316 VAL A CA 1
ATOM 2452 C C . VAL A 1 316 ? 9.625 1.568 -5.505 1.00 98.31 316 VAL A C 1
ATOM 2454 O O . VAL A 1 316 ? 9.749 2.304 -6.488 1.00 98.31 316 VAL A O 1
ATOM 2457 N N . PRO A 1 317 ? 10.552 1.560 -4.533 1.00 98.12 317 PRO A N 1
ATOM 2458 C CA . PRO A 1 317 ? 11.716 2.428 -4.579 1.00 98.12 317 PRO A CA 1
ATOM 2459 C C . PRO A 1 317 ? 12.555 2.276 -5.841 1.00 98.12 317 PRO A C 1
ATOM 2461 O O . PRO A 1 317 ? 12.900 1.166 -6.237 1.00 98.12 317 PRO A O 1
ATOM 2464 N N . GLY A 1 318 ? 12.937 3.402 -6.437 1.00 97.06 318 GLY A N 1
ATOM 2465 C CA . GLY A 1 318 ? 13.736 3.428 -7.661 1.00 97.06 318 GLY A CA 1
ATOM 2466 C C . GLY A 1 318 ? 12.918 3.379 -8.950 1.00 97.06 318 GLY A C 1
ATOM 2467 O O . GLY A 1 318 ? 13.493 3.551 -10.020 1.00 97.06 318 GLY A O 1
ATOM 2468 N N . PHE A 1 319 ? 11.600 3.205 -8.873 1.00 95.88 319 PHE A N 1
ATOM 2469 C CA . PHE A 1 319 ? 10.722 3.050 -10.031 1.00 95.88 319 PHE A CA 1
ATOM 2470 C C . PHE A 1 319 ? 9.866 4.281 -10.353 1.00 95.88 319 PHE A C 1
ATOM 2472 O O . PHE A 1 319 ? 8.955 4.214 -11.171 1.00 95.88 319 PHE A O 1
ATOM 2479 N N . ASP A 1 320 ? 10.155 5.431 -9.759 1.00 92.75 320 ASP A N 1
ATOM 2480 C CA . ASP A 1 320 ? 9.435 6.659 -10.070 1.00 92.75 320 ASP A CA 1
ATOM 2481 C C . ASP A 1 320 ? 9.680 7.094 -11.522 1.00 92.75 320 ASP A C 1
ATOM 2483 O O . ASP A 1 320 ? 10.819 7.311 -11.947 1.00 92.75 320 ASP A O 1
ATOM 2487 N N . ASN A 1 321 ? 8.610 7.228 -12.304 1.00 88.62 321 ASN A N 1
ATOM 2488 C CA . ASN A 1 321 ? 8.708 7.730 -13.667 1.00 88.62 321 ASN A CA 1
ATOM 2489 C C . ASN A 1 321 ? 8.530 9.253 -13.671 1.00 88.62 321 ASN A C 1
ATOM 2491 O O . ASN A 1 321 ? 7.411 9.766 -13.679 1.00 88.62 321 ASN A O 1
ATOM 2495 N N . LEU A 1 322 ? 9.651 9.979 -13.704 1.00 87.00 322 LEU A N 1
ATOM 2496 C CA . LEU A 1 322 ? 9.682 11.446 -13.612 1.00 87.00 322 LEU A CA 1
ATOM 2497 C C . LEU A 1 322 ? 8.937 12.177 -14.741 1.00 87.00 322 LEU A C 1
ATOM 2499 O O . LEU A 1 322 ? 8.706 13.376 -14.614 1.00 87.00 322 LEU A O 1
ATOM 2503 N N . GLN A 1 323 ? 8.574 11.498 -15.836 1.00 83.38 323 GLN A N 1
ATOM 2504 C CA . GLN A 1 323 ? 7.719 12.086 -16.870 1.00 83.38 323 GLN A CA 1
ATOM 2505 C C . GLN A 1 323 ? 6.282 12.291 -16.369 1.00 83.38 323 GLN A C 1
ATOM 2507 O O . GLN A 1 323 ? 5.620 13.239 -16.787 1.00 83.38 323 GLN A O 1
ATOM 2512 N N . TYR A 1 324 ? 5.804 11.408 -15.491 1.00 81.81 324 TYR A N 1
ATOM 2513 C CA . TYR A 1 324 ? 4.420 11.389 -15.009 1.00 81.81 324 TYR A CA 1
ATOM 2514 C C . TYR A 1 324 ? 4.299 11.744 -13.521 1.00 81.81 324 TYR A C 1
ATOM 2516 O O . TYR A 1 324 ? 3.230 12.154 -13.076 1.00 81.81 324 TYR A O 1
ATOM 2524 N N . SER A 1 325 ? 5.386 11.617 -12.756 1.00 81.31 325 SER A N 1
ATOM 2525 C CA . SER A 1 325 ? 5.436 11.942 -11.331 1.00 81.31 325 SER A CA 1
ATOM 2526 C C . SER A 1 325 ? 5.559 13.450 -11.106 1.00 81.31 325 SER A C 1
ATOM 2528 O O . SER A 1 325 ? 6.623 14.048 -11.288 1.00 81.31 325 SER A O 1
ATOM 2530 N N . THR A 1 326 ? 4.457 14.085 -10.703 1.00 76.56 326 THR A N 1
ATOM 2531 C CA . THR A 1 326 ? 4.398 15.529 -10.413 1.00 76.56 326 THR A CA 1
ATOM 2532 C C . THR A 1 326 ? 4.671 15.869 -8.948 1.00 76.56 326 THR A C 1
ATOM 2534 O O . THR A 1 326 ? 4.736 17.046 -8.605 1.00 76.56 326 THR A O 1
ATOM 2537 N N . ALA A 1 327 ? 4.807 14.865 -8.077 1.00 84.56 327 ALA A N 1
ATOM 2538 C CA . ALA A 1 327 ? 4.866 15.033 -6.624 1.00 84.56 327 ALA A CA 1
ATOM 2539 C C . ALA A 1 327 ? 6.193 14.570 -5.994 1.00 84.56 327 ALA A C 1
ATOM 2541 O O . ALA A 1 327 ? 6.275 14.427 -4.776 1.00 84.56 327 ALA A O 1
ATOM 2542 N N . ASN A 1 328 ? 7.241 14.358 -6.800 1.00 92.75 328 ASN A N 1
ATOM 2543 C CA . ASN A 1 328 ? 8.538 13.902 -6.301 1.00 92.75 328 ASN A CA 1
ATOM 2544 C C . ASN A 1 328 ? 9.204 14.938 -5.384 1.00 92.75 328 ASN A C 1
ATOM 2546 O O . ASN A 1 328 ? 9.595 16.017 -5.827 1.00 92.75 328 ASN A O 1
ATOM 2550 N N . VAL A 1 329 ? 9.372 14.559 -4.118 1.00 95.88 329 VAL A N 1
ATOM 2551 C CA . VAL A 1 329 ? 10.038 15.333 -3.060 1.00 95.88 329 VAL A CA 1
AT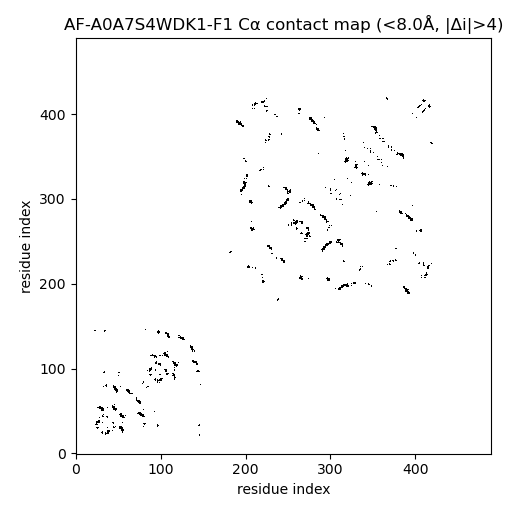OM 2552 C C . VAL A 1 329 ? 11.267 14.608 -2.503 1.00 95.88 329 VAL A C 1
ATOM 2554 O O . VAL A 1 329 ? 11.761 14.945 -1.427 1.00 95.88 329 VAL A O 1
ATOM 2557 N N . CYS A 1 330 ? 11.780 13.595 -3.206 1.00 97.12 330 CYS A N 1
ATOM 2558 C CA . CYS A 1 330 ? 12.950 12.842 -2.768 1.00 97.12 330 CYS A CA 1
ATOM 2559 C C . CYS A 1 330 ? 14.196 13.742 -2.727 1.00 97.12 330 CYS A C 1
ATOM 2561 O O . CYS A 1 330 ? 14.699 14.184 -3.763 1.00 97.12 330 CYS A O 1
ATOM 2563 N N . GLY A 1 331 ? 14.734 13.966 -1.530 1.00 96.25 331 GLY A N 1
ATOM 2564 C CA . GLY A 1 331 ? 15.888 14.827 -1.284 1.00 96.25 331 GLY A CA 1
ATOM 2565 C C . GLY A 1 331 ? 15.551 16.314 -1.215 1.00 96.25 331 GLY A C 1
ATOM 2566 O O . GLY A 1 331 ? 16.459 17.141 -1.146 1.00 96.25 331 GLY A O 1
ATOM 2567 N N . ASP A 1 332 ? 14.264 16.661 -1.244 1.00 94.69 332 ASP A N 1
ATOM 2568 C CA . ASP A 1 332 ? 13.815 18.041 -1.146 1.00 94.69 332 ASP A CA 1
ATOM 2569 C C . ASP A 1 332 ? 14.027 18.588 0.277 1.00 94.69 332 ASP A C 1
ATOM 2571 O O . ASP A 1 332 ? 13.693 17.949 1.276 1.00 94.69 332 ASP A O 1
ATOM 2575 N N . HIS A 1 333 ? 14.571 19.800 0.377 1.00 93.50 333 HIS A N 1
ATOM 2576 C CA . HIS A 1 333 ? 14.908 20.457 1.643 1.00 93.50 333 HIS A CA 1
ATOM 2577 C C . HIS A 1 333 ? 13.677 20.875 2.468 1.00 93.50 333 HIS A C 1
ATOM 2579 O O . HIS A 1 333 ? 13.798 21.134 3.669 1.00 93.50 333 HIS A O 1
ATOM 2585 N N . SER A 1 334 ? 12.494 20.931 1.846 1.00 91.31 334 SER A N 1
ATOM 2586 C CA . SER A 1 334 ? 11.213 21.132 2.527 1.00 91.31 334 SER A CA 1
ATOM 2587 C C . SER A 1 334 ? 10.771 19.910 3.330 1.00 91.31 334 SER A C 1
ATOM 2589 O O . SER A 1 334 ? 9.880 20.035 4.168 1.00 91.31 334 SER A O 1
ATOM 2591 N N . ARG A 1 335 ? 11.390 18.741 3.121 1.00 94.25 335 ARG A N 1
ATOM 2592 C CA . ARG A 1 335 ? 11.113 17.508 3.863 1.00 94.25 335 ARG A CA 1
ATOM 2593 C C . ARG A 1 335 ? 12.222 17.211 4.871 1.00 94.25 335 ARG A C 1
ATOM 2595 O O . ARG A 1 335 ? 13.345 17.707 4.774 1.00 94.25 335 ARG A O 1
ATOM 2602 N N . SER A 1 336 ? 11.892 16.448 5.906 1.00 92.38 336 SER A N 1
ATOM 2603 C CA . SER A 1 336 ? 12.894 15.745 6.706 1.00 92.38 336 SER A CA 1
ATOM 2604 C C . SER A 1 336 ? 13.424 14.550 5.899 1.00 92.38 336 SER A C 1
ATOM 2606 O O . SER A 1 336 ? 12.821 14.176 4.896 1.00 92.38 336 SER A O 1
ATOM 2608 N N . ASP A 1 337 ? 14.552 13.957 6.309 1.00 93.62 337 ASP A N 1
ATOM 2609 C CA . ASP A 1 337 ? 15.296 12.955 5.520 1.00 93.62 337 ASP A CA 1
ATOM 2610 C C . ASP A 1 337 ? 14.385 11.925 4.818 1.00 93.62 337 ASP A C 1
ATOM 2612 O O . ASP A 1 337 ? 13.762 11.088 5.474 1.00 93.62 337 ASP A O 1
ATOM 2616 N N . THR A 1 338 ? 14.288 12.016 3.487 1.00 96.19 338 THR A N 1
ATOM 2617 C CA . THR A 1 338 ? 13.514 11.105 2.626 1.00 96.19 338 THR A CA 1
ATOM 2618 C C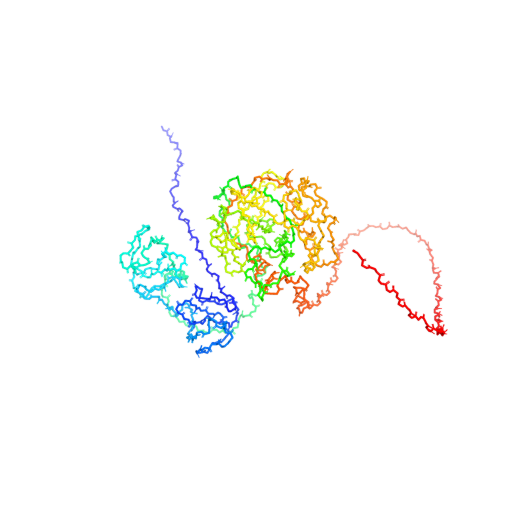 . THR A 1 338 ? 14.312 9.864 2.232 1.00 96.19 338 THR A C 1
ATOM 2620 O O . THR A 1 338 ? 13.861 9.079 1.397 1.00 96.19 338 THR A O 1
ATOM 2623 N N . TYR A 1 339 ? 15.513 9.694 2.799 1.00 97.19 339 TYR A N 1
ATOM 2624 C CA . TYR A 1 339 ? 16.421 8.550 2.683 1.00 97.19 339 TYR A CA 1
ATOM 2625 C C . TYR A 1 339 ? 17.076 8.367 1.309 1.00 97.19 339 TYR A C 1
ATOM 2627 O O . TYR A 1 339 ? 18.178 7.820 1.217 1.00 97.19 339 TYR A O 1
ATOM 2635 N N . ILE A 1 340 ? 16.439 8.843 0.241 1.00 97.88 340 ILE A N 1
ATOM 2636 C CA . ILE A 1 340 ? 16.942 8.836 -1.131 1.00 97.88 340 ILE A CA 1
ATOM 2637 C C . ILE A 1 340 ? 16.731 10.198 -1.807 1.00 97.88 340 ILE A C 1
ATOM 2639 O O . ILE A 1 340 ? 16.006 11.055 -1.309 1.00 97.88 340 ILE A O 1
ATOM 2643 N N . GLN A 1 341 ? 17.378 10.378 -2.958 1.00 96.88 341 GLN A N 1
ATOM 2644 C CA . GLN A 1 341 ? 17.360 11.605 -3.764 1.00 96.88 341 GLN A CA 1
ATOM 2645 C C . GLN A 1 341 ? 16.480 11.413 -5.004 1.00 96.88 341 GLN A C 1
ATOM 2647 O O . GLN A 1 341 ? 16.272 10.278 -5.431 1.00 96.88 341 GLN A O 1
ATOM 2652 N N . ARG A 1 342 ? 16.059 12.501 -5.655 1.00 95.44 342 ARG A N 1
ATOM 2653 C CA . ARG A 1 342 ? 15.244 12.461 -6.885 1.00 95.44 342 ARG A CA 1
ATOM 2654 C C . ARG A 1 342 ? 15.809 11.573 -8.001 1.00 95.44 342 ARG A C 1
ATOM 2656 O O . ARG A 1 342 ? 15.060 10.910 -8.711 1.00 95.44 342 ARG A O 1
ATOM 2663 N N . HIS A 1 343 ? 17.131 11.539 -8.178 1.00 94.62 343 HIS A N 1
ATOM 2664 C CA . HIS A 1 343 ? 17.743 10.657 -9.180 1.00 94.62 343 HIS A CA 1
ATOM 2665 C C . HIS A 1 343 ? 17.701 9.184 -8.746 1.00 94.62 343 HIS A C 1
ATOM 2667 O O . HIS A 1 343 ? 17.472 8.313 -9.578 1.00 94.62 343 HIS A O 1
ATOM 2673 N N . HIS A 1 344 ? 17.854 8.907 -7.446 1.00 97.88 344 HIS A N 1
ATOM 2674 C CA . HIS A 1 344 ? 17.736 7.564 -6.881 1.00 97.88 344 HIS A CA 1
ATOM 2675 C C . HIS A 1 344 ? 16.313 7.012 -7.018 1.00 97.88 344 HIS A C 1
ATOM 2677 O O . HIS A 1 344 ? 16.166 5.836 -7.325 1.00 97.88 344 HIS A O 1
ATOM 2683 N N . SER A 1 345 ? 15.267 7.829 -6.837 1.00 96.62 345 SER A N 1
ATOM 2684 C CA . SER A 1 345 ? 13.879 7.372 -7.006 1.00 96.62 345 SER A CA 1
ATOM 2685 C C . SER A 1 345 ? 13.539 6.949 -8.431 1.00 96.62 345 SER A C 1
ATOM 2687 O O . SER A 1 345 ? 12.588 6.201 -8.595 1.00 96.62 345 SER A O 1
ATOM 2689 N N . ALA A 1 346 ? 14.300 7.389 -9.437 1.00 94.62 346 ALA A N 1
ATOM 2690 C CA . ALA A 1 346 ? 13.958 7.226 -10.849 1.00 94.62 346 ALA A CA 1
ATOM 2691 C C . ALA A 1 346 ? 14.893 6.296 -11.637 1.00 94.62 346 ALA A C 1
ATOM 2693 O O . ALA A 1 346 ? 14.727 6.148 -12.849 1.00 94.62 346 ALA A O 1
ATOM 2694 N N . ILE A 1 347 ? 15.865 5.654 -10.975 1.00 96.31 347 ILE A N 1
ATOM 2695 C CA . ILE A 1 347 ? 16.875 4.786 -11.613 1.00 96.31 347 ILE A CA 1
ATOM 2696 C C . ILE A 1 347 ? 16.276 3.685 -12.504 1.00 96.31 347 ILE A C 1
ATOM 2698 O O . ILE A 1 347 ? 16.954 3.182 -13.398 1.00 96.31 347 ILE A O 1
ATOM 2702 N N . CYS A 1 348 ? 15.021 3.312 -12.257 1.00 94.12 348 CYS A N 1
ATOM 2703 C CA . CYS A 1 348 ? 14.286 2.257 -12.935 1.00 94.12 348 CYS A CA 1
ATOM 2704 C C . CYS A 1 348 ? 12.908 2.696 -13.460 1.00 94.12 348 CYS A C 1
ATOM 2706 O O . CYS A 1 348 ? 12.147 1.857 -13.928 1.00 94.12 348 CYS A O 1
ATOM 2708 N N . GLY A 1 349 ? 12.591 3.997 -13.457 1.00 89.25 349 GLY A N 1
ATOM 2709 C CA . GLY A 1 349 ? 11.276 4.505 -13.882 1.00 89.25 349 GLY A CA 1
ATOM 2710 C C . GLY A 1 349 ? 10.931 4.269 -15.360 1.00 89.25 349 GLY A C 1
ATOM 2711 O O . GLY A 1 349 ? 9.754 4.221 -15.718 1.00 89.25 349 GLY A O 1
ATOM 2712 N N . SER A 1 350 ? 11.948 4.086 -16.211 1.00 89.19 350 SER A N 1
ATOM 2713 C CA . SER A 1 350 ? 11.802 3.875 -17.665 1.00 89.19 350 SER A CA 1
ATOM 2714 C C . SER A 1 350 ? 12.379 2.543 -18.154 1.00 89.19 350 SER A C 1
ATOM 2716 O O . SER A 1 350 ? 12.517 2.338 -19.360 1.00 89.19 350 SER A O 1
ATOM 2718 N N . VAL A 1 351 ? 12.747 1.639 -17.243 1.00 90.62 351 VAL A N 1
ATOM 2719 C CA . VAL A 1 351 ? 13.270 0.310 -17.590 1.00 90.62 351 VAL A CA 1
ATOM 2720 C C . VAL A 1 351 ? 12.272 -0.755 -17.164 1.00 90.62 351 VAL A C 1
ATOM 2722 O O . VAL A 1 351 ? 11.588 -0.615 -16.155 1.00 90.62 351 VAL A O 1
ATOM 2725 N N . ALA A 1 352 ? 12.194 -1.849 -17.918 1.00 93.38 352 ALA A N 1
ATOM 2726 C CA . ALA A 1 352 ? 11.422 -3.004 -17.476 1.00 93.38 352 ALA A CA 1
ATOM 2727 C C . ALA A 1 352 ? 11.947 -3.489 -16.109 1.00 93.38 352 ALA A C 1
ATOM 2729 O O . ALA A 1 352 ? 13.167 -3.668 -15.988 1.00 93.38 352 ALA A O 1
ATOM 2730 N N . PRO A 1 353 ? 11.081 -3.735 -15.105 1.00 96.06 353 PRO A N 1
ATOM 2731 C CA . PRO A 1 353 ? 11.542 -3.995 -13.744 1.00 96.06 353 PRO A CA 1
ATOM 2732 C C . PRO A 1 353 ? 12.551 -5.122 -13.574 1.00 96.06 353 PRO A C 1
ATOM 2734 O O . PRO A 1 353 ? 13.503 -4.957 -12.811 1.00 96.06 353 PRO A O 1
ATOM 2737 N N . ARG A 1 354 ? 12.450 -6.195 -14.363 1.00 94.75 354 ARG A N 1
ATOM 2738 C CA . ARG A 1 354 ? 13.449 -7.279 -14.366 1.00 94.75 354 ARG A CA 1
ATOM 2739 C C . ARG A 1 354 ? 14.890 -6.825 -14.664 1.00 94.75 354 ARG A C 1
ATOM 2741 O O . ARG A 1 354 ? 15.846 -7.432 -14.187 1.00 94.75 354 ARG A O 1
ATOM 2748 N N . HIS A 1 355 ? 15.077 -5.730 -15.405 1.00 95.31 355 HIS A N 1
ATOM 2749 C CA . HIS A 1 355 ? 16.399 -5.193 -15.763 1.00 95.31 355 HIS A CA 1
ATOM 2750 C C . HIS A 1 355 ? 16.880 -4.066 -14.838 1.00 95.31 355 HIS A C 1
ATOM 2752 O O . HIS A 1 355 ? 17.954 -3.509 -15.058 1.00 95.31 355 HIS A O 1
ATOM 2758 N N . CYS A 1 356 ? 16.109 -3.717 -13.807 1.00 95.62 356 CYS A N 1
ATOM 2759 C CA . CYS A 1 356 ? 16.458 -2.646 -12.883 1.00 95.62 356 CYS A CA 1
ATOM 2760 C C . CYS A 1 356 ? 17.812 -2.898 -12.185 1.00 95.62 356 CYS A C 1
ATOM 2762 O O . CYS A 1 356 ? 18.145 -4.027 -11.805 1.00 95.62 356 CYS A O 1
ATOM 2764 N N . ASN A 1 357 ? 18.599 -1.840 -11.965 1.00 95.44 357 ASN A N 1
ATOM 2765 C CA . ASN A 1 357 ? 19.821 -1.902 -11.159 1.00 95.44 357 ASN A CA 1
ATOM 2766 C C . ASN A 1 357 ? 19.625 -1.208 -9.802 1.00 95.44 357 ASN A C 1
ATOM 2768 O O . ASN A 1 357 ? 20.076 -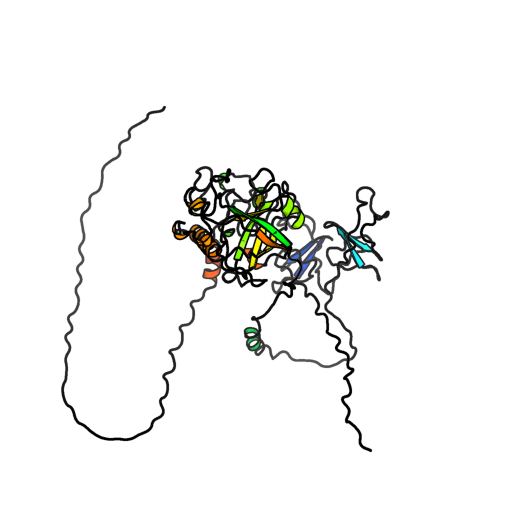0.080 -9.596 1.00 95.44 357 ASN A O 1
ATOM 2772 N N . CYS A 1 358 ? 18.996 -1.922 -8.867 1.00 97.06 358 CYS A N 1
ATOM 2773 C CA . CYS A 1 358 ? 18.718 -1.452 -7.507 1.00 97.06 358 CYS A CA 1
ATOM 2774 C C . CYS A 1 358 ? 19.967 -1.168 -6.655 1.00 97.06 358 CYS A C 1
ATOM 2776 O O . CYS A 1 358 ? 19.851 -0.524 -5.617 1.00 97.06 358 CYS A O 1
ATOM 2778 N N . HIS A 1 359 ? 21.168 -1.608 -7.057 1.00 95.44 359 HIS A N 1
ATOM 2779 C CA . HIS A 1 359 ? 22.399 -1.320 -6.304 1.00 95.44 359 HIS A CA 1
ATOM 2780 C C . HIS A 1 359 ? 22.804 0.158 -6.350 1.00 95.44 359 HIS A C 1
ATOM 2782 O O . HIS A 1 359 ? 23.655 0.573 -5.570 1.00 95.44 359 HIS A O 1
ATOM 2788 N N . GLN A 1 360 ? 22.176 0.950 -7.225 1.00 95.75 360 GLN A N 1
ATOM 2789 C CA . GLN A 1 360 ? 22.304 2.407 -7.235 1.00 95.75 360 GLN A CA 1
ATOM 2790 C C . GLN A 1 360 ? 21.561 3.080 -6.072 1.00 95.75 360 GLN A C 1
ATOM 2792 O O . GLN A 1 360 ? 21.801 4.253 -5.809 1.00 95.75 360 GLN A O 1
ATOM 2797 N N . LEU A 1 361 ? 20.671 2.371 -5.366 1.00 97.50 361 LEU A N 1
ATOM 2798 C CA . LEU A 1 361 ? 20.059 2.895 -4.148 1.00 97.50 361 LEU A CA 1
ATOM 2799 C C . LEU A 1 361 ? 21.064 2.842 -2.985 1.00 97.50 361 LEU A C 1
ATOM 2801 O O . LEU A 1 361 ? 21.776 1.841 -2.827 1.00 97.50 361 LEU A O 1
ATOM 2805 N N . PRO A 1 362 ? 21.109 3.888 -2.141 1.00 97.19 362 PRO A N 1
ATOM 2806 C CA . PRO A 1 362 ? 22.001 3.922 -0.992 1.00 97.19 362 PRO A CA 1
ATOM 2807 C C . PRO A 1 362 ? 21.621 2.855 0.044 1.00 97.19 362 PRO A C 1
ATOM 2809 O O . PRO A 1 362 ? 20.548 2.256 -0.000 1.00 97.19 362 PRO A O 1
ATOM 2812 N N . SER A 1 363 ? 22.518 2.601 0.999 1.00 96.31 363 SER A N 1
ATOM 2813 C CA . SER A 1 363 ? 22.305 1.579 2.036 1.00 96.31 363 SER A CA 1
ATOM 2814 C C . SER A 1 363 ? 23.017 1.848 3.358 1.00 96.31 363 SER A C 1
ATOM 2816 O O . SER A 1 363 ? 23.304 0.911 4.112 1.00 96.31 363 SER A O 1
ATOM 2818 N N . GLY A 1 364 ? 23.360 3.109 3.620 1.00 95.44 364 GLY A N 1
ATOM 2819 C CA . GLY A 1 364 ? 24.072 3.512 4.830 1.00 95.44 364 GLY A CA 1
ATOM 2820 C C . GLY A 1 364 ? 23.215 3.324 6.081 1.00 95.44 364 GLY A C 1
ATOM 2821 O O . GLY A 1 364 ? 23.688 2.795 7.087 1.00 95.44 364 GLY A O 1
ATOM 2822 N N . THR A 1 365 ? 21.925 3.649 5.998 1.00 95.56 365 THR A N 1
ATOM 2823 C CA . THR A 1 365 ? 20.983 3.546 7.124 1.00 95.56 365 THR A CA 1
ATOM 2824 C C . THR A 1 365 ? 20.097 2.293 7.042 1.00 95.56 365 THR A C 1
ATOM 2826 O O . THR A 1 365 ? 19.979 1.685 5.970 1.00 95.56 365 THR A O 1
ATOM 2829 N N . PRO A 1 366 ? 19.481 1.850 8.158 1.00 96.12 366 PRO A N 1
ATOM 2830 C CA . PRO A 1 366 ? 18.446 0.813 8.133 1.00 96.12 366 PRO A CA 1
ATOM 2831 C C . PRO A 1 366 ? 17.313 1.118 7.144 1.00 96.12 366 PRO A C 1
ATOM 2833 O O . PRO A 1 366 ? 16.897 0.233 6.403 1.00 96.12 366 PRO A O 1
ATOM 2836 N N . GLU A 1 367 ? 16.877 2.373 7.085 1.00 97.12 367 GLU A N 1
ATOM 2837 C CA . GLU A 1 367 ? 15.834 2.880 6.193 1.00 97.12 367 GLU A CA 1
ATOM 2838 C C . GLU A 1 367 ? 16.238 2.749 4.723 1.00 97.12 367 GLU A C 1
ATOM 2840 O O . GLU A 1 367 ? 15.498 2.184 3.921 1.00 97.12 367 GLU A O 1
ATOM 2845 N N . GLN A 1 368 ? 17.457 3.166 4.378 1.00 97.50 368 GLN A N 1
ATOM 2846 C CA . GLN A 1 368 ? 17.999 3.005 3.029 1.00 97.50 368 GLN A CA 1
ATOM 2847 C C . GLN A 1 368 ? 18.134 1.532 2.624 1.00 97.50 368 GLN A C 1
ATOM 2849 O O . GLN A 1 368 ? 17.849 1.174 1.483 1.00 97.50 368 GLN A O 1
ATOM 2854 N N . ARG A 1 369 ? 18.525 0.653 3.558 1.00 97.12 369 ARG A N 1
ATOM 2855 C CA . ARG A 1 369 ? 18.571 -0.794 3.300 1.00 97.12 369 ARG A CA 1
ATOM 2856 C C . ARG A 1 369 ? 17.188 -1.368 3.025 1.00 97.12 369 ARG A C 1
ATOM 2858 O O . ARG A 1 369 ? 17.059 -2.084 2.044 1.00 97.12 369 ARG A O 1
ATOM 2865 N N . GLN A 1 370 ? 16.173 -1.017 3.814 1.00 97.19 370 GLN A N 1
ATOM 2866 C CA . GLN A 1 370 ? 14.797 -1.460 3.570 1.00 97.19 370 GLN A CA 1
ATOM 2867 C C . GLN A 1 370 ? 14.294 -1.012 2.190 1.00 97.19 370 GLN A C 1
ATOM 2869 O O . GLN A 1 370 ? 13.730 -1.805 1.441 1.00 97.19 370 GLN A O 1
ATOM 2874 N N . ILE A 1 371 ? 14.560 0.242 1.822 1.00 97.94 371 ILE A N 1
ATOM 2875 C CA . ILE A 1 371 ? 14.213 0.804 0.510 1.00 97.94 371 ILE A CA 1
ATOM 2876 C C . ILE A 1 371 ? 14.910 0.029 -0.622 1.00 97.94 371 ILE A C 1
ATOM 2878 O O . ILE A 1 371 ? 14.270 -0.371 -1.597 1.00 97.94 371 ILE A O 1
ATOM 2882 N N . ARG A 1 372 ? 16.218 -0.229 -0.498 1.00 98.31 372 ARG A N 1
ATOM 2883 C CA . ARG A 1 372 ? 16.972 -0.998 -1.499 1.00 98.31 372 ARG A CA 1
ATOM 2884 C C . ARG A 1 372 ? 16.511 -2.451 -1.590 1.00 98.31 372 ARG A C 1
ATOM 2886 O O . ARG A 1 372 ? 16.382 -2.973 -2.696 1.00 98.31 372 ARG A O 1
ATOM 2893 N N . ASP A 1 373 ? 16.269 -3.093 -0.454 1.00 98.00 373 ASP A N 1
ATOM 2894 C CA . ASP A 1 373 ? 15.790 -4.472 -0.386 1.00 98.00 373 ASP A CA 1
ATOM 2895 C C . ASP A 1 373 ? 14.420 -4.601 -1.062 1.00 98.00 373 ASP A C 1
ATOM 2897 O O . ASP A 1 373 ? 14.207 -5.547 -1.818 1.00 98.00 373 ASP A O 1
ATOM 2901 N N . GLY A 1 374 ? 13.532 -3.616 -0.887 1.00 98.50 374 GLY A N 1
ATOM 2902 C CA . GLY A 1 374 ? 12.244 -3.592 -1.574 1.00 98.50 374 GLY A CA 1
ATOM 2903 C C . GLY A 1 374 ? 12.361 -3.448 -3.093 1.00 98.50 374 GLY A C 1
ATOM 2904 O O . GLY A 1 374 ? 11.682 -4.160 -3.833 1.00 98.50 374 GLY A O 1
ATOM 2905 N N . CYS A 1 375 ? 13.284 -2.613 -3.581 1.00 98.62 375 CYS A N 1
ATOM 2906 C CA . CYS A 1 375 ? 13.601 -2.558 -5.013 1.00 98.62 375 CYS A CA 1
ATOM 2907 C C . CYS A 1 375 ? 14.067 -3.926 -5.537 1.00 98.62 375 CYS A C 1
ATOM 2909 O O . CYS A 1 375 ? 13.590 -4.396 -6.572 1.00 98.62 375 CYS A O 1
ATOM 2911 N N . LEU A 1 376 ? 14.986 -4.585 -4.818 1.00 98.50 376 LEU A N 1
ATOM 2912 C CA . LEU A 1 376 ? 15.527 -5.892 -5.205 1.00 98.50 376 LEU A CA 1
ATOM 2913 C C . LEU A 1 376 ? 14.449 -6.981 -5.218 1.00 98.50 376 LEU A C 1
ATOM 2915 O O . LEU A 1 376 ? 14.416 -7.782 -6.150 1.00 98.50 376 LEU A O 1
ATOM 2919 N N . LEU A 1 377 ? 13.559 -6.988 -4.224 1.00 98.56 377 LEU A N 1
ATOM 2920 C CA . LEU A 1 377 ? 12.462 -7.947 -4.138 1.00 98.56 377 LEU A CA 1
ATOM 2921 C C . LEU A 1 377 ? 11.464 -7.766 -5.289 1.00 98.56 377 LEU A C 1
ATOM 2923 O O . LEU A 1 377 ? 11.084 -8.740 -5.936 1.00 98.56 377 LEU A O 1
ATOM 2927 N N . PHE A 1 378 ? 11.083 -6.525 -5.602 1.00 98.50 378 PHE A N 1
ATOM 2928 C CA . PHE A 1 378 ? 10.188 -6.255 -6.728 1.00 98.50 378 PHE A CA 1
ATOM 2929 C C . PHE A 1 378 ? 10.833 -6.583 -8.078 1.00 98.50 378 PHE A C 1
ATOM 2931 O O . PHE A 1 378 ? 10.201 -7.204 -8.932 1.00 98.50 378 PHE A O 1
ATOM 2938 N N . LYS A 1 379 ? 12.119 -6.249 -8.259 1.00 97.88 379 LYS A N 1
ATOM 2939 C CA . LYS A 1 379 ? 12.900 -6.694 -9.420 1.00 97.88 379 LYS A CA 1
ATOM 2940 C C . LYS A 1 379 ? 12.861 -8.216 -9.561 1.00 97.88 379 LYS A C 1
ATOM 2942 O O . LYS A 1 379 ? 12.720 -8.697 -10.681 1.00 97.88 379 LYS A O 1
ATOM 2947 N N . ALA A 1 380 ? 12.995 -8.953 -8.457 1.00 97.62 380 ALA A N 1
ATOM 2948 C CA . ALA A 1 380 ? 12.991 -10.412 -8.467 1.00 97.62 380 ALA A CA 1
ATOM 2949 C C . ALA A 1 380 ? 11.645 -10.999 -8.905 1.00 97.62 380 ALA A C 1
ATOM 2951 O O . ALA A 1 380 ? 11.644 -12.071 -9.486 1.00 97.62 380 ALA A O 1
ATOM 2952 N N . TRP A 1 381 ? 10.523 -10.295 -8.710 1.00 98.25 381 TRP A N 1
ATOM 2953 C CA . TRP A 1 381 ? 9.242 -10.714 -9.293 1.00 98.25 381 TRP A CA 1
ATOM 2954 C C . TRP A 1 381 ? 9.279 -10.694 -10.830 1.00 98.25 381 TRP A C 1
ATOM 2956 O O . TRP A 1 381 ? 8.630 -11.508 -11.484 1.00 98.25 381 TRP A O 1
ATOM 2966 N N . GLY A 1 382 ? 10.091 -9.804 -11.409 1.00 96.69 382 GLY A N 1
ATOM 2967 C CA . GLY A 1 382 ? 10.515 -9.907 -12.802 1.00 96.69 382 GLY A CA 1
ATOM 2968 C C . GLY A 1 382 ? 9.492 -9.406 -13.814 1.00 96.69 382 GLY A C 1
ATOM 2969 O O . GLY A 1 382 ? 9.361 -9.991 -14.883 1.00 96.69 382 GLY A O 1
ATOM 2970 N N . TRP A 1 383 ? 8.747 -8.337 -13.512 1.00 97.62 383 TRP A N 1
ATOM 2971 C CA . TRP A 1 383 ? 7.822 -7.746 -14.488 1.00 97.62 383 TRP A CA 1
ATOM 2972 C C . TRP A 1 383 ? 8.528 -7.423 -15.816 1.00 97.62 383 TRP A C 1
ATOM 2974 O O . TRP A 1 383 ? 9.608 -6.817 -15.848 1.00 97.62 383 TRP A O 1
ATOM 2984 N N . HIS A 1 384 ? 7.893 -7.814 -16.924 1.00 97.44 384 HIS A N 1
ATOM 2985 C CA . HIS A 1 384 ? 8.435 -7.666 -18.276 1.00 97.44 384 HIS A CA 1
ATOM 2986 C C . HIS A 1 384 ? 8.424 -6.213 -18.777 1.00 97.44 384 HIS A C 1
ATOM 2988 O O . HIS A 1 384 ? 9.208 -5.862 -19.659 1.00 97.44 384 HIS A O 1
ATOM 2994 N N . HIS A 1 385 ? 7.550 -5.374 -18.221 1.00 94.69 385 HIS A N 1
ATOM 2995 C CA . HIS A 1 385 ? 7.455 -3.930 -18.446 1.00 94.69 385 HIS A CA 1
ATOM 2996 C C . HIS A 1 385 ? 6.829 -3.249 -17.219 1.00 94.69 385 HIS A C 1
ATOM 2998 O O . HIS A 1 385 ? 6.310 -3.919 -16.332 1.00 94.69 385 HIS A O 1
ATOM 3004 N N . GLY A 1 386 ? 6.891 -1.916 -17.148 1.00 93.44 386 GLY A N 1
ATOM 3005 C CA . GLY A 1 386 ? 6.432 -1.149 -15.978 1.00 93.44 386 GLY A CA 1
ATOM 3006 C C . GLY A 1 386 ? 4.911 -1.037 -15.815 1.00 93.44 386 GLY A C 1
ATOM 3007 O O . GLY A 1 386 ? 4.441 -0.518 -14.809 1.00 93.44 386 GLY A O 1
ATOM 3008 N N . THR A 1 387 ? 4.138 -1.503 -16.799 1.00 95.06 387 THR A N 1
ATOM 3009 C CA . THR A 1 387 ? 2.677 -1.317 -16.870 1.00 95.06 387 THR A CA 1
ATOM 3010 C C . THR A 1 387 ? 1.886 -2.609 -17.131 1.00 95.06 387 THR A C 1
ATOM 3012 O O . THR A 1 387 ? 1.082 -2.651 -18.070 1.00 95.06 387 THR A O 1
ATOM 3015 N N . PRO A 1 388 ? 2.108 -3.698 -16.377 1.00 96.50 388 PRO A N 1
ATOM 3016 C CA . PRO A 1 388 ? 1.434 -4.960 -16.643 1.00 96.50 388 PRO A CA 1
ATOM 3017 C C . PRO A 1 388 ? -0.048 -4.913 -16.279 1.00 96.50 388 PRO A C 1
ATOM 3019 O O . PRO A 1 388 ? -0.515 -4.036 -15.540 1.00 96.50 388 PRO A O 1
ATOM 3022 N N . LYS A 1 389 ? -0.784 -5.916 -16.757 1.00 97.12 389 LYS A N 1
ATOM 3023 C CA . LYS A 1 389 ? -2.111 -6.233 -16.227 1.00 97.12 389 LYS A CA 1
ATOM 3024 C C . LYS A 1 389 ? -2.003 -7.262 -15.111 1.00 97.12 389 LYS A C 1
ATOM 3026 O O . LYS A 1 389 ? -1.303 -8.270 -15.238 1.00 97.12 389 LYS A O 1
ATOM 3031 N N . LEU A 1 390 ? -2.722 -7.015 -14.022 1.00 97.88 390 LEU A N 1
ATOM 3032 C CA . LEU A 1 390 ? -2.804 -7.919 -12.883 1.00 97.88 390 LEU A CA 1
ATOM 3033 C C . LEU A 1 390 ? -4.148 -8.650 -12.876 1.00 97.88 390 LEU A C 1
ATOM 3035 O O . LEU A 1 390 ? -5.205 -8.056 -13.126 1.00 97.88 390 LEU A O 1
ATOM 3039 N N . ASP A 1 391 ? -4.093 -9.930 -12.529 1.00 97.44 391 ASP A N 1
ATOM 3040 C CA . ASP A 1 391 ? -5.228 -10.616 -11.930 1.00 97.44 391 ASP A CA 1
ATOM 3041 C C . ASP A 1 391 ? -5.243 -10.266 -10.440 1.00 97.44 391 ASP A C 1
ATOM 3043 O O . ASP A 1 391 ? -4.193 -10.240 -9.795 1.00 97.44 391 ASP A O 1
ATOM 3047 N N . TYR A 1 392 ? -6.420 -9.995 -9.884 1.00 97.50 392 TYR A N 1
ATOM 3048 C CA . TYR A 1 392 ? -6.564 -9.534 -8.510 1.00 97.50 392 TYR A CA 1
ATOM 3049 C C . TYR A 1 392 ? -7.832 -10.054 -7.838 1.00 97.50 392 TYR A C 1
ATOM 3051 O O . TYR A 1 392 ? -8.830 -10.363 -8.493 1.00 97.50 392 TYR A O 1
ATOM 3059 N N . ARG A 1 393 ? -7.812 -10.095 -6.507 1.00 94.31 393 ARG A N 1
ATOM 3060 C CA . ARG A 1 393 ? -9.000 -10.303 -5.676 1.00 94.31 393 ARG A CA 1
ATOM 3061 C C . ARG A 1 393 ? -8.845 -9.617 -4.315 1.00 94.31 393 ARG A C 1
ATOM 3063 O O . ARG A 1 393 ? -7.742 -9.645 -3.772 1.00 94.31 393 ARG A O 1
ATOM 3070 N N . PRO A 1 394 ? -9.908 -9.016 -3.752 1.00 94.44 394 PRO A N 1
ATOM 3071 C CA . PRO A 1 394 ? -9.889 -8.555 -2.368 1.00 94.44 394 PRO A CA 1
ATOM 3072 C C . PRO A 1 394 ? -9.639 -9.718 -1.410 1.00 94.44 394 PRO A C 1
ATOM 3074 O O . PRO A 1 394 ? -10.200 -10.802 -1.598 1.00 94.44 394 PRO A O 1
ATOM 3077 N N . VAL A 1 395 ? -8.790 -9.490 -0.412 1.00 93.69 395 VAL A N 1
ATOM 3078 C CA . VAL A 1 395 ? -8.467 -10.458 0.643 1.00 93.69 395 VAL A CA 1
ATOM 3079 C C . VAL A 1 395 ? -8.259 -9.735 1.974 1.00 93.69 395 VAL A C 1
ATOM 3081 O O . VAL A 1 395 ? -7.858 -8.569 1.977 1.00 93.69 395 VAL A O 1
ATOM 3084 N N . PRO A 1 396 ? -8.450 -10.416 3.115 1.00 92.44 396 PRO A N 1
ATOM 3085 C CA . PRO A 1 396 ? -7.949 -9.920 4.390 1.00 92.44 396 PRO A CA 1
ATOM 3086 C C . PRO A 1 396 ? -6.443 -9.632 4.322 1.00 92.44 396 PRO A C 1
ATOM 3088 O O . PRO A 1 396 ? -5.669 -10.422 3.774 1.00 92.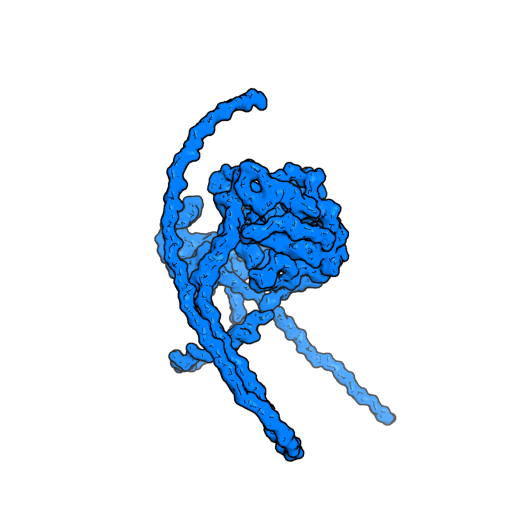44 396 PRO A O 1
ATOM 3091 N N . CYS A 1 397 ? -6.001 -8.521 4.902 1.00 95.50 397 CYS A N 1
ATOM 3092 C CA . CYS A 1 397 ? -4.572 -8.249 5.005 1.00 95.50 397 CYS A CA 1
ATOM 3093 C C . CYS A 1 397 ? -3.891 -9.243 5.968 1.00 95.50 397 CYS A C 1
ATOM 3095 O O . CYS A 1 397 ? -4.422 -9.488 7.057 1.00 95.50 397 CYS A O 1
ATOM 3097 N N . PRO A 1 398 ? -2.705 -9.786 5.629 1.00 95.94 398 PRO A N 1
ATOM 3098 C CA . PRO A 1 398 ? -1.889 -10.543 6.570 1.00 95.94 398 PRO A CA 1
ATOM 3099 C C . PRO A 1 398 ? -1.610 -9.728 7.834 1.00 95.94 398 PRO A C 1
ATOM 3101 O O . PRO A 1 398 ? -1.198 -8.573 7.750 1.00 95.94 398 PRO A O 1
ATOM 3104 N N . ARG A 1 399 ? -1.814 -10.323 9.016 1.00 92.25 399 ARG A N 1
ATOM 3105 C CA . ARG A 1 399 ? -1.665 -9.613 10.302 1.00 92.25 399 ARG A CA 1
ATOM 3106 C C . ARG A 1 399 ? -0.279 -9.005 10.471 1.00 92.25 399 ARG A C 1
ATOM 3108 O O . ARG A 1 399 ? -0.163 -7.823 10.754 1.00 92.25 399 ARG A O 1
ATOM 3115 N N . ASN A 1 400 ? 0.758 -9.783 10.181 1.00 93.81 400 ASN A N 1
ATOM 3116 C CA . ASN A 1 400 ? 2.137 -9.319 10.290 1.00 93.81 400 ASN A CA 1
ATOM 3117 C C . ASN A 1 400 ? 2.474 -8.238 9.247 1.00 93.81 400 ASN A C 1
ATOM 3119 O O . ASN A 1 400 ? 3.359 -7.417 9.485 1.00 93.81 400 ASN A O 1
ATOM 3123 N N . PHE A 1 401 ? 1.746 -8.195 8.122 1.00 97.19 401 PHE A N 1
ATOM 3124 C CA . PHE A 1 401 ? 1.852 -7.084 7.183 1.00 97.19 401 PHE A CA 1
ATOM 3125 C C . PHE A 1 401 ? 1.218 -5.820 7.763 1.00 97.19 401 PHE A C 1
ATOM 3127 O O . PHE A 1 401 ? 1.846 -4.765 7.754 1.00 97.19 401 PHE A O 1
ATOM 3134 N N . VAL A 1 402 ? 0.011 -5.931 8.328 1.00 96.00 402 VAL A N 1
ATOM 3135 C CA . VAL A 1 402 ? -0.658 -4.826 9.032 1.00 96.00 402 VAL A CA 1
ATOM 3136 C C . VAL A 1 402 ? 0.222 -4.295 10.160 1.00 96.00 402 VAL A C 1
ATOM 3138 O O . VAL A 1 402 ? 0.480 -3.097 10.210 1.00 96.00 402 VAL A O 1
ATOM 3141 N N . ASP A 1 403 ? 0.759 -5.163 11.014 1.00 93.56 403 ASP A N 1
ATOM 3142 C CA . ASP A 1 403 ? 1.622 -4.767 12.129 1.00 93.56 403 ASP A CA 1
ATOM 3143 C C . ASP A 1 403 ? 2.887 -4.036 11.681 1.00 93.56 403 ASP A C 1
ATOM 3145 O O . ASP A 1 403 ? 3.402 -3.205 12.427 1.00 93.56 403 ASP A O 1
ATOM 3149 N N . TRP A 1 404 ? 3.371 -4.316 10.470 1.00 94.50 404 TRP A N 1
ATOM 3150 C CA . TRP A 1 404 ? 4.519 -3.648 9.867 1.00 94.50 404 TRP A CA 1
ATOM 3151 C C . TRP A 1 404 ? 4.196 -2.240 9.340 1.00 94.50 404 TRP A C 1
ATOM 3153 O O . TRP A 1 404 ? 5.038 -1.350 9.449 1.00 94.50 404 TRP A O 1
ATOM 3163 N N . VAL A 1 405 ? 2.992 -2.018 8.799 1.00 95.81 405 VAL A N 1
ATOM 3164 C CA . VAL A 1 405 ? 2.627 -0.776 8.079 1.00 95.81 405 VAL A CA 1
ATOM 3165 C C . VAL A 1 405 ? 1.593 0.109 8.782 1.00 95.81 405 VAL A C 1
ATOM 3167 O O . VAL A 1 405 ? 1.309 1.209 8.305 1.00 95.81 405 VAL A O 1
ATOM 3170 N N . ARG A 1 406 ? 1.005 -0.352 9.889 1.00 93.62 406 ARG A N 1
ATOM 3171 C CA . ARG A 1 406 ? -0.045 0.374 10.615 1.00 93.62 406 ARG A CA 1
ATOM 3172 C C . ARG A 1 406 ? 0.443 1.682 11.236 1.00 93.62 406 ARG A C 1
ATOM 3174 O O . ARG A 1 406 ? 1.640 1.884 11.492 1.00 93.62 406 ARG A O 1
ATOM 3181 N N . VAL A 1 407 ? -0.525 2.537 11.552 1.00 90.38 407 VAL A N 1
ATOM 3182 C CA . VAL A 1 407 ? -0.309 3.739 12.359 1.00 90.38 407 VAL A CA 1
ATOM 3183 C C . VAL A 1 407 ? 0.234 3.335 13.734 1.00 90.38 407 VAL A C 1
ATOM 3185 O O . VAL A 1 407 ? -0.154 2.316 14.305 1.00 90.38 407 VAL A O 1
ATOM 3188 N N . GLY A 1 408 ? 1.206 4.092 14.240 1.00 91.25 408 GLY A N 1
ATOM 3189 C CA . GLY A 1 408 ? 1.957 3.775 15.455 1.00 91.25 408 GLY A CA 1
ATOM 3190 C C . GLY A 1 408 ? 3.105 2.777 15.255 1.00 91.25 408 GLY A C 1
ATOM 3191 O O . GLY A 1 408 ? 3.854 2.531 16.201 1.00 91.25 408 GLY A O 1
ATOM 3192 N N . LYS A 1 409 ? 3.288 2.218 14.045 1.00 92.94 409 LYS A N 1
ATOM 3193 C CA . LYS A 1 409 ? 4.486 1.436 13.689 1.00 92.94 409 LYS A CA 1
ATOM 3194 C C . LYS A 1 409 ? 5.287 2.042 12.545 1.00 92.94 409 LYS A C 1
ATOM 3196 O O . LYS A 1 409 ? 6.489 2.227 12.703 1.00 92.94 409 LYS A O 1
ATOM 3201 N N . ALA A 1 410 ? 4.635 2.348 11.426 1.00 95.31 410 ALA A N 1
ATOM 3202 C CA . ALA A 1 410 ? 5.297 2.938 10.266 1.00 95.31 410 ALA A CA 1
ATOM 3203 C C . ALA A 1 410 ? 5.239 4.469 10.273 1.00 95.31 410 ALA A C 1
ATOM 3205 O O . ALA A 1 410 ? 6.209 5.132 9.897 1.00 95.31 410 ALA A O 1
ATOM 3206 N N . PHE A 1 411 ? 4.103 5.007 10.715 1.00 95.12 411 PHE A N 1
ATOM 3207 C CA . PHE A 1 411 ? 3.786 6.428 10.714 1.00 95.12 411 PHE A CA 1
ATOM 3208 C C . PHE A 1 411 ? 2.944 6.770 11.948 1.00 95.12 411 PHE A C 1
ATOM 3210 O O . PHE A 1 411 ? 2.138 5.947 12.380 1.00 95.12 411 PHE A O 1
ATOM 3217 N N . ASP A 1 412 ? 3.119 7.949 12.530 1.00 94.62 412 ASP A N 1
ATOM 3218 C CA . ASP A 1 412 ? 2.301 8.449 13.635 1.00 94.62 412 ASP A CA 1
ATOM 3219 C C . ASP A 1 412 ? 2.043 9.961 13.517 1.00 94.62 412 ASP A C 1
ATOM 3221 O O . ASP A 1 412 ? 2.317 10.588 12.492 1.00 94.62 412 ASP A O 1
ATOM 3225 N N . GLN A 1 413 ? 1.526 10.565 14.588 1.00 95.62 413 GLN A N 1
ATOM 3226 C CA . GLN A 1 413 ? 1.233 11.998 14.642 1.00 95.62 413 GLN A CA 1
ATOM 3227 C C . GLN A 1 413 ? 2.434 12.924 14.406 1.00 95.62 413 GLN A C 1
ATOM 3229 O O . GLN A 1 413 ? 2.234 14.094 14.084 1.00 95.62 413 GLN A O 1
ATOM 3234 N N . ASN A 1 414 ? 3.658 12.413 14.548 1.00 95.31 414 ASN A N 1
ATOM 3235 C CA . ASN A 1 414 ? 4.908 13.129 14.318 1.00 95.31 414 ASN A CA 1
ATOM 3236 C C . ASN A 1 414 ? 5.561 12.771 12.974 1.00 95.31 414 ASN A C 1
ATOM 3238 O O . ASN A 1 414 ? 6.569 13.382 12.626 1.00 95.31 414 ASN A O 1
ATOM 3242 N N . GLY A 1 415 ? 5.016 11.809 12.225 1.00 94.94 415 GLY A N 1
ATOM 3243 C CA . GLY A 1 415 ? 5.529 11.384 10.927 1.00 94.94 415 GLY A CA 1
ATOM 3244 C C . GLY A 1 415 ? 6.061 9.958 10.910 1.00 94.94 415 GLY A C 1
ATOM 3245 O O . GLY A 1 415 ? 5.563 9.067 11.594 1.00 94.94 415 GLY A O 1
ATOM 3246 N N . VAL A 1 416 ? 7.078 9.724 10.082 1.00 95.75 416 VAL A N 1
ATOM 3247 C CA . VAL A 1 416 ? 7.668 8.392 9.886 1.00 95.75 416 VAL A CA 1
ATOM 3248 C C . VAL A 1 416 ? 8.433 7.935 11.128 1.00 95.75 416 VAL A C 1
ATOM 3250 O O . VAL A 1 416 ? 9.339 8.618 11.607 1.00 95.75 416 VAL A O 1
ATOM 3253 N N . LEU A 1 417 ? 8.142 6.718 11.585 1.00 94.31 417 LEU A N 1
ATOM 3254 C CA . LEU A 1 417 ? 8.864 6.068 12.677 1.00 94.31 417 LEU A CA 1
ATOM 3255 C C . LEU A 1 417 ? 10.128 5.357 12.160 1.00 94.31 417 LEU A C 1
ATOM 3257 O O . LEU A 1 417 ? 10.124 4.737 11.095 1.00 94.31 417 LEU A O 1
ATOM 3261 N N . SER A 1 418 ? 11.235 5.445 12.909 1.00 88.31 418 SER A N 1
ATOM 3262 C CA . SER A 1 418 ? 12.521 4.855 12.498 1.00 88.31 418 SER A CA 1
ATOM 3263 C C . SER A 1 418 ? 12.536 3.331 12.625 1.00 88.31 418 SER A C 1
ATOM 3265 O O . SER A 1 418 ? 12.100 2.757 13.626 1.00 88.31 418 SER A O 1
ATOM 3267 N N . LEU A 1 419 ? 13.181 2.677 11.655 1.00 87.69 419 LEU A N 1
ATOM 3268 C CA . LEU A 1 419 ? 13.427 1.234 11.677 1.00 87.69 419 LEU A CA 1
ATOM 3269 C C . LEU A 1 419 ? 14.434 0.812 12.756 1.00 87.69 419 LEU A C 1
ATOM 3271 O O . LEU A 1 419 ? 14.456 -0.352 13.162 1.00 87.69 419 LEU A O 1
ATOM 3275 N N . ALA A 1 420 ? 15.265 1.734 13.250 1.00 66.94 420 ALA A N 1
ATOM 3276 C CA . ALA A 1 420 ? 16.246 1.446 14.296 1.00 66.94 420 ALA A CA 1
ATOM 3277 C C . ALA A 1 420 ? 15.587 1.083 15.643 1.00 66.94 420 ALA A C 1
ATOM 3279 O O . ALA A 1 420 ? 16.121 0.254 16.383 1.00 66.94 420 ALA A O 1
ATOM 3280 N N . GLY A 1 421 ? 14.399 1.627 15.933 1.00 51.56 421 GLY A N 1
ATOM 3281 C CA . GLY A 1 421 ? 13.651 1.343 17.165 1.00 51.56 421 GLY A CA 1
ATOM 3282 C C . GLY A 1 421 ? 13.120 -0.092 17.258 1.00 51.56 421 GLY A C 1
ATOM 3283 O O . GLY A 1 421 ? 12.911 -0.602 18.356 1.00 51.56 421 GLY A O 1
ATOM 3284 N N . VAL A 1 422 ? 12.968 -0.783 16.123 1.00 50.28 422 VAL A N 1
ATOM 3285 C CA . VAL A 1 422 ? 12.440 -2.157 16.065 1.00 50.28 422 VAL A CA 1
ATOM 3286 C C . VAL A 1 422 ? 13.479 -3.188 16.533 1.00 50.28 422 VAL A C 1
ATOM 3288 O O . VAL A 1 422 ? 13.111 -4.215 17.095 1.00 50.28 422 VAL A O 1
ATOM 3291 N N . ARG A 1 423 ? 14.785 -2.907 16.386 1.00 43.12 423 ARG A N 1
ATOM 3292 C CA . ARG A 1 423 ? 15.864 -3.829 16.801 1.00 43.12 423 ARG A CA 1
ATOM 3293 C C . ARG A 1 423 ? 16.199 -3.777 18.294 1.00 43.12 423 ARG A C 1
ATOM 3295 O O . ARG A 1 423 ? 16.640 -4.787 18.841 1.00 43.12 423 ARG A O 1
ATOM 3302 N N . ASN A 1 424 ? 15.972 -2.650 18.971 1.00 31.86 424 ASN A N 1
ATOM 3303 C CA . ASN A 1 424 ? 16.283 -2.529 20.403 1.00 31.86 424 ASN A CA 1
ATOM 3304 C C . ASN A 1 424 ? 15.321 -3.317 21.307 1.00 31.86 424 ASN A C 1
ATOM 3306 O O . ASN A 1 424 ? 15.701 -3.666 22.420 1.00 31.86 424 ASN A O 1
ATOM 3310 N N . ALA A 1 425 ? 14.128 -3.674 20.822 1.00 38.56 425 ALA A N 1
ATOM 3311 C CA . ALA A 1 425 ? 13.239 -4.596 21.529 1.00 38.56 425 ALA A CA 1
ATOM 3312 C C . ALA A 1 425 ? 13.736 -6.056 21.470 1.00 38.56 425 ALA A C 1
ATOM 3314 O O . ALA A 1 425 ? 13.567 -6.800 22.429 1.00 38.56 425 ALA A O 1
ATOM 3315 N N . SER A 1 426 ? 14.414 -6.459 20.388 1.00 36.09 426 SER A N 1
ATOM 3316 C CA . SER A 1 426 ? 14.995 -7.806 20.265 1.00 36.09 426 SER A CA 1
ATOM 3317 C C . SER A 1 426 ? 16.338 -7.953 20.989 1.00 36.09 426 SER A C 1
ATOM 3319 O O . SER A 1 426 ? 16.668 -9.043 21.444 1.00 36.09 426 SER A O 1
ATOM 3321 N N . LEU A 1 427 ? 17.109 -6.870 21.151 1.00 38.00 427 LEU A N 1
ATOM 3322 C CA . LEU A 1 427 ? 18.367 -6.892 21.915 1.00 38.00 427 LEU A CA 1
ATOM 3323 C C . LEU A 1 427 ? 18.164 -6.890 23.438 1.00 38.00 427 LEU A C 1
ATOM 3325 O O . LEU A 1 427 ? 19.068 -7.297 24.160 1.00 38.00 427 LEU A O 1
ATOM 3329 N N . ALA A 1 428 ? 16.987 -6.499 23.933 1.00 36.28 428 ALA A N 1
ATOM 3330 C CA . ALA A 1 428 ? 16.645 -6.612 25.353 1.00 36.28 428 ALA A CA 1
ATOM 3331 C C . ALA A 1 428 ? 16.226 -8.039 25.773 1.00 36.28 428 ALA A C 1
ATOM 3333 O O . ALA A 1 428 ? 16.141 -8.316 26.966 1.00 36.28 428 ALA A O 1
ATOM 3334 N N . LEU A 1 429 ? 15.994 -8.946 24.813 1.00 46.38 429 LEU A N 1
ATOM 3335 C CA . LEU A 1 429 ? 15.598 -10.343 25.057 1.00 46.38 429 LEU A CA 1
ATOM 3336 C C . LEU A 1 429 ? 16.576 -11.378 24.468 1.00 46.38 429 LEU A C 1
ATOM 3338 O O . LEU A 1 429 ? 16.369 -12.580 24.614 1.00 46.38 429 LEU A O 1
ATOM 3342 N N . GLY A 1 430 ? 17.667 -10.941 23.836 1.00 34.16 430 GLY A N 1
ATOM 3343 C CA . GLY A 1 430 ? 18.687 -11.822 23.269 1.00 34.16 430 GLY A CA 1
ATOM 3344 C C . GLY A 1 430 ? 19.758 -12.209 24.286 1.00 34.16 430 GLY A C 1
ATOM 3345 O O . GLY A 1 430 ? 20.853 -11.649 24.270 1.00 34.16 430 GLY A O 1
ATOM 3346 N N . GLY A 1 431 ? 19.469 -13.181 25.153 1.00 40.75 431 GLY A N 1
ATOM 3347 C CA . GLY A 1 431 ? 20.526 -13.948 25.814 1.00 40.75 431 GLY A CA 1
ATOM 3348 C C . GLY A 1 431 ? 21.436 -14.589 24.760 1.00 40.75 431 GLY A C 1
ATOM 3349 O O . GLY A 1 431 ? 20.959 -15.057 23.727 1.00 40.75 431 GLY A O 1
ATOM 3350 N N . ALA A 1 432 ? 22.752 -14.562 24.987 1.00 36.84 432 ALA A N 1
ATOM 3351 C CA . ALA A 1 432 ? 23.729 -15.168 24.086 1.00 36.84 432 ALA A CA 1
ATOM 3352 C C . ALA A 1 432 ? 23.355 -16.635 23.781 1.00 36.84 432 ALA A C 1
ATOM 3354 O O . ALA A 1 432 ? 22.990 -17.359 24.712 1.00 36.84 432 ALA A O 1
ATOM 3355 N N . PRO A 1 433 ? 23.454 -17.099 22.521 1.00 45.25 433 PRO A N 1
ATOM 3356 C CA . PRO A 1 433 ? 23.189 -18.496 22.210 1.00 45.25 433 PRO A CA 1
ATOM 3357 C C . PRO A 1 433 ? 24.176 -19.387 22.984 1.00 45.25 433 PRO A C 1
ATOM 3359 O O . PRO A 1 433 ? 25.370 -19.064 23.029 1.00 45.25 433 PRO A O 1
ATOM 3362 N N . PRO A 1 434 ? 23.724 -20.496 23.599 1.00 42.91 434 PRO A N 1
ATOM 3363 C CA . PRO A 1 434 ? 24.639 -21.439 24.217 1.00 42.91 434 PRO A CA 1
ATOM 3364 C C . PRO A 1 434 ? 25.575 -22.008 23.147 1.00 42.91 434 PRO A C 1
ATOM 3366 O O . PRO A 1 434 ? 25.163 -22.328 22.031 1.00 42.91 434 PRO A O 1
ATOM 3369 N N . ALA A 1 435 ? 26.859 -22.098 23.492 1.00 41.84 435 ALA A N 1
ATOM 3370 C CA . ALA A 1 435 ? 27.878 -22.674 22.630 1.00 41.84 435 ALA A CA 1
ATOM 3371 C C . ALA A 1 435 ? 27.481 -24.101 22.218 1.00 41.84 435 ALA A C 1
ATOM 3373 O O . ALA A 1 435 ? 27.142 -24.928 23.065 1.00 41.84 435 ALA A O 1
ATOM 3374 N N . LEU A 1 436 ? 27.536 -24.378 20.913 1.00 41.38 436 LEU A N 1
ATOM 3375 C CA . LEU A 1 436 ? 27.303 -25.710 20.361 1.00 41.38 436 LEU A CA 1
ATOM 3376 C C . LEU A 1 436 ? 28.268 -26.727 21.005 1.00 41.38 436 LEU A C 1
ATOM 3378 O O . LEU A 1 436 ? 29.468 -26.442 21.093 1.00 41.38 436 LEU A O 1
ATOM 3382 N N . PRO A 1 437 ? 27.795 -27.916 21.423 1.00 48.78 437 PRO A N 1
ATOM 3383 C CA . PRO A 1 437 ? 28.686 -28.986 21.849 1.00 48.78 437 PRO A CA 1
ATOM 3384 C C . PRO A 1 437 ? 29.524 -29.493 20.659 1.00 48.78 437 PRO A C 1
ATOM 3386 O O . PRO A 1 437 ? 29.061 -29.457 19.514 1.00 48.78 437 PRO A O 1
ATOM 3389 N N . PRO A 1 438 ? 30.762 -29.967 20.894 1.00 45.28 438 PRO A N 1
ATOM 3390 C CA . PRO A 1 438 ? 31.620 -30.463 19.826 1.00 45.28 438 PRO A CA 1
ATOM 3391 C C . PRO A 1 438 ? 31.010 -31.700 19.154 1.00 45.28 438 PRO A C 1
ATOM 3393 O O . PRO A 1 438 ? 30.456 -32.578 19.816 1.00 45.28 438 PRO A O 1
ATOM 3396 N N . ALA A 1 439 ? 31.137 -31.762 17.827 1.00 47.09 439 ALA A N 1
ATOM 3397 C CA . ALA A 1 439 ? 30.625 -32.854 17.006 1.00 47.09 439 ALA A CA 1
ATOM 3398 C C . ALA A 1 439 ? 31.181 -34.228 17.446 1.00 47.09 439 ALA A C 1
ATOM 3400 O O . ALA A 1 439 ? 32.370 -34.330 17.771 1.00 47.09 439 ALA A O 1
ATOM 3401 N N . PRO A 1 440 ? 30.366 -35.300 17.423 1.00 39.59 440 PRO A N 1
ATOM 3402 C CA . PRO A 1 440 ? 30.834 -36.641 17.738 1.00 39.59 440 PRO A CA 1
ATOM 3403 C C . PRO A 1 440 ? 31.744 -37.184 16.630 1.00 39.59 440 PRO A C 1
ATOM 3405 O O . PRO A 1 440 ? 31.447 -37.112 15.437 1.00 39.59 440 PRO A O 1
ATOM 3408 N N . VAL A 1 441 ? 32.869 -37.753 17.057 1.00 49.00 441 VAL A N 1
ATOM 3409 C CA . VAL A 1 441 ? 33.853 -38.444 16.217 1.00 49.00 441 VAL A CA 1
ATOM 3410 C C . VAL A 1 441 ? 33.229 -39.733 15.663 1.00 49.00 441 VAL A C 1
ATOM 3412 O O . VAL A 1 441 ? 32.695 -40.516 16.453 1.00 49.00 441 VAL A O 1
ATOM 3415 N N . PRO A 1 442 ? 33.305 -40.024 14.352 1.00 40.22 442 PRO A N 1
ATOM 3416 C CA . PRO A 1 442 ? 32.821 -41.294 13.833 1.00 40.22 442 PRO A CA 1
ATOM 3417 C C . PRO A 1 442 ? 33.732 -42.444 14.288 1.00 40.22 442 PRO A C 1
ATOM 3419 O O . PRO A 1 442 ? 34.927 -42.484 13.993 1.00 40.22 442 PRO A O 1
ATOM 3422 N N . TRP A 1 443 ? 33.140 -43.399 15.004 1.00 33.12 443 TRP A N 1
ATOM 3423 C CA . TRP A 1 443 ? 33.710 -44.717 15.268 1.00 33.12 443 TRP A CA 1
ATOM 3424 C C . TRP A 1 443 ? 33.814 -45.502 13.955 1.00 33.12 443 TRP A C 1
ATOM 3426 O O . TRP A 1 443 ? 32.806 -45.945 13.407 1.00 33.12 443 TRP A O 1
ATOM 3436 N N . SER A 1 444 ? 35.033 -45.721 13.465 1.00 37.81 444 SER A N 1
ATOM 3437 C CA . SER A 1 444 ? 35.313 -46.770 12.488 1.00 37.81 444 SER A CA 1
ATOM 3438 C C . SER A 1 444 ? 35.670 -48.064 13.224 1.00 37.81 444 SER A C 1
ATOM 3440 O O . SER A 1 444 ? 36.662 -48.166 13.950 1.00 37.81 444 SER A O 1
ATOM 3442 N N . GLY A 1 445 ? 34.802 -49.062 13.060 1.00 33.97 445 GLY A N 1
ATOM 3443 C CA . GLY A 1 445 ? 35.034 -50.433 13.491 1.00 33.97 445 GLY A CA 1
ATOM 3444 C C . GLY A 1 445 ? 36.231 -51.048 12.763 1.00 33.97 445 GLY A C 1
ATOM 3445 O O . GLY A 1 445 ? 36.457 -50.822 11.576 1.00 33.97 445 GLY A O 1
ATOM 3446 N N . ARG A 1 446 ? 37.011 -51.818 13.520 1.00 34.94 446 ARG A N 1
ATOM 3447 C CA . ARG A 1 446 ? 38.231 -52.508 13.098 1.00 34.94 446 ARG A CA 1
ATOM 3448 C C . ARG A 1 446 ? 37.899 -53.674 12.164 1.00 34.94 446 ARG A C 1
ATOM 3450 O O . ARG A 1 446 ? 37.111 -54.534 12.537 1.00 34.94 446 ARG A O 1
ATOM 3457 N N . HIS A 1 447 ? 38.639 -53.791 11.065 1.00 37.72 447 HIS A N 1
ATOM 3458 C CA . HIS A 1 447 ? 39.047 -55.087 10.525 1.00 37.72 447 HIS A CA 1
ATOM 3459 C C . HIS A 1 447 ? 40.565 -55.085 10.324 1.00 37.72 447 HIS A C 1
ATOM 3461 O O . HIS A 1 447 ? 41.146 -54.110 9.854 1.00 37.72 447 HIS A O 1
ATOM 3467 N N . ALA A 1 448 ? 41.196 -56.162 10.786 1.00 35.69 448 ALA A N 1
ATOM 3468 C CA . ALA A 1 448 ? 42.635 -56.353 10.868 1.00 35.69 448 ALA A CA 1
ATOM 3469 C C . ALA A 1 448 ? 43.164 -57.223 9.717 1.00 35.69 448 ALA A C 1
ATOM 3471 O O . ALA A 1 448 ? 42.518 -58.207 9.368 1.00 35.69 448 ALA A O 1
ATOM 3472 N N . ALA A 1 449 ? 44.352 -56.856 9.219 1.00 35.97 449 ALA A N 1
ATOM 3473 C CA . ALA A 1 449 ? 45.420 -57.622 8.539 1.00 35.97 449 ALA A CA 1
ATOM 3474 C C . ALA A 1 449 ? 46.091 -56.659 7.532 1.00 35.97 449 ALA A C 1
ATOM 3476 O O . ALA A 1 449 ? 45.384 -55.946 6.838 1.00 35.97 449 ALA A O 1
ATOM 3477 N N . GLY A 1 450 ? 47.406 -56.511 7.371 1.00 31.44 450 GLY A N 1
ATOM 3478 C CA . GLY A 1 450 ? 48.583 -57.194 7.892 1.00 31.44 450 GLY A CA 1
ATOM 3479 C C . GLY A 1 450 ? 49.851 -56.491 7.355 1.00 31.44 450 GLY A C 1
ATOM 3480 O O . GLY A 1 450 ? 49.873 -56.063 6.211 1.00 31.44 450 GLY A O 1
ATOM 3481 N N . ILE A 1 451 ? 50.866 -56.354 8.217 1.00 40.03 451 ILE A N 1
ATOM 3482 C CA . ILE A 1 451 ? 52.305 -56.617 7.984 1.00 40.03 451 ILE A CA 1
ATOM 3483 C C . ILE A 1 451 ? 53.020 -55.981 6.753 1.00 40.03 451 ILE A C 1
ATOM 3485 O O . ILE A 1 451 ? 52.874 -56.474 5.642 1.00 40.03 451 ILE A O 1
ATOM 3489 N N . LEU A 1 452 ? 53.907 -54.992 7.012 1.00 36.94 452 LEU A N 1
ATOM 3490 C CA . LEU A 1 452 ? 55.369 -54.896 6.699 1.00 36.94 452 LEU A CA 1
ATOM 3491 C C . LEU A 1 452 ? 55.841 -53.464 6.353 1.00 36.94 452 LEU A C 1
ATOM 3493 O O . LEU A 1 452 ? 55.265 -52.818 5.488 1.00 36.94 452 LEU A O 1
ATOM 3497 N N . GLY A 1 453 ? 56.985 -53.047 6.924 1.00 32.97 453 GLY A N 1
ATOM 3498 C CA . GLY A 1 453 ? 57.949 -52.191 6.202 1.00 32.97 453 GLY A CA 1
ATOM 3499 C C . GLY A 1 453 ? 58.393 -50.863 6.839 1.00 32.97 453 GLY A C 1
ATOM 3500 O O . GLY A 1 453 ? 57.884 -49.812 6.487 1.00 32.97 453 GLY A O 1
ATOM 3501 N N . LEU A 1 454 ? 59.389 -50.949 7.729 1.00 41.03 454 LEU A N 1
ATOM 3502 C CA . LEU A 1 454 ? 60.547 -50.055 7.966 1.00 41.03 454 LEU A CA 1
ATOM 3503 C C . LEU A 1 454 ? 60.625 -48.667 7.278 1.00 41.03 454 LEU A C 1
ATOM 3505 O O . LEU A 1 454 ? 60.617 -48.568 6.056 1.00 41.03 454 LEU A O 1
ATOM 3509 N N . GLY A 1 455 ? 60.956 -47.630 8.063 1.00 33.66 455 GLY A N 1
ATOM 3510 C CA . GLY A 1 455 ? 61.530 -46.372 7.562 1.00 33.66 455 GLY A CA 1
ATOM 3511 C C . GLY A 1 455 ? 61.766 -45.331 8.664 1.00 33.66 455 GLY A C 1
ATOM 3512 O O . GLY A 1 455 ? 60.860 -45.010 9.415 1.00 33.66 455 GLY A O 1
ATOM 3513 N N . LEU A 1 456 ? 63.002 -44.854 8.781 1.00 38.00 456 LEU A N 1
ATOM 3514 C CA . LEU A 1 456 ? 63.633 -44.155 9.911 1.00 38.00 456 LEU A CA 1
ATOM 3515 C C . LEU A 1 456 ? 63.715 -42.618 9.703 1.00 38.00 456 LEU A C 1
ATOM 3517 O O . LEU A 1 456 ? 63.617 -42.174 8.564 1.00 38.00 456 LEU A O 1
ATOM 3521 N N . LEU A 1 457 ? 64.075 -41.884 10.782 1.00 36.50 457 LEU A N 1
ATOM 3522 C CA . LEU A 1 457 ? 64.614 -40.491 10.877 1.00 36.50 457 LEU A CA 1
ATOM 3523 C C . LEU A 1 457 ? 63.577 -39.343 10.976 1.00 36.50 457 LEU A C 1
ATOM 3525 O O . LEU A 1 457 ? 62.596 -39.340 10.253 1.00 36.50 457 LEU A O 1
ATOM 3529 N N . ALA A 1 458 ? 63.719 -38.280 11.783 1.00 35.34 458 ALA A N 1
ATOM 3530 C CA . ALA A 1 458 ? 64.677 -37.857 12.815 1.00 35.34 458 ALA A CA 1
ATOM 3531 C C . ALA A 1 458 ? 64.086 -36.645 13.593 1.00 35.34 458 ALA A C 1
ATOM 3533 O O . ALA A 1 458 ? 63.128 -36.011 13.158 1.00 35.34 458 ALA A O 1
ATOM 3534 N N . LEU A 1 459 ? 64.678 -36.346 14.752 1.00 35.78 459 LEU A N 1
ATOM 3535 C CA . LEU A 1 459 ? 64.298 -35.354 15.770 1.00 35.78 459 LEU A CA 1
ATOM 3536 C C . LEU A 1 459 ? 64.718 -33.895 15.447 1.00 35.78 459 LEU A C 1
ATOM 3538 O O . LEU A 1 459 ? 65.874 -33.695 15.104 1.00 35.78 459 LEU A O 1
ATOM 3542 N N . ALA A 1 460 ? 63.795 -32.939 15.693 1.00 33.16 460 ALA A N 1
ATOM 3543 C CA . ALA A 1 460 ? 63.879 -31.630 16.414 1.00 33.16 460 ALA A CA 1
ATOM 3544 C C . ALA A 1 460 ? 65.030 -30.600 16.124 1.00 33.16 460 ALA A C 1
ATOM 3546 O O . ALA A 1 460 ? 65.969 -30.943 15.419 1.00 33.16 460 ALA A O 1
ATOM 3547 N N . PRO A 1 461 ? 65.065 -29.358 16.702 1.00 55.06 461 PRO A N 1
ATOM 3548 C CA . PRO A 1 461 ? 64.093 -28.621 17.535 1.00 55.06 461 PRO A CA 1
ATOM 3549 C C . PRO A 1 461 ? 63.908 -27.094 17.231 1.00 55.06 461 PRO A C 1
ATOM 3551 O O . PRO A 1 461 ? 64.546 -26.479 16.385 1.00 55.06 461 PRO A O 1
ATOM 3554 N N . LEU A 1 462 ? 62.997 -26.523 18.031 1.00 37.84 462 LEU A N 1
ATOM 3555 C CA . LEU A 1 462 ? 62.664 -25.139 18.422 1.00 37.84 462 LEU A CA 1
ATOM 3556 C C . LEU A 1 462 ? 63.735 -24.024 18.343 1.00 37.84 462 LEU A C 1
ATOM 3558 O O . LEU A 1 462 ? 64.894 -24.220 18.698 1.00 37.84 462 LEU A O 1
ATOM 3562 N N . SER A 1 463 ? 63.263 -22.781 18.157 1.00 36.28 463 SER A N 1
ATOM 3563 C CA . SER A 1 463 ? 63.809 -21.597 18.848 1.00 36.28 463 SER A CA 1
ATOM 3564 C C . SER A 1 463 ? 62.745 -20.513 19.085 1.00 36.28 463 SER A C 1
ATOM 3566 O O . SER A 1 463 ? 62.015 -20.115 18.182 1.00 36.28 463 SER A O 1
ATOM 3568 N N . ARG A 1 464 ? 62.668 -20.058 20.343 1.00 39.59 464 ARG A N 1
ATOM 3569 C CA . ARG A 1 464 ? 61.913 -18.901 20.853 1.00 39.59 464 ARG A CA 1
ATOM 3570 C C . ARG A 1 464 ? 62.821 -17.669 20.823 1.00 39.59 464 ARG A C 1
ATOM 3572 O O . ARG A 1 464 ? 63.956 -17.792 21.265 1.00 39.59 464 ARG A O 1
ATOM 3579 N N . VAL A 1 465 ? 62.300 -16.486 20.488 1.00 37.09 465 VAL A N 1
ATOM 3580 C CA . VAL A 1 465 ? 62.808 -15.197 21.006 1.00 37.09 465 VAL A CA 1
ATOM 3581 C C . VAL A 1 465 ? 61.626 -14.261 21.282 1.00 37.09 465 VAL A C 1
ATOM 3583 O O . VAL A 1 465 ? 60.636 -14.250 20.558 1.00 37.09 465 VAL A O 1
ATOM 3586 N N . ALA A 1 466 ? 61.734 -13.536 22.392 1.00 33.81 466 ALA A N 1
ATOM 3587 C CA . ALA A 1 466 ? 60.710 -12.751 23.062 1.00 33.81 466 ALA A CA 1
ATOM 3588 C C . ALA A 1 466 ? 60.885 -11.225 22.875 1.00 33.81 466 ALA A C 1
ATOM 3590 O O . ALA A 1 466 ? 61.999 -10.749 22.701 1.00 33.81 466 ALA A O 1
ATOM 3591 N N . LEU A 1 467 ? 59.758 -10.504 23.006 1.00 34.00 467 LEU A N 1
ATOM 3592 C CA . LEU A 1 467 ? 59.519 -9.217 23.701 1.00 34.00 467 LEU A CA 1
ATOM 3593 C C . LEU A 1 467 ? 60.541 -8.054 23.641 1.00 34.00 467 LEU A C 1
ATOM 3595 O O . LEU A 1 467 ? 61.639 -8.163 24.178 1.00 34.00 467 LEU A O 1
ATOM 3599 N N . ARG A 1 468 ? 60.045 -6.865 23.237 1.00 29.98 468 ARG A N 1
ATOM 3600 C CA . ARG A 1 468 ? 60.104 -5.541 23.939 1.00 29.98 468 ARG A CA 1
ATOM 3601 C C . ARG A 1 468 ? 59.452 -4.464 23.045 1.00 29.98 468 ARG A C 1
ATOM 3603 O O . ARG A 1 468 ? 59.817 -4.347 21.887 1.00 29.98 468 ARG A O 1
ATOM 3610 N N . TRP A 1 469 ? 58.322 -3.849 23.413 1.00 30.88 469 TRP A N 1
ATOM 3611 C CA . TRP A 1 469 ? 58.144 -2.623 24.224 1.00 30.88 469 TRP A CA 1
ATOM 3612 C C . TRP A 1 469 ? 59.062 -1.441 23.867 1.00 30.88 469 TRP A C 1
ATOM 3614 O O . TRP A 1 469 ? 60.237 -1.446 24.223 1.00 30.88 469 TRP A O 1
ATOM 3624 N N . TRP A 1 470 ? 58.471 -0.369 23.317 1.00 28.03 470 TRP A N 1
ATOM 3625 C CA . TRP A 1 470 ? 58.964 1.000 23.493 1.00 28.03 470 TRP A CA 1
ATOM 3626 C C . TRP A 1 470 ? 57.800 1.999 23.632 1.00 28.03 470 TRP A C 1
ATOM 3628 O O . TRP A 1 470 ? 56.784 1.900 22.948 1.00 28.03 470 TRP A O 1
ATOM 3638 N N . ARG A 1 471 ? 57.956 2.922 24.587 1.00 35.84 471 ARG A N 1
ATOM 3639 C CA . ARG A 1 471 ? 57.069 4.027 24.993 1.00 35.84 471 ARG A CA 1
ATOM 3640 C C . ARG A 1 471 ? 57.915 5.307 24.939 1.00 35.84 471 ARG A C 1
ATOM 3642 O O . ARG A 1 471 ? 59.067 5.255 25.358 1.00 35.84 471 ARG A O 1
ATOM 3649 N N . GLY A 1 472 ? 57.311 6.442 24.581 1.00 28.94 472 GLY A N 1
ATOM 3650 C CA . GLY A 1 472 ? 57.884 7.802 24.699 1.00 28.94 472 GLY A CA 1
ATOM 3651 C C . GLY A 1 472 ? 57.476 8.652 23.487 1.00 28.94 472 GLY A C 1
ATOM 3652 O O . GLY A 1 472 ? 57.912 8.314 22.400 1.00 28.94 472 GLY A O 1
ATOM 3653 N N . ARG A 1 473 ? 56.532 9.609 23.481 1.00 36.00 473 ARG A N 1
ATOM 3654 C CA . ARG A 1 473 ? 56.070 10.704 24.371 1.00 36.00 473 ARG A CA 1
ATOM 3655 C C . ARG A 1 473 ? 56.760 12.059 24.057 1.00 36.00 473 ARG A C 1
ATOM 3657 O O . ARG A 1 473 ? 57.970 12.147 24.199 1.00 36.00 473 ARG A O 1
ATOM 3664 N N . HIS A 1 474 ? 55.916 13.073 23.781 1.00 34.22 474 HIS A N 1
ATOM 3665 C CA . HIS A 1 474 ? 56.033 14.546 23.966 1.00 34.22 474 HIS A CA 1
ATOM 3666 C C . HIS A 1 474 ? 56.172 15.512 22.765 1.00 34.22 474 HIS A C 1
ATOM 3668 O O . HIS A 1 474 ? 57.019 15.328 21.901 1.00 34.22 474 HIS A O 1
ATOM 3674 N N . GLY A 1 475 ? 55.381 16.604 22.864 1.00 28.11 475 GLY A N 1
ATOM 3675 C CA . GLY A 1 475 ? 55.493 17.920 22.196 1.00 28.11 475 GLY A CA 1
ATOM 3676 C C . GLY A 1 475 ? 54.300 18.216 21.274 1.00 28.11 475 GLY A C 1
ATOM 3677 O O . GLY A 1 475 ? 54.286 17.693 20.172 1.00 28.11 475 GLY A O 1
ATOM 3678 N N . VAL A 1 476 ? 53.160 18.776 21.713 1.00 33.50 476 VAL A N 1
ATOM 3679 C CA . VAL A 1 476 ? 52.851 20.185 22.088 1.00 33.50 476 VAL A CA 1
ATOM 3680 C C . VAL A 1 476 ? 53.174 21.188 20.975 1.00 33.50 476 VAL A C 1
ATOM 3682 O O . VAL A 1 476 ? 54.345 21.473 20.778 1.00 33.50 476 VAL A O 1
ATOM 3685 N N . GLU A 1 477 ? 52.135 21.718 20.313 1.00 29.64 477 GLU A N 1
ATOM 3686 C CA . GLU A 1 477 ? 51.875 23.159 20.092 1.00 29.64 477 GLU A CA 1
ATOM 3687 C C . GLU A 1 477 ? 50.532 23.371 19.343 1.00 29.64 477 GLU A C 1
ATOM 3689 O O . GLU A 1 477 ? 50.273 22.786 18.295 1.00 29.64 477 GLU A O 1
ATOM 3694 N N . GLU A 1 478 ? 49.671 24.194 19.942 1.00 33.12 478 GLU A N 1
ATOM 3695 C CA . GLU A 1 478 ? 48.529 24.947 19.380 1.00 33.12 478 GLU A CA 1
ATOM 3696 C C . GLU A 1 478 ? 48.963 26.441 19.360 1.00 33.12 478 GLU A C 1
ATOM 3698 O O . GLU A 1 478 ? 50.005 26.742 19.951 1.00 33.12 478 GLU A O 1
ATOM 3703 N N . PRO A 1 479 ? 48.155 27.442 18.945 1.00 55.53 479 PRO A N 1
ATOM 3704 C CA . PRO A 1 479 ? 47.139 27.557 17.884 1.00 55.53 479 PRO A CA 1
ATOM 3705 C C . PRO A 1 479 ? 47.304 28.892 17.087 1.00 55.53 479 PRO A C 1
ATOM 3707 O O . PRO A 1 479 ? 48.211 29.670 17.363 1.00 55.53 479 PRO A O 1
ATOM 3710 N N . CYS A 1 480 ? 46.425 29.178 16.112 1.00 25.03 480 CYS A N 1
ATOM 3711 C CA . CYS A 1 480 ? 46.029 30.517 15.588 1.00 25.03 480 CYS A CA 1
ATOM 3712 C C . CYS A 1 480 ? 45.200 30.303 14.303 1.00 25.03 480 CYS A C 1
ATOM 3714 O O . CYS A 1 480 ? 45.501 29.386 13.551 1.00 25.03 480 CYS A O 1
ATOM 3716 N N . SER A 1 481 ? 44.222 31.098 13.878 1.00 28.58 481 SER A N 1
ATOM 3717 C CA . SER A 1 481 ? 43.345 32.130 14.439 1.00 28.58 481 SER A CA 1
ATOM 3718 C C . SER A 1 481 ? 42.261 32.359 13.363 1.00 28.58 481 SER A C 1
ATOM 3720 O O . SER A 1 481 ? 42.455 32.011 12.197 1.00 28.58 481 SER A O 1
ATOM 3722 N N . ALA A 1 482 ? 41.124 32.918 13.760 1.00 30.97 482 ALA A N 1
ATOM 3723 C CA . ALA A 1 482 ? 40.011 33.322 12.905 1.00 30.97 482 ALA A CA 1
ATOM 3724 C C . ALA A 1 482 ? 40.351 34.504 11.974 1.00 30.97 482 ALA A C 1
ATOM 3726 O O . ALA A 1 482 ? 41.189 35.322 12.342 1.00 30.97 482 ALA A O 1
ATOM 3727 N N . GLU A 1 483 ? 39.617 34.650 10.859 1.00 29.94 483 GLU A N 1
ATOM 3728 C CA . GLU A 1 483 ? 39.071 35.950 10.431 1.00 29.94 483 GLU A CA 1
ATOM 3729 C C . GLU A 1 483 ? 37.936 35.828 9.393 1.00 29.94 483 GLU A C 1
ATOM 3731 O O . GLU A 1 483 ? 37.854 34.880 8.612 1.00 29.94 483 GLU A O 1
ATOM 3736 N N . GLU A 1 484 ? 37.030 36.802 9.473 1.00 34.72 484 GLU A N 1
ATOM 3737 C CA . GLU A 1 484 ? 35.743 36.972 8.793 1.00 34.72 484 GLU A CA 1
ATOM 3738 C C . GLU A 1 484 ? 35.867 37.599 7.386 1.00 34.72 484 GLU A C 1
ATOM 3740 O O . GLU A 1 484 ? 36.881 38.207 7.053 1.00 34.72 484 GLU A O 1
ATOM 3745 N N . GLY A 1 485 ? 34.791 37.563 6.577 1.00 30.25 485 GLY A N 1
ATOM 3746 C CA . GLY A 1 485 ? 34.740 38.333 5.321 1.00 30.25 485 GLY A CA 1
ATOM 3747 C C . GLY A 1 485 ? 33.472 38.228 4.455 1.00 30.25 485 GLY A C 1
ATOM 3748 O O . GLY A 1 485 ? 33.487 37.571 3.426 1.00 30.25 485 GLY A O 1
ATOM 3749 N N . ARG A 1 486 ? 32.399 38.907 4.890 1.00 32.41 486 ARG A N 1
ATOM 3750 C CA . ARG A 1 486 ? 31.271 39.570 4.168 1.00 32.41 486 ARG A CA 1
ATOM 3751 C C . ARG A 1 486 ? 30.875 39.264 2.696 1.00 32.41 486 ARG A C 1
ATOM 3753 O O . ARG A 1 486 ? 31.672 39.405 1.784 1.00 32.41 486 ARG A O 1
ATOM 3760 N N . LEU A 1 487 ? 29.535 39.169 2.543 1.00 33.41 487 LEU A N 1
ATOM 3761 C CA . LEU A 1 487 ? 28.585 39.750 1.552 1.00 33.41 487 LEU A CA 1
ATOM 3762 C C . LEU A 1 487 ? 28.876 39.695 0.035 1.00 33.41 487 LEU A C 1
ATOM 3764 O O . LEU A 1 487 ? 29.882 40.220 -0.412 1.00 33.41 487 LEU A O 1
ATOM 3768 N N . ILE A 1 488 ? 27.845 39.314 -0.743 1.00 32.66 488 ILE A N 1
ATOM 3769 C CA . ILE A 1 488 ? 27.133 40.165 -1.731 1.00 32.66 488 ILE A CA 1
ATOM 3770 C C . ILE A 1 488 ? 25.753 39.534 -2.033 1.00 32.66 488 ILE A C 1
ATOM 3772 O O . ILE A 1 488 ? 25.649 38.334 -2.274 1.00 32.66 488 ILE A O 1
ATOM 3776 N N . MET A 1 489 ? 24.703 40.363 -1.991 1.00 32.59 489 MET A N 1
ATOM 3777 C CA . MET A 1 489 ? 23.374 40.113 -2.565 1.00 32.59 489 MET A CA 1
ATOM 3778 C C . MET A 1 489 ? 23.400 40.329 -4.083 1.00 32.59 489 MET A C 1
ATOM 3780 O O . MET A 1 489 ? 23.955 41.337 -4.522 1.00 32.59 489 MET A O 1
ATOM 3784 N N . GLN A 1 490 ? 22.687 39.487 -4.833 1.00 41.78 490 GLN A N 1
ATOM 3785 C CA . GLN A 1 490 ? 21.773 39.888 -5.912 1.00 41.78 490 GLN A CA 1
ATOM 3786 C C . GLN A 1 490 ? 20.780 38.765 -6.197 1.00 41.78 490 GLN A C 1
ATOM 3788 O O . GLN A 1 490 ? 21.217 37.592 -6.187 1.00 41.78 490 GLN A O 1
#

Organism: NCBI:txid311494

Mean predicted aligned error: 20.25 Å

Sequence (490 aa):
MMARPSQAFCALLALTLAAPAEGRCAWQHEDCSHTGCCQIAGHRCFRKNARWAGCMRSCHPGVHHHDPPQHRTPWACEPVGPHHRDCAAKGEFCGHLGCCKQAGHKCYEKDVHWASCRPSCQPDQLHHEDPLEHRTPWTCREIRSHENRDDGDEWSEDYGRDADDEADEIKREEAEEGQGGHSEDLSKNWRGGLQATHFWDCNGGGCDASELRPWNLREYKYAPHYAPTDPAKHGGALYGEKLWLTGAASDSLTRLLGPDSDCCGSDGDGGGGCGQCLLVKTRESDHPDWLAVVMKKNRCPPWSNGCDKVHYDIAVPGFDNLQYSTANVCGDHSRSDTYIQRHHSAICGSVAPRHCNCHQLPSGTPEQRQIRDGCLLFKAWGWHHGTPKLDYRPVPCPRNFVDWVRVGKAFDQNGVLSLAGVRNASLALGGAPPALPPAPVPWSGRHAAGILGLGLLALAPLSRVALRWWRGRHGVEEPCSAEEGRLIMQ

Nearest PDB structures (foldseek):
  1oa9-assembly1_A  TM=6.468E-01  e=5.366E-07  Melanocarpus albomyces
  6mvi-assembly1_A  TM=6.476E-01  e=1.165E-06  Neurospora crassa OR74A
  5h4u-assembly3_C  TM=6.236E-01  e=1.098E-06  Cryptopygus antarcticus
  1hd5-assembly1_A  TM=6.048E-01  e=4.325E-06  Mycothermus thermophilus
  4eng-assembly1_A  TM=5.875E-01  e=8.334E-06  Mycothermus thermophilus

Secondary structure (DSSP, 8-state):
---PPP----------PPPPPPPPPB-TTSB-TTT--BSSTT-EEEEEETTEEEEES---SEE-TTS-GGG-PEE--PEEBTTB--PBPBTSB-TTTS-BSSTT-EEEEEETTEEEEES---TTPBPTTS-GGG--B---PEE----------------------TTSGGGTGGGSTT-------TTS--EEEEEEEEE---BPPGGGTTT-SS--TTT-B--GGGS-B-GGGGT--SSS-SEEEEEEEEHHHHHHH-SPPTTS---TTTTS-TT-EEEEE-SSBS-TT--EEEEEEEEE-TTSTTTTSSEEEEE-TT---TTT-S---TT-TTSS--SS-HHHHTTTTTS-GGG--GGGS--SSHHHHHHHHHHHHHHHH-BSSSS-EEEEEEEPPPHHHHHHHSBTTTEETTEEPPTHHHHHHHHTS-PPPPPPPPPPPP------------------------------------------------

Foldseek 3Di:
DDDDDDDDDDDDDDDDDDDDDADDADEAQDFRQQPQHYPDPQWFWFAQDPAGTGTGNADDWAFDPPPDPVPRHTTPRHTRHPPDNPADEAFGARLRFQHYPDPQWTWFAFDPVGIGTDNDFDFQDFDPPDDPVPRGTGRRDTRHGPDDDPPDDDDDDDDDDDDPDPPPPVVPVVPPPPDPAPPDPPVDFKDWFAKEFAFALQAAALQQQVFAPPDARQQRTHFLLQFWDACVVQVHDRNNAGTEWEWAWALQQQVVQAAADPWFGHHPPSHHQAQWWKWKAAPQFPCRVHIYIYGYRHHDYCPQPPRVHGYIHIYAAQQHQVVRDPRRCQVPPSYDHSQGHPNRRPQNNFPFLLPGDLVSQDDPFPSSVSRSVSSVSSNVRGRNHRIGMMTIHTDNDDPSSSCSRTEVHQAGNNHGDDPVVVVVVVVVVDDDDPDDDDDDDDDDDDDDDDDDDDDDDDDDDDDDDDDDDDDDDDDDDDDDDDDDDDDDDD

InterPro domains:
  IPR036908 RlpA-like domain superfamily [G3DSA:2.40.40.10] (259-414)
  IPR036908 RlpA-like domain superfamily [SSF50685] (196-407)

Radius of gyration: 32.58 Å; Cα contacts (8 Å, |Δi|>4): 915; chains: 1; bounding box: 106×114×61 Å

pLDDT: mean 76.23, std 24.11, range [25.03, 98.81]